Protein AF-A0AAU9J2J5-F1 (afdb_monomer)

Mean predicted aligned error: 24.28 Å

pLDDT: mean 73.13, std 22.97, range [26.75, 95.56]

Solvent-accessible surface area (backbone atoms only — not comparable to full-atom values): 28047 Å² total; per-residue (Å²): 144,73,84,70,71,76,65,60,73,70,65,75,38,74,64,48,56,50,52,52,52,51,52,50,51,52,52,48,51,54,52,50,50,52,50,51,52,52,49,51,53,50,55,53,48,52,52,50,56,46,54,51,50,53,52,52,50,54,54,50,52,53,52,51,51,53,50,52,50,53,50,50,53,51,52,50,53,52,52,50,53,53,49,52,53,50,51,55,51,51,54,48,52,50,50,52,51,53,51,48,52,52,52,49,52,51,52,51,52,53,50,50,54,50,51,54,51,51,54,50,51,52,53,49,54,50,51,52,52,50,53,52,52,53,50,54,52,52,51,51,52,51,51,51,53,51,52,51,51,54,50,52,53,51,51,53,52,51,51,55,51,52,53,52,48,53,55,48,54,51,52,52,51,49,53,50,49,52,50,52,50,50,53,48,51,50,51,51,48,52,48,50,50,50,50,48,51,49,46,50,52,46,46,53,53,36,64,69,40,70,83,58,85,85,88,90,88,85,87,78,72,73,64,56,60,55,54,54,53,52,55,51,52,53,49,54,52,51,53,54,51,51,52,52,53,51,51,56,50,52,53,51,53,48,53,53,49,52,52,50,53,52,51,50,51,53,52,51,52,53,50,52,52,51,51,49,53,52,54,49,52,51,51,51,52,50,50,53,53,52,51,51,52,51,52,53,51,51,51,51,53,52,50,51,49,54,51,49,55,51,49,54,51,50,54,52,50,52,49,52,50,51,49,51,52,49,52,49,50,53,47,53,50,49,53,49,49,52,51,52,50,52,49,51,50,51,50,49,57,66,65,60,61,81,80,79,75,92,82,75,90,86,81,86,81,91,69,83,83,73,92,73,82,83,75,86,85,85,85,82,83,86,80,92,79,81,92,85,80,84,84,74,85,88,82,85,79,91,80,84,90,76,92,77,89,83,85,88,81,89,85,86,88,81,94,69,96,66,85,84,72,78,66,80,82,79,61,44,77,88,81,55,63,82,84,70,100,63,86,81,83,55,96,89,68,80,75,80,92,69,89,78,95,72,79,60,79,66,72,62,57,68,65,66,77,81,110

Foldseek 3Di:
DPPPPVVPVVCPDPVVVVVVVVVVVVVVVVVVVVVVVVVVVVVVVVVVVVVVVVVVVVVVVVVVVVVVVVVVVVVVVVVVVVVVVVVVVVVVVVVVVVVVVVVVVVVVVVVVVVVVVVVVVVVVVVVVVVVVVVVVVVVVVVVVVVVVVVVVVVVVVVVVVVVVVVVVVVVVVVVVVVVVVVVVVVVVVVVVVVVVVVVVVVVVVVVVVVVDDDDDDDDDPPPVVVVVVVVVVVVVVVVVVVVVVVVVVVVVVVVVVVVVVVVVVVVVVVVVVVVVVVVVVVVVVVVVVVVVVVVVVVVVVVVVVVVVVVVVVVVVVVVVVVVVVVVVVVVVVVVVVVVVVVVVVVVVVVVPDDPPDPDDPDDDPPDDDDDDDPDDDDDDDDDDDDDDDDDDDDDDDDDDDDDDDDDDDDDDDDDDDDPPPPDPPVDDCVPDPDDDPDDDDDPPDDDDPDDDDDDDPVVVVVVVVPD

Radius of gyration: 77.25 Å; Cα contacts (8 Å, |Δi|>4): 6; chains: 1; bounding box: 167×59×261 Å

Secondary structure (DSSP, 8-state):
--TTSTTTTTSSSHHHHHHHHHHHHHHHHHHHHHHHHHHHHHHHHHHHHHHHHHHHHHHHHHHHHHHHHHHHHHHHHHHHHHHHHHHHHHHHHHHHHHHHHHHHHHHHHHHHHHHHHHHHHHHHHHHHHHHHHHHHHHHHHHHHHHHHHHHHHHHHHHHHHHHHHHHHHHHHHHHHHHHHHHHHHHHHHHHHHHHHHHHHHHHHHHHHHTTS--------HHHHHHHHHHHHHHHHHHHHHHHHHHHHHHHHHHHHHHHHHHHHHHHHHHHHHHHHHHHHHHHHHHHHHHHHHHHHHHHHHHHHHHHHHHHHHHHHHHHHHHHHHHHHHHHHHHHHHHHHHHHHHHHHHHHS-----S-----------------------------------------------------------------TTS--TTT-PPP---PPPPTT-PPP--------TTTTTGGGS--

Organism: NCBI:txid1481888

Structure (mmCIF, N/CA/C/O backbone):
data_AF-A0AAU9J2J5-F1
#
_entry.id   AF-A0AAU9J2J5-F1
#
loop_
_atom_site.group_PDB
_atom_site.id
_atom_site.type_symbol
_atom_site.label_atom_id
_atom_site.label_alt_id
_atom_site.label_comp_id
_atom_site.label_asym_id
_atom_site.label_entity_id
_atom_site.label_seq_id
_atom_site.pdbx_PDB_ins_code
_atom_site.Cartn_x
_atom_site.Cartn_y
_atom_site.Cartn_z
_atom_site.occupancy
_atom_site.B_iso_or_equiv
_atom_site.auth_seq_id
_atom_site.auth_comp_id
_atom_site.auth_asym_id
_atom_site.auth_atom_id
_atom_site.pdbx_PDB_model_num
ATOM 1 N N . MET A 1 1 ? -85.682 -41.062 151.024 1.00 46.75 1 MET A N 1
ATOM 2 C CA . MET A 1 1 ? -85.323 -41.391 149.626 1.00 46.75 1 MET A CA 1
ATOM 3 C C . MET A 1 1 ? -86.462 -40.971 148.694 1.00 46.75 1 MET A C 1
ATOM 5 O O . MET A 1 1 ? -87.190 -41.831 148.231 1.00 46.75 1 MET A O 1
ATOM 9 N N . GLU A 1 2 ? -86.643 -39.675 148.413 1.00 44.53 2 GLU A N 1
ATOM 10 C CA . GLU A 1 2 ? -87.734 -39.216 147.514 1.00 44.53 2 GLU A CA 1
ATOM 11 C C . GLU A 1 2 ? -87.306 -38.181 146.454 1.00 44.53 2 GLU A C 1
ATOM 13 O O . GLU A 1 2 ? -88.043 -37.928 145.509 1.00 44.53 2 GLU A O 1
ATOM 18 N N . ASN A 1 3 ? -86.067 -37.676 146.486 1.00 47.44 3 ASN A N 1
ATOM 19 C CA . ASN A 1 3 ? -85.609 -36.629 145.556 1.00 47.44 3 ASN A CA 1
ATOM 20 C C . ASN A 1 3 ? -85.060 -37.113 144.196 1.00 47.44 3 ASN A C 1
ATOM 22 O O . ASN A 1 3 ? -84.550 -36.303 143.428 1.00 47.44 3 ASN A O 1
ATOM 26 N N . ARG A 1 4 ? -85.149 -38.410 143.853 1.00 46.44 4 ARG A N 1
ATOM 27 C CA . ARG A 1 4 ? -84.647 -38.929 142.556 1.00 46.44 4 ARG A CA 1
ATOM 28 C C . ARG A 1 4 ? -85.710 -39.155 141.478 1.00 46.44 4 ARG A C 1
ATOM 30 O O . ARG A 1 4 ? -85.341 -39.235 140.313 1.00 46.44 4 ARG A O 1
ATOM 37 N N . ARG A 1 5 ? -87.006 -39.205 141.812 1.00 45.34 5 ARG A N 1
ATOM 38 C CA . ARG A 1 5 ? -88.074 -39.411 140.807 1.00 45.34 5 ARG A CA 1
ATOM 39 C C . ARG A 1 5 ? -88.548 -38.127 140.116 1.00 45.34 5 ARG A C 1
ATOM 41 O O . ARG A 1 5 ? -89.071 -38.200 139.012 1.00 45.34 5 ARG A O 1
ATOM 48 N N . TYR A 1 6 ? -88.273 -36.953 140.684 1.00 42.66 6 TYR A N 1
ATOM 49 C CA . TYR A 1 6 ? -88.635 -35.666 140.071 1.00 42.66 6 TYR A CA 1
ATOM 50 C C . TYR A 1 6 ? -87.638 -35.150 139.017 1.00 42.66 6 TYR A C 1
ATOM 52 O O . TYR A 1 6 ? -87.905 -34.143 138.367 1.00 42.66 6 TYR A O 1
ATOM 60 N N . LEU A 1 7 ? -86.509 -35.838 138.804 1.00 45.56 7 LEU A N 1
ATOM 61 C CA . LEU A 1 7 ? -85.512 -35.466 137.789 1.00 45.56 7 LEU A CA 1
ATOM 62 C C . LEU A 1 7 ? -85.650 -36.236 136.465 1.00 45.56 7 LEU A C 1
ATOM 64 O O . LEU A 1 7 ? -85.038 -35.832 135.484 1.00 45.56 7 LEU A O 1
ATOM 68 N N . GLN A 1 8 ? -86.469 -37.295 136.400 1.00 45.84 8 GLN A N 1
ATOM 69 C CA . GLN A 1 8 ? -86.699 -38.035 135.149 1.00 45.84 8 GLN A CA 1
ATOM 70 C C . GLN A 1 8 ? -87.806 -37.418 134.279 1.00 45.84 8 GLN A C 1
ATOM 72 O O . GLN A 1 8 ? -87.650 -37.364 133.068 1.00 45.84 8 GLN A O 1
ATOM 77 N N . HIS A 1 9 ? -88.844 -36.813 134.865 1.00 43.69 9 HIS A N 1
ATOM 78 C CA . HIS A 1 9 ? -89.938 -36.197 134.094 1.00 43.69 9 HIS A CA 1
ATOM 79 C C . HIS A 1 9 ? -89.656 -34.781 133.551 1.00 43.69 9 HIS A C 1
ATOM 81 O O . HIS A 1 9 ? -90.530 -34.186 132.929 1.00 43.69 9 HIS A O 1
ATOM 87 N N . LYS A 1 10 ? -88.446 -34.230 133.737 1.00 47.00 10 LYS A N 1
ATOM 88 C CA . LYS A 1 10 ? -88.022 -32.984 133.060 1.00 47.00 10 LYS A CA 1
ATOM 89 C C . LYS A 1 10 ? -87.338 -33.215 131.709 1.00 47.00 10 LYS A C 1
ATOM 91 O O . LYS A 1 10 ? -87.186 -32.255 130.960 1.00 47.00 10 LYS A O 1
ATOM 96 N N . ASN A 1 11 ? -86.970 -34.457 131.387 1.00 50.75 11 ASN A N 1
ATOM 97 C CA . ASN A 1 11 ? -86.302 -34.801 130.128 1.00 50.75 11 ASN A CA 1
ATOM 98 C C . ASN A 1 11 ? -87.254 -35.337 129.044 1.00 50.75 11 ASN A C 1
ATOM 100 O O . ASN A 1 11 ? -86.818 -35.498 127.909 1.00 50.75 11 ASN A O 1
ATOM 104 N N . ASP A 1 12 ? -88.541 -35.520 129.364 1.00 51.00 12 ASP A N 1
ATOM 105 C CA . ASP A 1 12 ? -89.581 -35.989 128.428 1.00 51.00 12 ASP A CA 1
ATOM 106 C C . ASP A 1 12 ? -90.562 -34.869 128.019 1.00 51.00 12 ASP A C 1
ATOM 108 O O . ASP A 1 12 ? -91.631 -35.125 127.470 1.00 51.00 12 ASP A O 1
ATOM 112 N N . GLY A 1 13 ? -90.230 -33.608 128.318 1.00 53.19 13 GLY A N 1
ATOM 113 C CA . GLY A 1 13 ? -91.023 -32.458 127.884 1.00 53.19 13 GLY A CA 1
ATOM 114 C C . GLY A 1 13 ? -90.848 -32.193 126.389 1.00 53.19 13 GLY A C 1
ATOM 115 O O . GLY A 1 13 ? -89.768 -32.412 125.845 1.00 53.19 13 GLY A O 1
ATOM 116 N N . GLU A 1 14 ? -91.878 -31.651 125.735 1.00 62.44 14 GLU A N 1
ATOM 117 C CA . GLU A 1 14 ? -91.882 -31.278 124.306 1.00 62.44 14 GLU A CA 1
ATOM 118 C C . GLU A 1 14 ? -90.617 -30.497 123.883 1.00 62.44 14 GLU A C 1
ATOM 120 O O . GLU A 1 14 ? -90.095 -30.683 122.785 1.00 62.44 14 GLU A O 1
ATOM 125 N N . TRP A 1 15 ? -90.034 -29.712 124.795 1.00 65.81 15 TRP A N 1
ATOM 126 C CA . TRP A 1 15 ? -88.766 -29.000 124.609 1.00 65.81 15 TRP A CA 1
ATOM 127 C C . TRP A 1 15 ? -87.536 -29.897 124.397 1.00 65.81 15 TRP A C 1
ATOM 129 O O . TRP A 1 15 ? -86.658 -29.526 123.624 1.00 65.81 15 TRP A O 1
ATOM 139 N N . ALA A 1 16 ? -87.447 -31.073 125.025 1.00 67.69 16 ALA A N 1
ATOM 140 C CA . ALA A 1 16 ? -86.340 -32.010 124.808 1.00 67.69 16 ALA A CA 1
ATOM 141 C C . ALA A 1 16 ? -86.385 -32.619 123.395 1.00 67.69 16 ALA A C 1
ATOM 143 O O . ALA A 1 16 ? -85.347 -32.776 122.750 1.00 67.69 16 ALA A O 1
ATOM 144 N N . ALA A 1 17 ? -87.588 -32.886 122.873 1.00 72.19 17 ALA A N 1
ATOM 145 C CA . ALA A 1 17 ? -87.785 -33.302 121.486 1.00 72.19 17 ALA A CA 1
ATOM 146 C C . ALA A 1 17 ? -87.413 -32.181 120.499 1.00 72.19 17 ALA A C 1
ATOM 148 O O . ALA A 1 17 ? -86.725 -32.445 119.513 1.00 72.19 17 ALA A O 1
ATOM 149 N N . VAL A 1 18 ? -87.780 -30.928 120.799 1.00 74.44 18 VAL A N 1
ATOM 150 C CA . VAL A 1 18 ? -87.384 -29.747 120.007 1.00 74.44 18 VAL A CA 1
ATOM 151 C C . VAL A 1 18 ? -85.864 -29.560 120.004 1.00 74.44 18 VAL A C 1
ATOM 153 O O . VAL A 1 18 ? -85.280 -29.391 118.938 1.00 74.44 18 VAL A O 1
ATOM 156 N N . ILE A 1 19 ? -85.197 -29.670 121.158 1.00 75.44 19 ILE A N 1
ATOM 157 C CA . ILE A 1 19 ? -83.732 -29.567 121.264 1.00 75.44 19 ILE A CA 1
ATOM 158 C C . ILE A 1 19 ? -83.044 -30.680 120.462 1.00 75.44 19 ILE A C 1
ATOM 160 O O . ILE A 1 19 ? -82.088 -30.408 119.738 1.00 75.44 19 ILE A O 1
ATOM 164 N N . ASN A 1 20 ? -83.542 -31.918 120.525 1.00 80.06 20 ASN A N 1
ATOM 165 C CA . ASN A 1 20 ? -82.996 -33.030 119.742 1.00 80.06 20 ASN A CA 1
ATOM 166 C C . ASN A 1 20 ? -83.230 -32.855 118.233 1.00 80.06 20 ASN A C 1
ATOM 168 O O . ASN A 1 20 ? -82.327 -33.131 117.444 1.00 80.06 20 ASN A O 1
ATOM 172 N N . ALA A 1 21 ? -84.395 -32.346 117.821 1.00 77.62 21 ALA A N 1
ATOM 173 C CA . ALA A 1 21 ? -84.676 -32.007 116.426 1.00 77.62 21 ALA A CA 1
ATOM 174 C C . ALA A 1 21 ? -83.779 -30.859 115.925 1.00 77.62 21 ALA A C 1
ATOM 176 O O . ALA A 1 21 ? -83.295 -30.884 114.792 1.00 77.62 21 ALA A O 1
ATOM 177 N N . GLN A 1 22 ? -83.491 -29.878 116.782 1.00 82.19 22 GLN A N 1
ATOM 178 C CA . GLN A 1 22 ? -82.611 -28.751 116.479 1.00 82.19 22 GLN A CA 1
ATOM 179 C C . GLN A 1 22 ? -81.129 -29.166 116.438 1.00 82.19 22 GLN A C 1
ATOM 181 O O . GLN A 1 22 ? -80.367 -28.689 115.597 1.00 82.19 22 GLN A O 1
ATOM 186 N N . ALA A 1 23 ? -80.722 -30.120 117.281 1.00 80.69 23 ALA A N 1
ATOM 187 C CA . ALA A 1 23 ? -79.405 -30.755 117.237 1.00 80.69 23 ALA A CA 1
ATOM 188 C C . ALA A 1 23 ? -79.230 -31.648 115.992 1.00 80.69 23 ALA A C 1
ATOM 190 O O . ALA A 1 23 ? -78.148 -31.704 115.409 1.00 80.69 23 ALA A O 1
ATOM 191 N N . ALA A 1 24 ? -80.290 -32.339 115.561 1.00 81.88 24 ALA A N 1
ATOM 192 C CA . ALA A 1 24 ? -80.282 -33.141 114.340 1.00 81.88 24 ALA A CA 1
ATOM 193 C C . ALA A 1 24 ? -80.189 -32.263 113.081 1.00 81.88 24 ALA A C 1
ATOM 195 O O . ALA A 1 24 ? -79.389 -32.555 112.194 1.00 81.88 24 ALA A O 1
ATOM 196 N N . THR A 1 25 ? -80.932 -31.152 113.025 1.00 84.31 25 THR A N 1
ATOM 197 C CA . THR A 1 25 ? -80.852 -30.198 111.905 1.00 84.31 25 THR A CA 1
ATOM 198 C C . THR A 1 25 ? -79.510 -29.473 111.848 1.00 84.31 25 THR A C 1
ATOM 200 O O . THR A 1 25 ? -78.956 -29.324 110.765 1.00 84.31 25 THR A O 1
ATOM 203 N N . THR A 1 26 ? -78.922 -29.089 112.985 1.00 82.75 26 THR A N 1
ATOM 204 C CA . THR A 1 26 ? -77.564 -28.506 112.992 1.00 82.75 26 THR A CA 1
ATOM 205 C C . THR A 1 26 ? -76.492 -29.498 112.546 1.00 82.75 26 THR A C 1
ATOM 207 O O . THR A 1 26 ? -75.597 -29.108 111.801 1.00 82.75 26 THR A O 1
ATOM 210 N N . LYS A 1 27 ? -76.582 -30.779 112.930 1.00 86.12 27 LYS A N 1
ATOM 211 C CA . LYS A 1 27 ? -75.679 -31.822 112.408 1.00 86.12 27 LYS A CA 1
ATOM 212 C C . LYS A 1 27 ? -75.821 -32.005 110.896 1.00 86.12 27 LYS A C 1
ATOM 214 O O . LYS A 1 27 ? -74.807 -32.058 110.207 1.00 86.12 27 LYS A O 1
ATOM 219 N N . PHE A 1 28 ? -77.054 -32.035 110.393 1.00 87.38 28 PHE A N 1
ATOM 220 C CA . PHE A 1 28 ? -77.331 -32.131 108.960 1.00 87.38 28 PHE A CA 1
ATOM 221 C C . PHE A 1 28 ? -76.755 -30.937 108.183 1.00 87.38 28 PHE A C 1
ATOM 223 O O . PHE A 1 28 ? -76.035 -31.134 107.210 1.00 87.38 28 PHE A O 1
ATOM 230 N N . LEU A 1 29 ? -76.976 -29.707 108.662 1.00 87.12 29 LEU A N 1
ATOM 231 C CA . LEU A 1 29 ? -76.419 -28.495 108.050 1.00 87.12 29 LEU A CA 1
ATOM 232 C C . LEU A 1 29 ? -74.883 -28.494 108.056 1.00 87.12 29 LEU A C 1
ATOM 234 O O . LEU A 1 29 ? -74.267 -28.087 107.077 1.00 87.12 29 LEU A O 1
ATOM 238 N N . GLN A 1 30 ? -74.245 -28.987 109.122 1.00 85.56 30 GLN A N 1
ATOM 239 C CA . GLN A 1 30 ? -72.784 -29.129 109.167 1.00 85.56 30 GLN A CA 1
ATOM 240 C C . GLN A 1 30 ? -72.258 -30.180 108.179 1.00 85.56 30 GLN A C 1
ATOM 242 O O . GLN A 1 30 ? -71.161 -30.023 107.637 1.00 85.56 30 GLN A O 1
ATOM 247 N N . GLU A 1 31 ? -72.993 -31.269 107.953 1.00 89.44 31 GLU A N 1
ATOM 248 C CA . GLU A 1 31 ? -72.649 -32.269 106.937 1.00 89.44 31 GLU A CA 1
ATOM 249 C C . GLU A 1 31 ? -72.841 -31.726 105.520 1.00 89.44 31 GLU A C 1
ATOM 251 O O . GLU A 1 31 ? -71.956 -31.907 104.682 1.00 89.44 31 GLU A O 1
ATOM 256 N N . GLU A 1 32 ? -73.924 -30.994 105.273 1.00 89.75 32 GLU A N 1
ATOM 257 C CA . GLU A 1 32 ? -74.184 -30.307 104.007 1.00 89.75 32 GLU A CA 1
ATOM 258 C C . GLU A 1 32 ? -73.111 -29.247 103.713 1.00 89.75 32 GLU A C 1
ATOM 260 O O . GLU A 1 32 ? -72.549 -29.216 102.618 1.00 89.75 32 GLU A O 1
ATOM 265 N N . GLU A 1 33 ? -72.717 -28.447 104.707 1.00 88.38 33 GLU A N 1
ATOM 266 C CA . GLU A 1 33 ? -71.648 -27.457 104.565 1.00 88.38 33 GLU A CA 1
ATOM 267 C C . GLU A 1 33 ? -70.298 -28.121 104.246 1.00 88.38 33 GLU A C 1
ATOM 269 O O . GLU A 1 33 ? -69.569 -27.667 103.361 1.00 88.38 33 GLU A O 1
ATOM 274 N N . LYS A 1 34 ? -69.973 -29.248 104.894 1.00 90.38 34 LYS A N 1
ATOM 275 C CA . LYS A 1 34 ? -68.766 -30.031 104.570 1.00 90.38 34 LYS A CA 1
ATOM 276 C C . LYS A 1 34 ? -68.809 -30.585 103.147 1.00 90.38 34 LYS A C 1
ATOM 278 O O . LYS A 1 34 ? -67.781 -30.574 102.465 1.00 90.38 34 LYS A O 1
ATOM 283 N N . GLN A 1 35 ? -69.968 -31.057 102.688 1.00 91.50 35 GLN A N 1
ATOM 284 C CA . GLN A 1 35 ? -70.147 -31.541 101.317 1.00 91.50 35 GLN A CA 1
ATOM 285 C C . GLN A 1 35 ? -70.009 -30.404 100.297 1.00 91.50 35 GLN A C 1
ATOM 287 O O . GLN A 1 35 ? -69.284 -30.561 99.312 1.00 91.50 35 GLN A O 1
ATOM 292 N N . LEU A 1 36 ? -70.606 -29.240 100.560 1.00 90.69 36 LEU A N 1
ATOM 293 C CA . LEU A 1 36 ? -70.488 -28.046 99.720 1.00 90.69 36 LEU A CA 1
ATOM 294 C C . LEU A 1 36 ? -69.048 -27.523 99.664 1.00 90.69 36 LEU A C 1
ATOM 296 O O . LEU A 1 36 ? -68.550 -27.216 98.582 1.00 90.69 36 LEU A O 1
ATOM 300 N N . GLN A 1 37 ? -68.335 -27.488 100.792 1.00 90.75 37 GLN A N 1
ATOM 301 C CA . GLN A 1 37 ? -66.915 -27.125 100.822 1.00 90.75 37 GLN A CA 1
ATOM 302 C C . GLN A 1 37 ? -66.043 -28.135 100.064 1.00 90.75 37 GLN A C 1
ATOM 304 O O . GLN A 1 37 ? -65.087 -27.749 99.390 1.00 90.75 37 GLN A O 1
ATOM 309 N N . ALA A 1 38 ? -66.345 -29.433 100.151 1.00 92.31 38 ALA A N 1
ATOM 310 C CA . ALA A 1 38 ? -65.641 -30.451 99.376 1.00 92.31 38 ALA A CA 1
ATOM 311 C C . ALA A 1 38 ? -65.903 -30.298 97.868 1.00 92.31 38 ALA A C 1
ATOM 313 O O . ALA A 1 38 ? -64.976 -30.444 97.068 1.00 92.31 38 ALA A O 1
ATOM 314 N N . LEU A 1 39 ? -67.137 -29.966 97.480 1.00 93.00 39 LEU A N 1
ATOM 315 C CA . LEU A 1 39 ? -67.518 -29.708 96.093 1.00 93.00 39 LEU A CA 1
ATOM 316 C C . LEU A 1 39 ? -66.856 -28.432 95.550 1.00 93.00 39 LEU A C 1
ATOM 318 O O . LEU A 1 39 ? -66.284 -28.469 94.463 1.00 93.00 39 LEU A O 1
ATOM 322 N N . SER A 1 40 ? -66.839 -27.335 96.315 1.00 92.44 40 SER A N 1
ATOM 323 C CA . SER A 1 40 ? -66.191 -26.087 95.889 1.00 92.44 40 SER A CA 1
ATOM 324 C C . SER A 1 40 ? -64.682 -26.263 95.703 1.00 92.44 40 SER A C 1
ATOM 326 O O . SER A 1 40 ? -64.128 -25.799 94.708 1.00 92.44 40 SER A O 1
ATOM 328 N N . LYS A 1 41 ? -64.020 -27.020 96.591 1.00 93.50 41 LYS A N 1
ATOM 329 C CA . LYS A 1 41 ? -62.602 -27.384 96.443 1.00 93.50 41 LYS A CA 1
ATOM 330 C C . LYS A 1 41 ? -62.345 -28.215 95.186 1.00 93.50 41 LYS A C 1
ATOM 332 O O . LYS A 1 41 ? -61.330 -27.998 94.527 1.00 93.50 41 LYS A O 1
ATOM 337 N N . LYS A 1 42 ? -63.239 -29.151 94.845 1.00 94.38 42 LYS A N 1
ATOM 338 C CA . LYS A 1 42 ? -63.137 -29.940 93.605 1.00 94.38 42 LYS A CA 1
ATOM 339 C C . LYS A 1 42 ? -63.281 -29.058 92.365 1.00 94.38 42 LYS A C 1
ATOM 341 O O . LYS A 1 42 ? -62.395 -29.098 91.520 1.00 94.38 42 LYS A O 1
ATOM 346 N N . LEU A 1 43 ? -64.315 -28.218 92.305 1.00 92.06 43 LEU A N 1
ATOM 347 C CA . LEU A 1 43 ? -64.540 -27.297 91.183 1.00 92.06 43 LEU A CA 1
ATOM 348 C C . LEU A 1 43 ? -63.377 -26.311 91.010 1.00 92.06 43 LEU A C 1
ATOM 350 O O . LEU A 1 43 ? -62.909 -26.084 89.898 1.00 92.06 43 LEU A O 1
ATOM 354 N N . TYR A 1 44 ? -62.858 -25.771 92.114 1.00 91.94 44 TYR A N 1
ATOM 355 C CA . TYR A 1 44 ? -61.697 -24.884 92.082 1.00 91.94 44 TYR A CA 1
ATOM 356 C C . TYR A 1 44 ? -60.444 -25.587 91.542 1.00 91.94 44 TYR A C 1
ATOM 358 O O . TYR A 1 44 ? -59.706 -25.016 90.740 1.00 91.94 44 TYR A O 1
ATOM 366 N N . LYS A 1 45 ? -60.216 -26.847 91.936 1.00 95.56 45 LYS A N 1
ATOM 367 C CA . LYS A 1 45 ? -59.119 -27.658 91.399 1.00 95.56 45 LYS A CA 1
ATOM 368 C C . LYS A 1 45 ? -59.295 -27.932 89.902 1.00 95.56 45 LYS A C 1
ATOM 370 O O . LYS A 1 45 ? -58.334 -27.787 89.157 1.00 95.56 45 LYS A O 1
ATOM 375 N N . GLU A 1 46 ? -60.494 -28.301 89.460 1.00 93.88 46 GLU A N 1
ATOM 376 C CA . GLU A 1 46 ? -60.780 -28.562 88.042 1.00 93.88 46 GLU A CA 1
ATOM 377 C C . GLU A 1 46 ? -60.544 -27.325 87.167 1.00 93.88 46 GLU A C 1
ATOM 379 O O . GLU A 1 46 ? -59.957 -27.439 86.088 1.00 93.88 46 GLU A O 1
ATOM 384 N N . GLU A 1 47 ? -60.926 -26.140 87.650 1.00 93.44 47 GLU A N 1
ATOM 385 C CA . GLU A 1 47 ? -60.675 -24.875 86.956 1.00 93.44 47 GLU A CA 1
ATOM 386 C C . GLU A 1 47 ? -59.177 -24.530 86.912 1.00 93.44 47 GLU A C 1
ATOM 388 O O . GLU A 1 47 ? -58.668 -24.133 85.862 1.00 93.44 47 GLU A O 1
ATOM 393 N N . LEU A 1 48 ? -58.431 -24.758 88.001 1.00 93.75 48 LEU A N 1
ATOM 394 C CA . LEU A 1 48 ? -56.969 -24.623 87.989 1.00 93.75 48 LEU A CA 1
ATOM 395 C C . LEU A 1 48 ? -56.315 -25.596 86.996 1.00 93.75 48 LEU A C 1
ATOM 397 O O . LEU A 1 48 ? -55.461 -25.188 86.207 1.00 93.75 48 LEU A O 1
ATOM 401 N N . ASP A 1 49 ? -56.742 -26.859 86.978 1.00 93.44 49 ASP A N 1
ATOM 402 C CA . ASP A 1 49 ? -56.238 -27.872 86.046 1.00 93.44 49 ASP A CA 1
ATOM 403 C C . ASP A 1 49 ? -56.587 -27.521 84.584 1.00 93.44 49 ASP A C 1
ATOM 405 O O . ASP A 1 49 ? -55.819 -27.822 83.664 1.00 93.44 49 ASP A O 1
ATOM 409 N N . ARG A 1 50 ? -57.730 -26.866 84.331 1.00 95.00 50 ARG A N 1
ATOM 410 C CA . ARG A 1 50 ? -58.091 -26.325 83.009 1.00 95.00 50 ARG A CA 1
ATOM 411 C C . ARG A 1 50 ? -57.143 -25.201 82.592 1.00 95.00 50 ARG A C 1
ATOM 413 O O . ARG A 1 50 ? -56.556 -25.279 81.514 1.00 95.00 50 ARG A O 1
ATOM 420 N N . GLN A 1 51 ? -56.922 -24.218 83.462 1.00 92.62 51 GLN A N 1
ATOM 421 C CA . GLN A 1 51 ? -56.022 -23.092 83.190 1.00 92.62 51 GLN A CA 1
ATOM 422 C C . GLN A 1 51 ? -54.571 -23.541 82.973 1.00 92.62 51 GLN A C 1
ATOM 424 O O . GLN A 1 51 ? -53.869 -22.997 82.118 1.00 92.62 51 GLN A O 1
ATOM 429 N N . ILE A 1 52 ? -54.107 -24.553 83.714 1.00 93.44 52 ILE A N 1
ATOM 430 C CA . ILE A 1 52 ? -52.778 -25.144 83.511 1.00 93.44 52 ILE A CA 1
ATOM 431 C C . ILE A 1 52 ? -52.696 -25.803 82.129 1.00 93.44 52 ILE A C 1
ATOM 433 O O . ILE A 1 52 ? -51.732 -25.557 81.403 1.00 93.44 52 ILE A O 1
ATOM 437 N N . ARG A 1 53 ? -53.705 -26.588 81.728 1.00 92.94 53 ARG A N 1
ATOM 438 C CA . ARG A 1 53 ? -53.746 -27.227 80.400 1.00 92.94 53 ARG A CA 1
ATOM 439 C C . ARG A 1 53 ? -53.761 -26.209 79.260 1.00 92.94 53 ARG A C 1
ATOM 441 O O . ARG A 1 53 ? -52.986 -26.364 78.319 1.00 92.94 53 ARG A O 1
ATOM 448 N N . GLU A 1 54 ? -54.558 -25.147 79.367 1.00 91.50 54 GLU A N 1
ATOM 449 C CA . GLU A 1 54 ? -54.579 -24.055 78.382 1.00 91.50 54 GLU A CA 1
ATOM 450 C C . GLU A 1 54 ? -53.209 -23.360 78.279 1.00 91.50 54 GLU A C 1
ATOM 452 O O . GLU A 1 54 ? -52.688 -23.173 77.178 1.00 91.50 54 GLU A O 1
ATOM 457 N N . LYS A 1 55 ? -52.553 -23.060 79.411 1.00 92.00 55 LYS A N 1
ATOM 458 C CA . LYS A 1 55 ? -51.198 -22.476 79.411 1.00 92.00 55 LYS A CA 1
ATOM 459 C C . LYS A 1 55 ? -50.156 -23.395 78.773 1.00 92.00 55 LYS A C 1
ATOM 461 O O . LYS A 1 55 ? -49.294 -22.912 78.039 1.00 92.00 55 LYS A O 1
ATOM 466 N N . VAL A 1 56 ? -50.215 -24.700 79.044 1.00 91.50 56 VAL A N 1
ATOM 467 C CA . VAL A 1 56 ? -49.303 -25.683 78.436 1.00 91.50 56 VAL A CA 1
ATOM 468 C C . VAL A 1 56 ? -49.536 -25.772 76.927 1.00 91.50 56 VAL A C 1
ATOM 470 O O . VAL A 1 56 ? -48.566 -25.741 76.173 1.00 91.50 56 VAL A O 1
ATOM 473 N N . SER A 1 57 ? -50.794 -25.802 76.479 1.00 91.81 57 SER A N 1
ATOM 474 C CA . SER A 1 57 ? -51.149 -25.812 75.054 1.00 91.81 57 SER A CA 1
ATOM 475 C C . SER A 1 57 ? -50.619 -24.575 74.321 1.00 91.81 57 SER A C 1
ATOM 477 O O . SER A 1 57 ? -49.930 -24.705 73.311 1.00 91.81 57 SER A O 1
ATOM 479 N N . ASN A 1 58 ? -50.844 -23.377 74.869 1.00 88.25 58 ASN A N 1
ATOM 480 C CA . ASN A 1 58 ? -50.355 -22.127 74.273 1.00 88.25 58 ASN A CA 1
ATOM 481 C C . ASN A 1 58 ? -48.819 -22.074 74.224 1.00 88.25 58 ASN A C 1
ATOM 483 O O . ASN A 1 58 ? -48.232 -21.571 73.264 1.00 88.25 58 ASN A O 1
ATOM 487 N N . LYS A 1 59 ? -48.145 -22.629 75.241 1.00 90.31 59 LYS A N 1
ATOM 488 C CA . LYS A 1 59 ? -46.682 -22.745 75.253 1.00 90.31 59 LYS A CA 1
ATOM 489 C C . LYS A 1 59 ? -46.170 -23.707 74.173 1.00 90.31 59 LYS A C 1
ATOM 491 O O . LYS A 1 59 ? -45.140 -23.438 73.569 1.00 90.31 59 LYS A O 1
ATOM 496 N N . MET A 1 60 ? -46.872 -24.808 73.909 1.00 89.19 60 MET A N 1
ATOM 497 C CA . MET A 1 60 ? -46.496 -25.734 72.834 1.00 89.19 60 MET A CA 1
ATOM 498 C C . MET A 1 60 ? -46.710 -25.116 71.448 1.00 89.19 60 MET A C 1
ATOM 500 O O . MET A 1 60 ? -45.818 -25.207 70.610 1.00 89.19 60 MET A O 1
ATOM 504 N N . GLN A 1 61 ? -47.824 -24.410 71.231 1.00 88.06 61 GLN A N 1
ATOM 505 C CA . GLN A 1 61 ? -48.087 -23.706 69.968 1.00 88.06 61 GLN A CA 1
ATOM 506 C C . GLN A 1 61 ? -47.026 -22.640 69.666 1.00 88.06 61 GLN A C 1
ATOM 508 O O . GLN A 1 61 ? -46.484 -22.609 68.565 1.00 88.06 61 GLN A O 1
ATOM 513 N N . THR A 1 62 ? -46.649 -21.828 70.657 1.00 87.62 62 THR A N 1
ATOM 514 C CA . THR A 1 62 ? -45.578 -20.827 70.486 1.00 87.62 62 THR A CA 1
ATOM 515 C C . THR A 1 62 ? -44.217 -21.463 70.189 1.00 87.62 62 THR A C 1
ATOM 517 O O . THR A 1 62 ? -43.454 -20.938 69.380 1.00 87.62 62 THR A O 1
ATOM 520 N N . VAL A 1 63 ? -43.901 -22.620 70.783 1.00 89.50 63 VAL A N 1
ATOM 521 C CA . VAL A 1 63 ? -42.678 -23.375 70.452 1.00 89.50 63 VAL A CA 1
ATOM 522 C C . VAL A 1 63 ? -42.723 -23.924 69.021 1.00 89.50 63 VAL A C 1
ATOM 524 O O . VAL A 1 63 ? -41.715 -23.872 68.316 1.00 89.50 63 VAL A O 1
ATOM 527 N N . GLU A 1 64 ? -43.872 -24.423 68.561 1.00 88.81 64 GLU A N 1
ATOM 528 C CA . GLU A 1 64 ? -44.044 -24.875 67.175 1.00 88.81 64 GLU A CA 1
ATOM 529 C C . GLU A 1 64 ? -43.920 -23.731 66.163 1.00 88.81 64 GLU A C 1
ATOM 531 O O . GLU A 1 64 ? -43.272 -23.901 65.128 1.00 88.81 64 GLU A O 1
ATOM 536 N N . GLU A 1 65 ? -44.495 -22.564 66.454 1.00 88.38 65 GLU A N 1
ATOM 537 C CA . GLU A 1 65 ? -44.371 -21.363 65.621 1.00 88.38 65 GLU A CA 1
ATOM 538 C C . GLU A 1 65 ? -42.914 -20.900 65.515 1.00 88.38 65 GLU A C 1
ATOM 540 O O . GLU A 1 65 ? -42.415 -20.708 64.405 1.00 88.38 65 GLU A O 1
ATOM 545 N N . LEU A 1 66 ? -42.188 -20.843 66.638 1.00 89.38 66 LEU A N 1
ATOM 546 C CA . LEU A 1 66 ? -40.756 -20.520 66.656 1.00 89.38 66 LEU A CA 1
ATOM 547 C C . LEU A 1 66 ? -39.916 -21.532 65.861 1.00 89.38 66 LEU A C 1
ATOM 549 O O . LEU A 1 66 ? -38.952 -21.159 65.188 1.00 89.38 66 LEU A O 1
ATOM 553 N N . ASN A 1 67 ? -40.268 -22.819 65.910 1.00 89.50 67 ASN A N 1
ATOM 554 C CA . ASN A 1 67 ? -39.589 -23.843 65.117 1.00 89.50 67 ASN A CA 1
ATOM 555 C C . ASN A 1 67 ? -39.856 -23.682 63.614 1.00 89.50 67 ASN A C 1
ATOM 557 O O . ASN A 1 67 ? -38.922 -23.815 62.819 1.00 89.50 67 ASN A O 1
ATOM 561 N N . LYS A 1 68 ? -41.091 -23.353 63.213 1.00 90.50 68 LYS A N 1
ATOM 562 C CA . LYS A 1 68 ? -41.434 -23.055 61.811 1.00 90.50 68 LYS A CA 1
ATOM 563 C C . LYS A 1 68 ? -40.699 -21.812 61.308 1.00 90.50 68 LYS A C 1
ATOM 565 O O . LYS A 1 68 ? -40.156 -21.836 60.207 1.00 90.50 68 LYS A O 1
ATOM 570 N N . GLU A 1 69 ? -40.617 -20.764 62.125 1.00 89.38 69 GLU A N 1
ATOM 571 C CA . GLU A 1 69 ? -39.866 -19.549 61.799 1.00 89.38 69 GLU A CA 1
ATOM 572 C C . GLU A 1 69 ? -38.371 -19.845 61.613 1.00 89.38 69 GLU A C 1
ATOM 574 O O . GLU A 1 69 ? -37.776 -19.447 60.611 1.00 89.38 69 GLU A O 1
ATOM 579 N N . ARG A 1 70 ? -37.763 -20.638 62.507 1.00 90.94 70 ARG A N 1
ATOM 580 C CA . ARG A 1 70 ? -36.365 -21.080 62.353 1.00 90.94 70 ARG A CA 1
ATOM 581 C C . ARG A 1 70 ? -36.132 -21.883 61.074 1.00 90.94 70 ARG A C 1
ATOM 583 O O . ARG A 1 70 ? -35.122 -21.668 60.404 1.00 90.94 70 ARG A O 1
ATOM 590 N N . GLN A 1 71 ? -37.038 -22.796 60.725 1.00 91.25 71 GLN A N 1
ATOM 591 C CA . GLN A 1 71 ? -36.945 -23.565 59.479 1.00 91.25 71 GLN A CA 1
ATOM 592 C C . GLN A 1 71 ? -37.051 -22.659 58.248 1.00 91.25 71 GLN A C 1
ATOM 594 O O . GLN A 1 71 ? -36.273 -22.813 57.307 1.00 91.25 71 GLN A O 1
ATOM 599 N N . PHE A 1 72 ? -37.961 -21.684 58.275 1.00 92.69 72 PHE A N 1
ATOM 600 C CA . PHE A 1 72 ? -38.110 -20.703 57.205 1.00 92.69 72 PHE A CA 1
ATOM 601 C C . PHE A 1 72 ? -36.847 -19.849 57.029 1.00 92.69 72 PHE A C 1
ATOM 603 O O . PHE A 1 72 ? -36.341 -19.731 55.913 1.00 92.69 72 PHE A O 1
ATOM 610 N N . LEU A 1 73 ? -36.286 -19.321 58.122 1.00 90.19 73 LEU A N 1
ATOM 611 C CA . LEU A 1 73 ? -35.043 -18.542 58.090 1.00 90.19 73 LEU A CA 1
ATOM 612 C C . LEU A 1 73 ? -33.864 -19.371 57.563 1.00 90.19 73 LEU A C 1
ATOM 614 O O . LEU A 1 73 ? -33.082 -18.886 56.746 1.00 90.19 73 LEU A O 1
ATOM 618 N N . SER A 1 74 ? -33.761 -20.641 57.966 1.00 92.44 74 SER A N 1
ATOM 619 C CA . SER A 1 74 ? -32.738 -21.554 57.446 1.00 92.44 74 SER A CA 1
ATOM 620 C C . SER A 1 74 ? -32.892 -21.789 55.939 1.00 92.44 74 SER A C 1
ATOM 622 O O . SER A 1 74 ? -31.914 -21.685 55.197 1.00 92.44 74 SER A O 1
ATOM 624 N N . ALA A 1 75 ? -34.116 -22.032 55.462 1.00 91.31 75 ALA A N 1
ATOM 625 C CA . ALA A 1 75 ? -34.393 -22.200 54.038 1.00 91.31 75 ALA A CA 1
ATOM 626 C C . ALA A 1 75 ? -34.079 -20.925 53.235 1.00 91.31 75 ALA A C 1
ATOM 628 O O . ALA A 1 75 ? -33.486 -21.005 52.157 1.00 91.31 75 ALA A O 1
ATOM 629 N N . GLN A 1 76 ? -34.411 -19.749 53.777 1.00 92.44 76 GLN A N 1
ATOM 630 C CA . GLN A 1 76 ? -34.084 -18.461 53.169 1.00 92.44 76 GLN A CA 1
ATOM 631 C C . GLN A 1 76 ? -32.567 -18.258 53.067 1.00 92.44 76 GLN A C 1
ATOM 633 O O . GLN A 1 76 ? -32.071 -17.858 52.014 1.00 92.44 76 GLN A O 1
ATOM 638 N N . GLN A 1 77 ? -31.817 -18.589 54.121 1.00 93.00 77 GLN A N 1
ATOM 639 C CA . GLN A 1 77 ? -30.360 -18.476 54.128 1.00 93.00 77 GLN A CA 1
ATOM 640 C C . GLN A 1 77 ? -29.710 -19.396 53.081 1.00 93.00 77 GLN A C 1
ATOM 642 O O . GLN A 1 77 ? -28.821 -18.957 52.351 1.00 93.00 77 GLN A O 1
ATOM 647 N N . ILE A 1 78 ? -30.194 -20.636 52.942 1.00 93.56 78 ILE A N 1
ATOM 648 C CA . ILE A 1 78 ? -29.731 -21.579 51.909 1.00 93.56 78 ILE A CA 1
ATOM 649 C C . ILE A 1 78 ? -30.051 -21.053 50.503 1.00 93.56 78 ILE A C 1
ATOM 651 O O . ILE A 1 78 ? -29.198 -21.091 49.615 1.00 93.56 78 ILE A O 1
ATOM 655 N N . ALA A 1 79 ? -31.261 -20.532 50.283 1.00 92.19 79 ALA A N 1
ATOM 656 C CA . ALA A 1 79 ? -31.646 -19.955 48.996 1.00 92.19 79 ALA A CA 1
ATOM 657 C C . ALA A 1 79 ? -30.747 -18.770 48.611 1.00 92.19 79 ALA A C 1
ATOM 659 O O . ALA A 1 79 ? -30.316 -18.666 47.461 1.00 92.19 79 ALA A O 1
ATOM 660 N N . MET A 1 80 ? -30.406 -17.922 49.583 1.00 92.19 80 MET A N 1
ATOM 661 C CA . MET A 1 80 ? -29.528 -16.774 49.378 1.00 92.19 80 MET A CA 1
ATOM 662 C C . MET A 1 80 ? -28.089 -17.207 49.048 1.00 92.19 80 MET A C 1
ATOM 664 O O . MET A 1 80 ? -27.508 -16.713 48.084 1.00 92.19 80 MET A O 1
ATOM 668 N N . GLN A 1 81 ? -27.546 -18.201 49.761 1.00 93.69 81 GLN A N 1
ATOM 669 C CA . GLN A 1 81 ? -26.230 -18.782 49.458 1.00 93.69 81 GLN A CA 1
ATOM 670 C C . GLN A 1 81 ? -26.179 -19.398 48.052 1.00 93.69 81 GLN A C 1
ATOM 672 O O . GLN A 1 81 ? -25.217 -19.186 47.312 1.00 93.69 81 GLN A O 1
ATOM 677 N N . ASN A 1 82 ? -27.230 -20.116 47.651 1.00 93.50 82 ASN A N 1
ATOM 678 C CA . ASN A 1 82 ? -27.331 -20.695 46.311 1.00 93.50 82 ASN A CA 1
ATOM 679 C C . ASN A 1 82 ? -27.414 -19.619 45.222 1.00 93.50 82 ASN A C 1
ATOM 681 O O . ASN A 1 82 ? -26.805 -19.770 44.161 1.00 93.50 82 ASN A O 1
ATOM 685 N N . PHE A 1 83 ? -28.146 -18.533 45.474 1.00 93.94 83 PHE A N 1
ATOM 686 C CA . PHE A 1 83 ? -28.221 -17.397 44.562 1.00 93.94 83 PHE A CA 1
ATOM 687 C C . PHE A 1 83 ? -26.856 -16.717 44.394 1.00 93.94 83 PHE A C 1
ATOM 689 O O . PHE A 1 83 ? -26.413 -16.502 43.267 1.00 93.94 83 PHE A O 1
ATOM 696 N N . GLU A 1 84 ? -26.143 -16.451 45.492 1.00 93.44 84 GLU A N 1
ATOM 697 C CA . GLU A 1 84 ? -24.789 -15.892 45.435 1.00 93.44 84 GLU A CA 1
ATOM 698 C C . GLU A 1 84 ? -23.810 -16.807 44.691 1.00 93.44 84 GLU A C 1
ATOM 700 O O . GLU A 1 84 ? -23.008 -16.330 43.888 1.00 93.44 84 GLU A O 1
ATOM 705 N N . ALA A 1 85 ? -23.882 -18.122 44.921 1.00 93.06 85 ALA A N 1
ATOM 706 C CA . ALA A 1 85 ? -23.044 -19.093 44.226 1.00 93.06 85 ALA A CA 1
ATOM 707 C C . ALA A 1 85 ? -23.318 -19.109 42.713 1.00 93.06 85 ALA A C 1
ATOM 709 O O . ALA A 1 85 ? -22.372 -19.111 41.922 1.00 93.06 85 ALA A O 1
ATOM 710 N N . ARG A 1 86 ? -24.594 -19.063 42.300 1.00 93.56 86 ARG A N 1
ATOM 711 C CA . ARG A 1 86 ? -24.974 -18.955 40.881 1.00 93.56 86 ARG A CA 1
ATOM 712 C C . ARG A 1 86 ? -24.443 -17.673 40.257 1.00 93.56 86 ARG A C 1
ATOM 714 O O . ARG A 1 86 ? -23.768 -17.751 39.237 1.00 93.56 86 ARG A O 1
ATOM 721 N N . ARG A 1 87 ? -24.647 -16.529 40.913 1.00 94.12 87 ARG A N 1
ATOM 722 C CA . ARG A 1 87 ? -24.158 -15.233 40.430 1.00 94.12 87 ARG A CA 1
ATOM 723 C C . ARG A 1 87 ? -22.638 -15.225 40.243 1.00 94.12 87 ARG A C 1
ATOM 725 O O . ARG A 1 87 ? -22.154 -14.805 39.202 1.00 94.12 87 ARG A O 1
ATOM 732 N N . ARG A 1 88 ? -21.874 -15.762 41.204 1.00 94.69 88 ARG A N 1
ATOM 733 C CA . ARG A 1 88 ? -20.406 -15.873 41.078 1.00 94.69 88 ARG A CA 1
ATOM 734 C C . ARG A 1 88 ? -19.982 -16.759 39.904 1.00 94.69 88 ARG A C 1
ATOM 736 O O . ARG A 1 88 ? -18.955 -16.488 39.288 1.00 94.69 88 ARG A O 1
ATOM 743 N N . ASN A 1 89 ? -20.726 -17.825 39.612 1.00 92.25 89 ASN A N 1
ATOM 744 C CA . ASN A 1 89 ? -20.436 -18.694 38.471 1.00 92.25 89 ASN A CA 1
ATOM 745 C C . ASN A 1 89 ? -20.784 -18.025 37.135 1.00 92.25 89 ASN A C 1
ATOM 747 O O . ASN A 1 89 ? -20.025 -18.170 36.181 1.00 92.25 89 ASN A O 1
ATOM 751 N N . GLU A 1 90 ? -21.881 -17.269 37.073 1.00 92.19 90 GLU A N 1
ATOM 752 C CA . GLU A 1 90 ? -22.235 -16.457 35.904 1.00 92.19 90 GLU A CA 1
ATOM 753 C C . GLU A 1 90 ? -21.171 -15.384 35.639 1.00 92.19 90 GLU A C 1
ATOM 755 O O . GLU A 1 90 ? -20.659 -15.307 34.524 1.00 92.19 90 GLU A O 1
ATOM 760 N N . ASP A 1 91 ? -20.747 -14.642 36.666 1.00 92.25 91 ASP A N 1
ATOM 761 C CA . ASP A 1 91 ? -19.690 -13.627 36.551 1.00 92.25 91 ASP A CA 1
ATOM 762 C C . ASP A 1 91 ? -18.369 -14.233 36.042 1.00 92.25 91 ASP A C 1
ATOM 764 O O . ASP A 1 91 ? -17.721 -13.668 35.157 1.00 92.25 91 ASP A O 1
ATOM 768 N N . LYS A 1 92 ? -17.986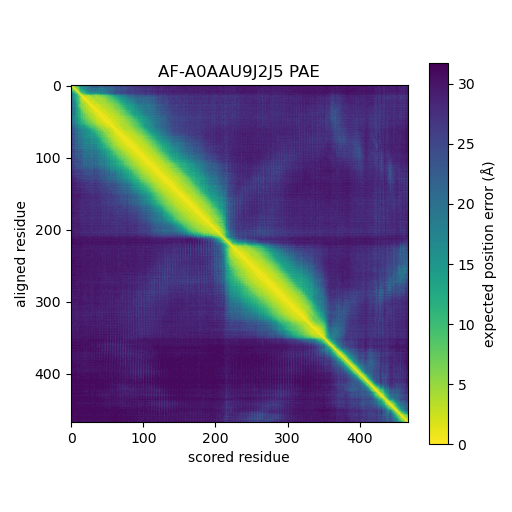 -15.420 36.541 1.00 92.00 92 LYS A N 1
ATOM 769 C CA . LYS A 1 92 ? -16.826 -16.170 36.026 1.00 92.00 92 LYS A CA 1
ATOM 770 C C . LYS A 1 92 ? -17.006 -16.575 34.566 1.00 92.00 92 LYS A C 1
ATOM 772 O O . LYS A 1 92 ? -16.089 -16.395 33.774 1.00 92.00 92 LYS A O 1
ATOM 777 N N . SER A 1 93 ? -18.183 -17.078 34.194 1.00 92.19 93 SER A N 1
ATOM 778 C CA . SER A 1 93 ? -18.474 -17.448 32.806 1.00 92.19 93 SER A CA 1
ATOM 779 C C . SER A 1 93 ? -18.374 -16.244 31.869 1.00 92.19 93 SER A C 1
ATOM 781 O O . SER A 1 93 ? -17.841 -16.377 30.771 1.00 92.19 93 SER A O 1
ATOM 783 N N . PHE A 1 94 ? -18.855 -15.068 32.283 1.00 91.56 94 PHE A N 1
ATOM 784 C CA . PHE A 1 94 ? -18.695 -13.843 31.500 1.00 91.56 94 PHE A CA 1
ATOM 785 C C . PHE A 1 94 ? -17.219 -13.467 31.351 1.00 91.56 94 PHE A C 1
ATOM 787 O O . PHE A 1 94 ? -16.773 -13.204 30.236 1.00 91.56 94 PHE A O 1
ATOM 794 N N . GLN A 1 95 ? -16.438 -13.502 32.435 1.00 91.12 95 GLN A N 1
ATOM 795 C CA . GLN A 1 95 ? -14.993 -13.242 32.374 1.00 91.12 95 GLN A CA 1
ATOM 796 C C . GLN A 1 95 ? -14.254 -14.226 31.453 1.00 91.12 95 GLN A C 1
ATOM 798 O O . GLN A 1 95 ? -13.380 -13.814 30.688 1.00 91.12 95 GLN A O 1
ATOM 803 N N . ASP A 1 96 ? -14.628 -15.505 31.463 1.00 93.38 96 ASP A N 1
ATOM 804 C CA . ASP A 1 96 ? -14.053 -16.516 30.574 1.00 93.38 96 ASP A CA 1
ATOM 805 C C . ASP A 1 96 ? -14.383 -16.245 29.100 1.00 93.38 96 ASP A C 1
ATOM 807 O O . ASP A 1 96 ? -13.525 -16.419 28.234 1.00 93.38 96 ASP A O 1
ATOM 811 N N . VAL A 1 97 ? -15.601 -15.789 28.793 1.00 93.75 97 VAL A N 1
ATOM 812 C CA . VAL A 1 97 ? -15.980 -15.399 27.425 1.00 93.75 97 VAL A CA 1
ATOM 813 C C . VAL A 1 97 ? -15.171 -14.183 26.973 1.00 93.75 97 VAL A C 1
ATOM 815 O O . VAL A 1 97 ? -14.516 -14.251 25.933 1.00 93.75 97 VAL A O 1
ATOM 818 N N . PHE A 1 98 ? -15.120 -13.119 27.779 1.00 91.12 98 PHE A N 1
ATOM 819 C CA . PHE A 1 98 ? -14.365 -11.909 27.438 1.00 91.12 98 PHE A CA 1
ATOM 820 C C . PHE A 1 98 ? -12.862 -12.172 27.296 1.00 91.12 98 PHE A C 1
ATOM 822 O O . PHE A 1 98 ? -12.222 -11.647 26.387 1.00 91.12 98 PHE A O 1
ATOM 829 N N . SER A 1 99 ? -12.281 -13.008 28.161 1.00 92.31 99 SER A N 1
ATOM 830 C CA . SER A 1 99 ? -10.861 -13.361 28.062 1.00 92.31 99 SER A CA 1
ATOM 831 C C . SER A 1 99 ? -10.551 -14.160 26.791 1.00 92.31 99 SER A C 1
ATOM 833 O O . SER A 1 99 ? -9.533 -13.902 26.144 1.00 92.31 99 SER A O 1
ATOM 835 N N . LYS A 1 100 ? -11.441 -15.074 26.377 1.00 92.69 100 LYS A N 1
ATOM 836 C CA . LYS A 1 100 ? -11.319 -15.810 25.109 1.00 92.69 100 LYS A CA 1
ATOM 837 C C . LYS A 1 100 ? -11.465 -14.895 23.899 1.00 92.69 100 LYS A C 1
ATOM 839 O O . LYS A 1 100 ? -10.663 -15.000 22.977 1.00 92.69 100 LYS A O 1
ATOM 844 N N . GLU A 1 101 ? -12.444 -13.993 23.900 1.00 92.69 101 GLU A N 1
ATOM 845 C CA . GLU A 1 101 ? -12.625 -13.006 22.828 1.00 92.69 101 GLU A CA 1
ATOM 846 C C . GLU A 1 101 ? -11.389 -12.117 22.677 1.00 92.69 101 GLU A C 1
ATOM 848 O O . GLU A 1 101 ? -10.862 -11.975 21.575 1.00 92.69 101 GLU A O 1
ATOM 853 N N . TYR A 1 102 ? -10.857 -11.610 23.791 1.00 92.06 102 TYR A N 1
ATOM 854 C CA . TYR A 1 102 ? -9.643 -10.800 23.794 1.00 92.06 102 TYR A CA 1
ATOM 855 C C . TYR A 1 102 ? -8.416 -11.580 23.296 1.00 92.06 102 TYR A C 1
ATOM 857 O O . TYR A 1 102 ? -7.630 -11.076 22.492 1.00 92.06 102 TYR A O 1
ATOM 865 N N . SER A 1 103 ? -8.258 -12.838 23.724 1.00 92.25 103 SER A N 1
ATOM 866 C CA . SER A 1 103 ? -7.182 -13.712 23.244 1.00 92.25 103 SER A CA 1
ATOM 867 C C . SER A 1 103 ? -7.288 -13.982 21.738 1.00 92.25 103 SER A C 1
ATOM 869 O O . SER A 1 103 ? -6.278 -13.920 21.029 1.00 92.25 103 SER A O 1
ATOM 871 N N . ASN A 1 104 ? -8.504 -14.204 21.232 1.00 92.69 104 ASN A N 1
ATOM 872 C CA . ASN A 1 104 ? -8.765 -14.377 19.806 1.00 92.69 104 ASN A CA 1
ATOM 873 C C . ASN A 1 104 ? -8.442 -13.102 19.018 1.00 92.69 104 ASN A C 1
ATOM 875 O O . ASN A 1 104 ? -7.772 -13.184 17.992 1.00 92.69 104 ASN A O 1
ATOM 879 N N . GLU A 1 105 ? -8.834 -11.925 19.514 1.00 93.00 105 GLU A N 1
ATOM 880 C CA . GLU A 1 105 ? -8.543 -10.645 18.860 1.00 93.00 105 GLU A CA 1
ATOM 881 C C . GLU A 1 105 ? -7.030 -10.383 18.774 1.00 93.00 105 GLU A C 1
ATOM 883 O O . GLU A 1 105 ? -6.525 -9.955 17.731 1.00 93.00 105 GLU A O 1
ATOM 888 N N . ILE A 1 106 ? -6.276 -10.684 19.839 1.00 91.75 106 ILE A N 1
ATOM 889 C CA . ILE A 1 106 ? -4.807 -10.603 19.822 1.00 91.75 106 ILE A CA 1
ATOM 890 C C . ILE A 1 106 ? -4.225 -11.573 18.791 1.00 91.75 106 ILE A C 1
ATOM 892 O O . ILE A 1 106 ? -3.372 -11.177 17.997 1.00 91.75 106 ILE A O 1
ATOM 896 N N . SER A 1 107 ? -4.688 -12.824 18.775 1.00 92.50 107 SER A N 1
ATOM 897 C CA . SER A 1 107 ? -4.221 -13.839 17.824 1.00 92.50 107 SER A CA 1
ATOM 898 C C . SER A 1 107 ? -4.490 -13.424 16.371 1.00 92.50 107 SER A C 1
ATOM 900 O O . SER A 1 107 ? -3.607 -13.520 15.514 1.00 92.50 107 SER A O 1
ATOM 902 N N . GLU A 1 108 ? -5.668 -12.863 16.085 1.00 92.50 108 GLU A N 1
ATOM 903 C CA . GLU A 1 108 ? -6.003 -12.319 14.767 1.00 92.50 108 GLU A CA 1
ATOM 904 C C . GLU A 1 108 ? -5.139 -11.114 14.384 1.00 92.50 108 GLU A C 1
ATOM 906 O O . GLU A 1 108 ? -4.669 -11.042 13.244 1.00 92.50 108 GLU A O 1
ATOM 911 N N . LYS A 1 109 ? -4.882 -10.185 15.314 1.00 92.56 109 LYS A N 1
ATOM 912 C CA . LYS A 1 109 ? -3.954 -9.063 15.086 1.00 92.56 109 LYS A CA 1
ATOM 913 C C . LYS A 1 109 ? -2.549 -9.568 14.770 1.00 92.56 109 LYS A C 1
ATOM 915 O O . LYS A 1 109 ? -1.958 -9.129 13.785 1.00 92.56 109 LYS A O 1
ATOM 920 N N . GLN A 1 110 ? -2.043 -10.533 15.537 1.00 89.00 110 GLN A N 1
ATOM 921 C CA . GLN A 1 110 ? -0.734 -11.145 15.306 1.00 89.00 110 GLN A CA 1
ATOM 922 C C . GLN A 1 110 ? -0.668 -11.809 13.922 1.00 89.00 110 GLN A C 1
ATOM 924 O O . GLN A 1 110 ? 0.308 -11.647 13.189 1.00 89.00 110 GLN A O 1
ATOM 929 N N . ARG A 1 111 ? -1.733 -12.520 13.529 1.00 92.50 111 ARG A N 1
ATOM 930 C CA . ARG A 1 111 ? -1.834 -13.168 12.218 1.00 92.50 111 ARG A CA 1
ATOM 931 C C . ARG A 1 111 ? -1.833 -12.152 11.076 1.00 92.50 111 ARG A C 1
ATOM 933 O O . ARG A 1 111 ? -1.138 -12.383 10.090 1.00 92.50 111 ARG A O 1
ATOM 940 N N . LYS A 1 112 ? -2.553 -11.032 11.209 1.00 92.62 112 LYS A N 1
ATOM 941 C CA . LYS A 1 112 ? -2.540 -9.939 10.219 1.00 92.62 112 LYS A CA 1
ATOM 942 C C . LYS A 1 112 ? -1.146 -9.331 10.069 1.00 92.62 112 LYS A C 1
ATOM 944 O O . LYS A 1 112 ? -0.662 -9.225 8.948 1.00 92.62 112 LYS A O 1
ATOM 949 N N . ILE A 1 113 ? -0.465 -9.044 11.181 1.00 92.25 113 ILE A N 1
ATOM 950 C CA . ILE A 1 113 ? 0.913 -8.523 11.168 1.00 92.25 113 ILE A CA 1
ATOM 951 C C . ILE A 1 113 ? 1.858 -9.494 10.446 1.00 92.25 113 ILE A C 1
ATOM 953 O O . ILE A 1 113 ? 2.674 -9.075 9.624 1.00 92.25 113 ILE A O 1
ATOM 957 N N . ASN A 1 114 ? 1.740 -10.799 10.709 1.00 90.38 114 ASN A N 1
ATOM 958 C CA . ASN A 1 114 ? 2.564 -11.806 10.038 1.00 90.38 114 ASN A CA 1
ATOM 959 C C . ASN A 1 114 ? 2.281 -11.873 8.530 1.00 90.38 114 ASN A C 1
ATOM 961 O O . ASN A 1 114 ? 3.224 -11.890 7.744 1.00 90.38 114 ASN A O 1
ATOM 965 N N . GLN A 1 115 ? 1.010 -11.834 8.118 1.00 93.44 115 GLN A N 1
ATOM 966 C CA . GLN A 1 115 ? 0.627 -11.814 6.700 1.00 93.44 115 GLN A CA 1
ATOM 967 C C . GLN A 1 115 ? 1.139 -10.563 5.976 1.00 93.44 115 GLN A C 1
ATOM 969 O O . GLN A 1 115 ? 1.647 -10.657 4.859 1.00 93.44 115 GLN A O 1
ATOM 974 N N . GLU A 1 116 ? 1.051 -9.393 6.609 1.00 91.62 116 GLU A N 1
ATOM 975 C CA . GLU A 1 116 ? 1.589 -8.142 6.065 1.00 91.62 116 GLU A CA 1
ATOM 976 C C . GLU A 1 116 ? 3.112 -8.201 5.923 1.00 91.62 116 GLU A C 1
ATOM 978 O O . GLU A 1 116 ? 3.659 -7.796 4.894 1.00 91.62 116 GLU A O 1
ATOM 983 N N . ARG A 1 117 ? 3.802 -8.766 6.921 1.00 92.12 117 ARG A N 1
ATOM 984 C CA . ARG A 1 117 ? 5.255 -8.955 6.887 1.00 92.12 117 ARG A CA 1
ATOM 985 C C . ARG A 1 117 ? 5.678 -9.925 5.784 1.00 92.12 117 ARG A C 1
ATOM 987 O O . ARG A 1 117 ? 6.618 -9.624 5.052 1.00 92.12 117 ARG A O 1
ATOM 994 N N . GLU A 1 118 ? 4.990 -11.053 5.632 1.00 91.31 118 GLU A N 1
ATOM 995 C CA . GLU A 1 118 ? 5.244 -12.020 4.557 1.00 91.31 118 GLU A CA 1
ATOM 996 C C . GLU A 1 118 ? 5.005 -11.402 3.174 1.00 91.31 118 GLU A C 1
ATOM 998 O O . GLU A 1 118 ? 5.849 -11.531 2.286 1.00 91.31 118 GLU A O 1
ATOM 1003 N N . ALA A 1 119 ? 3.911 -10.655 3.001 1.00 92.69 119 ALA A N 1
ATOM 1004 C CA . ALA A 1 119 ? 3.620 -9.950 1.756 1.00 92.69 119 ALA A CA 1
ATOM 1005 C C . ALA A 1 119 ? 4.674 -8.875 1.429 1.00 92.69 119 ALA A C 1
ATOM 1007 O O . ALA A 1 119 ? 5.043 -8.704 0.265 1.00 92.69 119 ALA A O 1
ATOM 1008 N N . ALA A 1 120 ? 5.183 -8.162 2.439 1.00 90.38 120 ALA A N 1
ATOM 1009 C CA . ALA A 1 120 ? 6.260 -7.190 2.269 1.00 90.38 120 ALA A CA 1
ATOM 1010 C C . ALA A 1 120 ? 7.576 -7.864 1.846 1.00 90.38 120 ALA A C 1
ATOM 1012 O O . ALA A 1 120 ? 8.218 -7.403 0.903 1.00 90.38 120 ALA A O 1
ATOM 1013 N N . ILE A 1 121 ? 7.940 -8.986 2.479 1.00 90.56 121 ILE A N 1
ATOM 1014 C CA . ILE A 1 121 ? 9.123 -9.778 2.110 1.00 90.56 121 ILE A CA 1
ATOM 1015 C C . ILE A 1 121 ? 8.998 -10.298 0.672 1.00 90.56 121 ILE A C 1
ATOM 1017 O O . ILE A 1 121 ? 9.949 -10.184 -0.099 1.00 90.56 121 ILE A O 1
ATOM 1021 N N . ALA A 1 122 ? 7.832 -10.821 0.282 1.00 92.94 122 ALA A N 1
ATOM 1022 C CA . ALA A 1 122 ? 7.598 -11.316 -1.073 1.00 92.94 122 ALA A CA 1
ATOM 1023 C C . ALA A 1 122 ? 7.746 -10.206 -2.132 1.00 92.94 122 ALA A C 1
ATOM 1025 O O . ALA A 1 122 ? 8.421 -10.407 -3.143 1.00 92.94 122 ALA A O 1
ATOM 1026 N N . LYS A 1 123 ? 7.187 -9.013 -1.876 1.00 93.00 123 LYS A N 1
ATOM 1027 C CA . LYS A 1 123 ? 7.346 -7.845 -2.762 1.00 93.00 123 LYS A CA 1
ATOM 1028 C C . LYS A 1 123 ? 8.799 -7.394 -2.885 1.00 93.00 123 LYS A C 1
ATOM 1030 O O . LYS A 1 123 ? 9.230 -7.016 -3.973 1.00 93.00 123 LYS A O 1
ATOM 1035 N N . GLU A 1 124 ? 9.554 -7.424 -1.790 1.00 90.06 124 GLU A N 1
ATOM 1036 C CA . GLU A 1 124 ? 10.966 -7.043 -1.817 1.00 90.06 124 GLU A CA 1
ATOM 1037 C C . GLU A 1 124 ? 11.805 -8.064 -2.598 1.00 90.06 124 GLU A C 1
ATOM 1039 O O . GLU A 1 124 ? 12.627 -7.684 -3.429 1.00 90.06 124 GLU A O 1
ATOM 1044 N N . GLN A 1 125 ? 11.536 -9.363 -2.434 1.00 92.06 125 GLN A N 1
ATOM 1045 C CA . GLN A 1 125 ? 12.177 -10.403 -3.245 1.00 92.06 125 GLN A CA 1
ATOM 1046 C C . GLN A 1 125 ? 11.872 -10.247 -4.740 1.00 92.06 125 GLN A C 1
ATOM 1048 O O . GLN A 1 125 ? 12.762 -10.437 -5.569 1.00 92.06 125 GLN A O 1
ATOM 1053 N N . GLU A 1 126 ? 10.642 -9.880 -5.103 1.00 91.50 126 GLU A N 1
ATOM 1054 C CA . GLU A 1 126 ? 10.271 -9.607 -6.494 1.00 91.50 126 GLU A CA 1
ATOM 1055 C C . GLU A 1 126 ? 11.027 -8.393 -7.057 1.00 91.50 126 GLU A C 1
ATOM 1057 O O . GLU A 1 126 ? 11.561 -8.460 -8.167 1.00 91.50 126 GLU A O 1
ATOM 1062 N N . ARG A 1 127 ? 11.158 -7.311 -6.275 1.00 91.88 127 ARG A N 1
ATOM 1063 C CA . ARG A 1 127 ? 11.983 -6.148 -6.644 1.00 91.88 127 ARG A CA 1
ATOM 1064 C C . ARG A 1 127 ? 13.442 -6.521 -6.866 1.00 91.88 127 ARG A C 1
ATOM 1066 O O . ARG A 1 127 ? 14.009 -6.111 -7.877 1.00 91.88 127 ARG A O 1
ATOM 1073 N N . ILE A 1 128 ? 14.032 -7.302 -5.961 1.00 90.19 128 ILE A N 1
ATOM 1074 C CA . ILE A 1 128 ? 15.424 -7.753 -6.080 1.00 90.19 128 ILE A CA 1
ATOM 1075 C C . ILE A 1 128 ? 15.602 -8.595 -7.345 1.00 90.19 128 ILE A C 1
ATOM 1077 O O . ILE A 1 128 ? 16.524 -8.337 -8.115 1.00 90.19 128 ILE A O 1
ATOM 1081 N N . ARG A 1 129 ? 14.700 -9.550 -7.613 1.00 93.38 129 ARG A N 1
ATOM 1082 C CA . ARG A 1 129 ? 14.747 -10.368 -8.838 1.00 93.38 129 ARG A CA 1
ATOM 1083 C C . ARG A 1 129 ? 14.653 -9.520 -10.100 1.00 93.38 129 ARG A C 1
ATOM 1085 O O . ARG A 1 129 ? 15.398 -9.755 -11.045 1.00 93.38 129 ARG A O 1
ATOM 1092 N N . LYS A 1 130 ? 13.764 -8.525 -10.116 1.00 93.81 130 LYS A N 1
ATOM 1093 C CA . LYS A 1 130 ? 13.638 -7.610 -11.252 1.00 93.81 130 LYS A CA 1
ATOM 1094 C C . LYS A 1 130 ? 14.917 -6.796 -11.460 1.00 93.81 130 LYS A C 1
ATOM 1096 O O . LYS A 1 130 ? 15.399 -6.719 -12.580 1.00 93.81 130 LYS A O 1
ATOM 1101 N N . ALA A 1 131 ? 15.494 -6.255 -10.389 1.00 89.19 131 ALA A N 1
ATOM 1102 C CA . ALA A 1 131 ? 16.748 -5.512 -10.464 1.00 89.19 131 ALA A CA 1
ATOM 1103 C C . ALA A 1 131 ? 17.920 -6.387 -10.947 1.00 89.19 131 ALA A C 1
ATOM 1105 O O . ALA A 1 131 ? 18.742 -5.924 -11.731 1.00 89.19 131 ALA A O 1
ATOM 1106 N N . GLN A 1 132 ? 17.983 -7.654 -10.520 1.00 92.12 132 GLN A N 1
ATOM 1107 C CA . GLN A 1 132 ? 18.973 -8.619 -11.014 1.00 92.12 132 GLN A CA 1
ATOM 1108 C C . GLN A 1 132 ? 18.797 -8.891 -12.511 1.00 92.12 132 GLN A C 1
ATOM 1110 O O . GLN A 1 132 ? 19.773 -8.844 -13.252 1.00 92.12 132 GLN A O 1
ATOM 1115 N N . PHE A 1 133 ? 17.559 -9.102 -12.963 1.00 94.31 133 PHE A N 1
ATOM 1116 C CA . PHE A 1 133 ? 17.259 -9.299 -14.379 1.00 94.31 133 PHE A CA 1
ATOM 1117 C C . PHE A 1 133 ? 17.627 -8.073 -15.229 1.00 94.31 133 PHE A C 1
ATOM 1119 O O . PHE A 1 133 ? 18.259 -8.215 -16.273 1.00 94.31 133 PHE A O 1
ATOM 1126 N N . ASP A 1 134 ? 17.279 -6.868 -14.769 1.00 91.12 134 ASP A N 1
ATOM 1127 C CA . ASP A 1 134 ? 17.614 -5.619 -15.461 1.00 91.12 134 ASP A CA 1
ATOM 1128 C C . ASP A 1 134 ? 19.144 -5.436 -15.554 1.00 91.12 134 ASP A C 1
ATOM 1130 O O . ASP A 1 134 ? 19.660 -5.062 -16.609 1.00 91.12 134 ASP A O 1
ATOM 1134 N N . LEU A 1 135 ? 19.885 -5.778 -14.492 1.00 92.06 135 LEU A N 1
ATOM 1135 C CA . LEU A 1 135 ? 21.350 -5.736 -14.476 1.00 92.06 135 LEU A CA 1
ATOM 1136 C C . LEU A 1 135 ? 21.974 -6.749 -15.450 1.00 92.06 135 LEU A C 1
ATOM 1138 O O . LEU A 1 135 ? 22.890 -6.397 -16.193 1.00 92.06 135 LEU A O 1
ATOM 1142 N N . GLU A 1 136 ? 21.492 -7.994 -15.469 1.00 92.94 136 GLU A N 1
ATOM 1143 C CA . GLU A 1 136 ? 21.956 -9.020 -16.414 1.00 92.94 136 GLU A CA 1
ATOM 1144 C C . GLU A 1 136 ? 21.679 -8.607 -17.865 1.00 92.94 136 GLU A C 1
ATOM 1146 O O . GLU A 1 136 ? 22.547 -8.742 -18.733 1.00 92.94 136 GLU A O 1
ATOM 1151 N N . PHE A 1 137 ? 20.502 -8.033 -18.126 1.00 93.25 137 PHE A N 1
ATOM 1152 C CA . PHE A 1 137 ? 20.136 -7.518 -19.441 1.00 93.25 137 PHE A CA 1
ATOM 1153 C C . PHE A 1 137 ? 21.040 -6.355 -19.879 1.00 93.25 137 PHE A C 1
ATOM 1155 O O . PHE A 1 137 ? 21.508 -6.323 -21.021 1.00 93.25 137 PHE A O 1
ATOM 1162 N N . GLU A 1 138 ? 21.351 -5.414 -18.982 1.00 91.69 138 GLU A N 1
ATOM 1163 C CA . GLU A 1 138 ? 22.296 -4.332 -19.274 1.00 91.69 138 GLU A CA 1
ATOM 1164 C C . GLU A 1 138 ? 23.714 -4.847 -19.541 1.00 91.69 138 GLU A C 1
ATOM 1166 O O . GLU A 1 138 ? 24.369 -4.370 -20.474 1.00 91.69 138 GLU A O 1
ATOM 1171 N N . GLN A 1 139 ? 24.181 -5.843 -18.783 1.00 92.88 139 GLN A N 1
ATOM 1172 C CA . GLN A 1 139 ? 25.484 -6.472 -19.008 1.00 92.88 139 GLN A CA 1
ATOM 1173 C C . GLN A 1 139 ? 25.558 -7.156 -20.376 1.00 92.88 139 GLN A C 1
ATOM 1175 O O . GLN A 1 139 ? 26.540 -6.965 -21.099 1.00 92.88 139 GLN A O 1
ATOM 1180 N N . GLN A 1 140 ? 24.516 -7.893 -20.772 1.00 92.06 140 GLN A N 1
ATOM 1181 C CA . GLN A 1 140 ? 24.434 -8.492 -22.106 1.00 92.06 140 GLN A CA 1
ATOM 1182 C C . GLN A 1 140 ? 24.447 -7.418 -23.197 1.00 92.06 140 GLN A C 1
ATOM 1184 O O . GLN A 1 140 ? 25.247 -7.502 -24.129 1.00 92.06 140 GLN A O 1
ATOM 1189 N N . ARG A 1 141 ? 23.657 -6.348 -23.044 1.00 92.69 141 ARG A N 1
ATOM 1190 C CA . ARG A 1 141 ? 23.622 -5.235 -24.005 1.00 92.69 141 ARG A CA 1
ATOM 1191 C C . ARG A 1 141 ? 24.976 -4.533 -24.134 1.00 92.69 141 ARG A C 1
ATOM 1193 O O . ARG A 1 141 ? 25.386 -4.150 -25.229 1.00 92.69 141 ARG A O 1
ATOM 1200 N N . MET A 1 142 ? 25.681 -4.343 -23.020 1.00 90.69 142 MET A N 1
ATOM 1201 C CA . MET A 1 142 ? 27.037 -3.786 -22.994 1.00 90.69 142 MET A CA 1
ATOM 1202 C C . MET A 1 142 ? 28.025 -4.689 -23.740 1.00 90.69 142 MET A C 1
ATOM 1204 O O . MET A 1 142 ? 28.823 -4.195 -24.540 1.00 90.69 142 MET A O 1
ATOM 1208 N N . LEU A 1 143 ? 27.949 -6.005 -23.518 1.00 92.75 143 LEU A N 1
ATOM 1209 C CA . LEU A 1 143 ? 28.792 -6.985 -24.197 1.00 92.75 143 LEU A CA 1
ATOM 1210 C C . LEU A 1 143 ? 28.521 -7.006 -25.708 1.00 92.75 143 LEU A C 1
ATOM 1212 O O . LEU A 1 143 ? 29.464 -6.948 -26.493 1.00 92.75 143 LEU A O 1
ATOM 1216 N N . GLU A 1 144 ? 27.252 -7.013 -26.122 1.00 92.31 144 GLU A N 1
ATOM 1217 C CA . GLU A 1 144 ? 26.848 -6.951 -27.531 1.00 92.31 144 GLU A CA 1
ATOM 1218 C C . GLU A 1 144 ? 27.350 -5.677 -28.215 1.00 92.31 144 GLU A C 1
ATOM 1220 O O . GLU A 1 144 ? 27.932 -5.742 -29.299 1.00 92.31 144 GLU A O 1
ATOM 1225 N N . ASN A 1 145 ? 27.196 -4.518 -27.569 1.00 92.44 145 ASN A N 1
ATOM 1226 C CA . ASN A 1 145 ? 27.696 -3.249 -28.098 1.00 92.44 145 ASN A CA 1
ATOM 1227 C C . ASN A 1 145 ? 29.222 -3.256 -28.257 1.00 92.44 145 ASN A C 1
ATOM 1229 O O . ASN A 1 145 ? 29.730 -2.786 -29.276 1.00 92.44 145 ASN A O 1
ATOM 1233 N N . LYS A 1 146 ? 29.950 -3.831 -27.291 1.00 93.38 146 LYS A N 1
ATOM 1234 C CA . LYS A 1 146 ? 31.410 -3.983 -27.361 1.00 93.38 146 LYS A CA 1
ATOM 1235 C C . LYS A 1 146 ? 31.832 -4.947 -28.471 1.00 93.38 146 LYS A C 1
ATOM 1237 O O . LYS A 1 146 ? 32.762 -4.664 -29.218 1.00 93.38 146 LYS A O 1
ATOM 1242 N N . MET A 1 147 ? 31.143 -6.076 -28.623 1.00 91.38 147 MET A N 1
ATOM 1243 C CA . MET A 1 147 ? 31.408 -7.022 -29.713 1.00 91.38 147 MET A CA 1
ATOM 1244 C C . MET A 1 147 ? 31.143 -6.381 -31.078 1.00 91.38 147 MET A C 1
ATOM 1246 O O . MET A 1 147 ? 31.942 -6.532 -32.005 1.00 91.38 147 MET A O 1
ATOM 1250 N N . ARG A 1 148 ? 30.064 -5.599 -31.190 1.00 92.19 148 ARG A N 1
ATOM 1251 C CA . ARG A 1 148 ? 29.735 -4.854 -32.404 1.00 92.19 148 ARG A CA 1
ATOM 1252 C C . ARG A 1 148 ? 30.794 -3.802 -32.724 1.00 92.19 148 ARG A C 1
ATOM 1254 O O . ARG A 1 148 ? 31.213 -3.737 -33.878 1.00 92.19 148 ARG A O 1
ATOM 1261 N N . SER A 1 149 ? 31.265 -3.033 -31.739 1.00 91.50 149 SER A N 1
ATOM 1262 C CA . SER A 1 149 ? 32.315 -2.029 -31.962 1.00 91.50 149 SER A CA 1
ATOM 1263 C C . SER A 1 149 ? 33.617 -2.671 -32.441 1.00 91.50 149 SER A C 1
ATOM 1265 O O . SER A 1 149 ? 34.166 -2.233 -33.446 1.00 91.50 149 SER A O 1
ATOM 1267 N N . VAL A 1 150 ? 34.047 -3.773 -31.815 1.00 93.25 150 VAL A N 1
ATOM 1268 C CA . VAL A 1 150 ? 35.239 -4.520 -32.251 1.00 93.25 150 VAL A CA 1
ATOM 1269 C C . VAL A 1 150 ? 35.067 -5.068 -33.670 1.00 93.25 150 VAL A C 1
ATOM 1271 O O . VAL A 1 150 ? 36.015 -5.047 -34.454 1.00 93.25 150 VAL A O 1
ATOM 1274 N N . SER A 1 151 ? 33.871 -5.546 -34.038 1.00 91.19 151 SER A N 1
ATOM 1275 C CA . SER A 1 151 ? 33.618 -6.015 -35.409 1.00 91.19 151 SER A CA 1
ATOM 1276 C C . SER A 1 151 ? 33.741 -4.888 -36.441 1.00 91.19 151 SER A C 1
ATOM 1278 O O . SER A 1 151 ? 34.378 -5.082 -37.474 1.00 91.19 151 SER A O 1
ATOM 1280 N N . LEU A 1 152 ? 33.215 -3.697 -36.128 1.00 91.75 152 LEU A N 1
ATOM 1281 C CA . LEU A 1 152 ? 33.273 -2.525 -37.001 1.00 91.75 152 LEU A CA 1
ATOM 1282 C C . LEU A 1 152 ? 34.704 -1.995 -37.139 1.00 91.75 152 LEU A C 1
ATOM 1284 O O . LEU A 1 152 ? 35.123 -1.653 -38.242 1.00 91.75 152 LEU A O 1
ATOM 1288 N N . GLU A 1 153 ? 35.473 -1.972 -36.048 1.00 91.44 153 GLU A N 1
ATOM 1289 C CA . GLU A 1 153 ? 36.894 -1.609 -36.077 1.00 91.44 153 GLU A CA 1
ATOM 1290 C C . GLU A 1 153 ? 37.705 -2.576 -36.946 1.00 91.44 153 GLU A C 1
ATOM 1292 O O . GLU A 1 153 ? 38.514 -2.143 -37.768 1.00 91.44 153 GLU A O 1
ATOM 1297 N N . ARG A 1 154 ? 37.456 -3.887 -36.821 1.00 92.56 154 ARG A N 1
ATOM 1298 C CA . ARG A 1 154 ? 38.100 -4.899 -37.671 1.00 92.56 154 ARG A CA 1
ATOM 1299 C C . ARG A 1 154 ? 37.733 -4.727 -39.141 1.00 92.56 154 ARG A C 1
ATOM 1301 O O . ARG A 1 154 ? 38.621 -4.793 -39.987 1.00 92.56 154 ARG A O 1
ATOM 1308 N N . GLU A 1 155 ? 36.460 -4.491 -39.453 1.00 93.44 155 GLU A N 1
ATOM 1309 C CA . GLU A 1 155 ? 36.007 -4.269 -40.830 1.00 93.44 155 GLU A CA 1
ATOM 1310 C C . GLU A 1 155 ? 36.640 -3.006 -41.435 1.00 93.44 155 GLU A C 1
ATOM 1312 O O . GLU A 1 155 ? 37.131 -3.038 -42.564 1.00 93.44 155 GLU A O 1
ATOM 1317 N N . ALA A 1 156 ? 36.691 -1.908 -40.676 1.00 92.12 156 ALA A N 1
ATOM 1318 C CA . ALA A 1 156 ? 37.330 -0.668 -41.107 1.00 92.12 156 ALA A CA 1
ATOM 1319 C C . ALA A 1 156 ? 38.831 -0.863 -41.379 1.00 92.12 156 ALA A C 1
ATOM 1321 O O . ALA A 1 156 ? 39.344 -0.394 -42.396 1.00 92.12 156 ALA A O 1
ATOM 1322 N N . LEU A 1 157 ? 39.526 -1.602 -40.510 1.00 93.50 157 LEU A N 1
ATOM 1323 C CA . LEU A 1 157 ? 40.949 -1.891 -40.670 1.00 93.50 157 LEU A CA 1
ATOM 1324 C C . LEU A 1 157 ? 41.222 -2.783 -41.891 1.00 93.50 157 LEU A C 1
ATOM 1326 O O . LEU A 1 157 ? 42.179 -2.534 -42.625 1.00 93.50 157 LEU A O 1
ATOM 1330 N N . MET A 1 158 ? 40.359 -3.769 -42.160 1.00 93.06 158 MET A N 1
ATOM 1331 C CA . MET A 1 158 ? 40.428 -4.590 -43.375 1.00 93.06 158 MET A CA 1
ATOM 1332 C C . MET A 1 158 ? 40.232 -3.751 -44.643 1.00 93.06 158 MET A C 1
ATOM 1334 O O . MET A 1 158 ? 41.052 -3.840 -45.556 1.00 93.06 158 MET A O 1
ATOM 1338 N N . LYS A 1 159 ? 39.222 -2.869 -44.681 1.00 92.88 159 LYS A N 1
ATOM 1339 C CA . LYS A 1 159 ? 39.000 -1.950 -45.816 1.00 92.88 159 LYS A CA 1
ATOM 1340 C C . LYS A 1 159 ? 40.208 -1.052 -46.066 1.00 92.88 159 LYS A C 1
ATOM 1342 O O . LYS A 1 159 ? 40.645 -0.907 -47.203 1.00 92.88 159 LYS A O 1
ATOM 1347 N N . GLN A 1 160 ? 40.804 -0.512 -45.003 1.00 92.44 160 GLN A N 1
ATOM 1348 C CA . GLN A 1 160 ? 42.002 0.316 -45.118 1.00 92.44 160 GLN A CA 1
ATOM 1349 C C . GLN A 1 160 ? 43.203 -0.470 -45.674 1.00 92.44 160 GLN A C 1
ATOM 1351 O O . GLN A 1 160 ? 44.011 0.075 -46.430 1.00 92.44 160 GLN A O 1
ATOM 1356 N N . GLN A 1 161 ? 43.351 -1.748 -45.309 1.00 92.12 161 GLN A N 1
ATOM 1357 C CA . GLN A 1 161 ? 44.396 -2.609 -45.870 1.00 92.12 161 GLN A CA 1
ATOM 1358 C C . GLN A 1 161 ? 44.152 -2.926 -47.350 1.00 92.12 161 GLN A C 1
ATOM 1360 O O . GLN A 1 161 ? 45.101 -2.888 -48.134 1.00 92.12 161 GLN A O 1
ATOM 1365 N N . GLU A 1 162 ? 42.907 -3.195 -47.748 1.00 92.88 162 GLU A N 1
ATOM 1366 C CA . GLU A 1 162 ? 42.541 -3.408 -49.153 1.00 92.88 162 GLU A CA 1
ATOM 1367 C C . GLU A 1 162 ? 42.783 -2.159 -50.007 1.00 92.88 162 GLU A C 1
ATOM 1369 O O . GLU A 1 162 ? 43.376 -2.262 -51.080 1.00 92.88 162 GLU A O 1
ATOM 1374 N N . GLU A 1 163 ? 42.409 -0.973 -49.520 1.00 91.94 163 GLU A N 1
ATOM 1375 C CA . GLU A 1 163 ? 42.702 0.296 -50.197 1.00 91.94 163 GLU A CA 1
ATOM 1376 C C . GLU A 1 163 ? 44.207 0.506 -50.377 1.00 91.94 163 GLU A C 1
ATOM 1378 O O . GLU A 1 163 ? 44.657 0.865 -51.467 1.00 91.94 163 GLU A O 1
ATOM 1383 N N . LYS A 1 164 ? 45.010 0.221 -49.342 1.00 93.19 164 LYS A N 1
ATOM 1384 C CA . LYS A 1 164 ? 46.474 0.295 -49.439 1.00 93.19 164 LYS A CA 1
ATOM 1385 C C . LYS A 1 164 ? 47.035 -0.668 -50.486 1.00 93.19 164 LYS A C 1
ATOM 1387 O O . LYS A 1 164 ? 47.914 -0.257 -51.241 1.00 93.19 164 LYS A O 1
ATOM 1392 N N . ARG A 1 165 ? 46.534 -1.909 -50.558 1.00 92.81 165 ARG A N 1
ATOM 1393 C CA . ARG A 1 165 ? 46.954 -2.885 -51.582 1.00 92.81 165 ARG A CA 1
ATOM 1394 C C . ARG A 1 165 ? 46.585 -2.419 -52.987 1.00 92.81 165 ARG A C 1
ATOM 1396 O O . ARG A 1 165 ? 47.461 -2.367 -53.840 1.00 92.81 165 ARG A O 1
ATOM 1403 N N . ARG A 1 166 ? 45.343 -1.972 -53.207 1.00 92.75 166 ARG A N 1
ATOM 1404 C CA . ARG A 1 166 ? 44.914 -1.426 -54.509 1.00 92.75 166 ARG A CA 1
ATOM 1405 C C . ARG A 1 166 ? 45.768 -0.239 -54.944 1.00 92.75 166 ARG A C 1
ATOM 1407 O O . ARG A 1 166 ? 46.119 -0.119 -56.111 1.00 92.75 166 ARG A O 1
ATOM 1414 N N . LEU A 1 167 ? 46.131 0.636 -54.008 1.00 93.00 167 LEU A N 1
ATOM 1415 C CA . LEU A 1 167 ? 46.967 1.798 -54.300 1.00 93.00 167 LEU A CA 1
ATOM 1416 C C . LEU A 1 167 ? 48.419 1.404 -54.626 1.00 93.00 167 LEU A C 1
A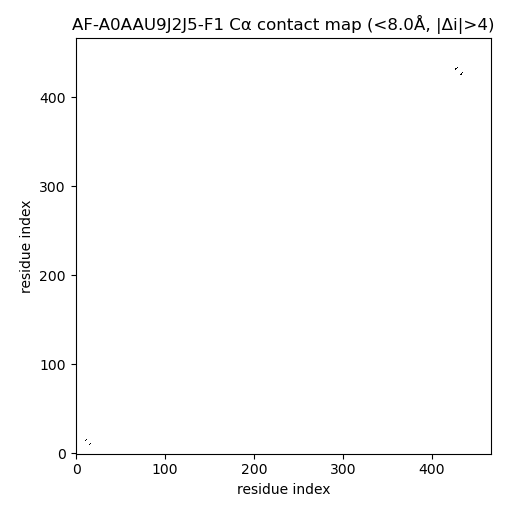TOM 1418 O O . LEU A 1 167 ? 49.071 2.085 -55.414 1.00 93.00 167 LEU A O 1
ATOM 1422 N N . GLN A 1 168 ? 48.926 0.309 -54.052 1.00 93.00 168 GLN A N 1
ATOM 1423 C CA . GLN A 1 168 ? 50.210 -0.278 -54.448 1.00 93.00 168 GLN A CA 1
ATOM 1424 C C . GLN A 1 168 ? 50.139 -0.902 -55.846 1.00 93.00 168 GLN A C 1
ATOM 1426 O O . GLN A 1 168 ? 50.984 -0.576 -56.674 1.00 93.00 168 GLN A O 1
ATOM 1431 N N . GLU A 1 169 ? 49.108 -1.698 -56.139 1.00 91.81 169 GLU A N 1
ATOM 1432 C CA . GLU A 1 169 ? 48.888 -2.301 -57.463 1.00 91.81 169 GLU A CA 1
ATOM 1433 C C . GLU A 1 169 ? 48.783 -1.235 -58.565 1.00 91.81 169 GLU A C 1
ATOM 1435 O O . GLU A 1 169 ? 49.399 -1.368 -59.620 1.00 91.81 169 GLU A O 1
ATOM 1440 N N . LEU A 1 170 ? 48.066 -0.133 -58.307 1.00 92.19 170 LEU A N 1
ATOM 1441 C CA . LEU A 1 170 ? 47.980 0.998 -59.237 1.00 92.19 170 LEU A CA 1
ATOM 1442 C C . LEU A 1 170 ? 49.348 1.642 -59.487 1.00 92.19 170 LEU A C 1
ATOM 1444 O O . LEU A 1 170 ? 49.708 1.872 -60.638 1.00 92.19 170 LEU A O 1
ATOM 1448 N N . LYS A 1 171 ? 50.139 1.875 -58.433 1.00 92.12 171 LYS A N 1
ATOM 1449 C CA . LYS A 1 171 ? 51.498 2.425 -58.565 1.00 92.12 171 LYS A CA 1
ATOM 1450 C C . LYS A 1 171 ? 52.433 1.490 -59.324 1.00 92.12 171 LYS A C 1
ATOM 1452 O O . LYS A 1 171 ? 53.289 1.954 -60.072 1.00 92.12 171 LYS A O 1
ATOM 1457 N N . GLU A 1 172 ? 52.319 0.183 -59.116 1.00 92.75 172 GLU A N 1
ATOM 1458 C CA . GLU A 1 172 ? 53.099 -0.810 -59.859 1.00 92.75 172 GLU A CA 1
ATOM 1459 C C . GLU A 1 172 ? 52.688 -0.852 -61.333 1.00 92.75 172 GLU A C 1
ATOM 1461 O O . GLU A 1 172 ? 53.555 -0.877 -62.207 1.00 92.75 172 GLU A O 1
ATOM 1466 N N . ALA A 1 173 ? 51.386 -0.765 -61.620 1.00 91.31 173 ALA A N 1
ATOM 1467 C CA . ALA A 1 173 ? 50.869 -0.673 -62.979 1.00 91.31 173 ALA A CA 1
ATOM 1468 C C . ALA A 1 173 ? 51.310 0.619 -63.690 1.00 91.31 173 ALA A C 1
ATOM 1470 O O . ALA A 1 173 ? 51.673 0.567 -64.864 1.00 91.31 173 ALA A O 1
ATOM 1471 N N . GLU A 1 174 ? 51.322 1.763 -62.999 1.00 90.56 174 GLU A N 1
ATOM 1472 C CA . GLU A 1 174 ? 51.857 3.031 -63.519 1.00 90.56 174 GLU A CA 1
ATOM 1473 C C . GLU A 1 174 ? 53.351 2.918 -63.827 1.00 90.56 174 GLU A C 1
ATOM 1475 O O . GLU A 1 174 ? 53.753 3.156 -64.960 1.00 90.56 174 GLU A O 1
ATOM 1480 N N . LYS A 1 175 ? 54.163 2.418 -62.887 1.00 92.12 175 LYS A N 1
ATOM 1481 C CA . LYS A 1 175 ? 55.597 2.178 -63.129 1.00 92.12 175 LYS A CA 1
ATOM 1482 C C . LYS A 1 175 ? 55.848 1.247 -64.315 1.00 92.12 175 LYS A C 1
ATOM 1484 O O . LYS A 1 175 ? 56.822 1.417 -65.045 1.00 92.12 175 LYS A O 1
ATOM 1489 N N . TYR A 1 176 ? 54.999 0.238 -64.498 1.00 91.81 176 TYR A N 1
ATOM 1490 C CA . TYR A 1 176 ? 55.097 -0.670 -65.635 1.00 91.81 176 TYR A CA 1
ATOM 1491 C C . TYR A 1 176 ? 54.740 0.023 -66.958 1.00 91.81 176 TYR A C 1
ATOM 1493 O O . TYR A 1 176 ? 55.439 -0.178 -67.951 1.00 91.81 176 TYR A O 1
ATOM 1501 N N . LYS A 1 177 ? 53.708 0.879 -66.972 1.00 91.81 177 LYS A N 1
ATOM 1502 C CA . LYS A 1 177 ? 53.381 1.726 -68.131 1.00 91.81 177 LYS A CA 1
ATOM 1503 C C . LYS A 1 177 ? 54.526 2.673 -68.473 1.00 91.81 177 LYS A C 1
ATOM 1505 O O . LYS A 1 177 ? 54.931 2.700 -69.631 1.00 91.81 177 LYS A O 1
ATOM 1510 N N . ASP A 1 178 ? 55.095 3.348 -67.477 1.00 88.50 178 ASP A N 1
ATOM 1511 C CA . ASP A 1 178 ? 56.247 4.235 -67.659 1.00 88.50 178 ASP A CA 1
ATOM 1512 C C . ASP A 1 178 ? 57.427 3.470 -68.265 1.00 88.50 178 ASP A C 1
ATOM 1514 O O . ASP A 1 178 ? 58.074 3.940 -69.197 1.00 88.50 178 ASP A O 1
ATOM 1518 N N . LYS A 1 179 ? 57.684 2.241 -67.796 1.00 91.38 179 LYS A N 1
ATOM 1519 C CA . LYS A 1 179 ? 58.728 1.383 -68.365 1.00 91.38 179 LYS A CA 1
ATOM 1520 C C . LYS A 1 179 ? 58.461 1.044 -69.835 1.00 91.38 179 LYS A C 1
ATOM 1522 O O . LYS A 1 179 ? 59.385 1.128 -70.641 1.00 91.38 179 LYS A O 1
ATOM 1527 N N . ILE A 1 180 ? 57.225 0.685 -70.195 1.00 90.00 180 ILE A N 1
ATOM 1528 C CA . ILE A 1 180 ? 56.842 0.424 -71.594 1.00 90.00 180 ILE A CA 1
ATOM 1529 C C . ILE A 1 180 ? 57.033 1.679 -72.448 1.00 90.00 180 ILE A C 1
ATOM 1531 O O . ILE A 1 180 ? 57.537 1.582 -73.566 1.00 90.00 180 ILE A O 1
ATOM 1535 N N . GLU A 1 181 ? 56.641 2.848 -71.945 1.00 90.44 181 GLU A N 1
ATOM 1536 C CA . GLU A 1 181 ? 56.784 4.114 -72.660 1.00 90.44 181 GLU A CA 1
ATOM 1537 C C . GLU A 1 181 ? 58.256 4.491 -72.849 1.00 90.44 181 GLU A C 1
ATOM 1539 O O . GLU A 1 181 ? 58.653 4.869 -73.949 1.00 90.44 181 GLU A O 1
ATOM 1544 N N . ILE A 1 182 ? 59.095 4.291 -71.830 1.00 88.25 182 ILE A N 1
ATOM 1545 C CA . ILE A 1 182 ? 60.548 4.461 -71.931 1.00 88.25 182 ILE A CA 1
ATOM 1546 C C . ILE A 1 182 ? 61.131 3.498 -72.970 1.00 88.25 182 ILE A C 1
ATOM 1548 O O . ILE A 1 182 ? 61.871 3.933 -73.849 1.00 88.25 182 ILE A O 1
ATOM 1552 N N . GLU A 1 183 ? 60.792 2.206 -72.925 1.00 90.31 183 GLU A N 1
ATOM 1553 C CA . GLU A 1 183 ? 61.265 1.223 -73.910 1.00 90.31 183 GLU A CA 1
ATOM 1554 C C . GLU A 1 183 ? 60.801 1.561 -75.331 1.00 90.31 183 GLU A C 1
ATOM 1556 O O . GLU A 1 183 ? 61.567 1.422 -76.287 1.00 90.31 183 GLU A O 1
ATOM 1561 N N . ARG A 1 184 ? 59.559 2.033 -75.485 1.00 90.69 184 ARG A N 1
ATOM 1562 C CA . ARG A 1 184 ? 59.025 2.506 -76.763 1.00 90.69 184 ARG A CA 1
ATOM 1563 C C . ARG A 1 184 ? 59.791 3.730 -77.252 1.00 90.69 184 ARG A C 1
ATOM 1565 O O . ARG A 1 184 ? 60.222 3.729 -78.399 1.00 90.69 184 ARG A O 1
ATOM 1572 N N . ASN A 1 185 ? 60.023 4.717 -76.392 1.00 90.75 185 ASN A N 1
ATOM 1573 C CA . ASN A 1 185 ? 60.796 5.912 -76.720 1.00 90.75 185 ASN A CA 1
ATOM 1574 C C . ASN A 1 185 ? 62.241 5.567 -77.093 1.00 90.75 185 ASN A C 1
ATOM 1576 O O . ASN A 1 185 ? 62.762 6.132 -78.050 1.00 90.75 185 ASN A O 1
ATOM 1580 N N . MET A 1 186 ? 62.875 4.607 -76.410 1.00 88.81 186 MET A N 1
ATOM 1581 C CA . MET A 1 186 ? 64.201 4.112 -76.794 1.00 88.81 186 MET A CA 1
ATOM 1582 C C . MET A 1 186 ? 64.174 3.442 -78.168 1.00 88.81 186 MET A C 1
ATOM 1584 O O . MET A 1 186 ? 65.003 3.766 -79.011 1.00 88.81 186 MET A O 1
ATOM 1588 N N . LYS A 1 187 ? 63.191 2.578 -78.447 1.00 89.38 187 LYS A N 1
ATOM 1589 C CA . LYS A 1 187 ? 63.034 1.957 -79.774 1.00 89.38 187 LYS A CA 1
ATOM 1590 C C . LYS A 1 187 ? 62.759 2.988 -80.868 1.00 89.38 187 LYS A C 1
ATOM 1592 O O . LYS A 1 187 ? 63.289 2.859 -81.965 1.00 89.38 187 LYS A O 1
ATOM 1597 N N . GLU A 1 188 ? 61.949 4.006 -80.589 1.00 88.38 188 GLU A N 1
ATOM 1598 C CA . GLU A 1 188 ? 61.684 5.108 -81.516 1.00 88.38 188 GLU A CA 1
ATOM 1599 C C . GLU A 1 188 ? 62.932 5.971 -81.737 1.00 88.38 188 GLU A C 1
ATOM 1601 O O 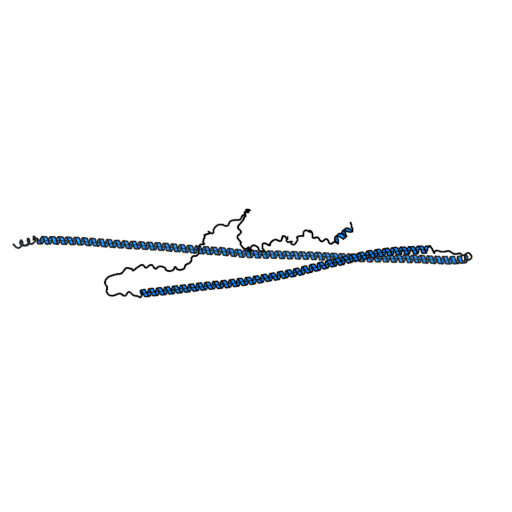. GLU A 1 188 ? 63.185 6.380 -82.866 1.00 88.38 188 GLU A O 1
ATOM 1606 N N . MET A 1 189 ? 63.732 6.221 -80.699 1.00 86.12 189 MET A N 1
ATOM 1607 C CA . MET A 1 189 ? 65.028 6.899 -80.799 1.00 86.12 189 MET A CA 1
ATOM 1608 C C . MET A 1 189 ? 66.020 6.086 -81.629 1.00 86.12 189 MET A C 1
ATOM 1610 O O . MET A 1 189 ? 66.588 6.631 -82.566 1.00 86.12 189 MET A O 1
ATOM 1614 N N . GLU A 1 190 ? 66.169 4.785 -81.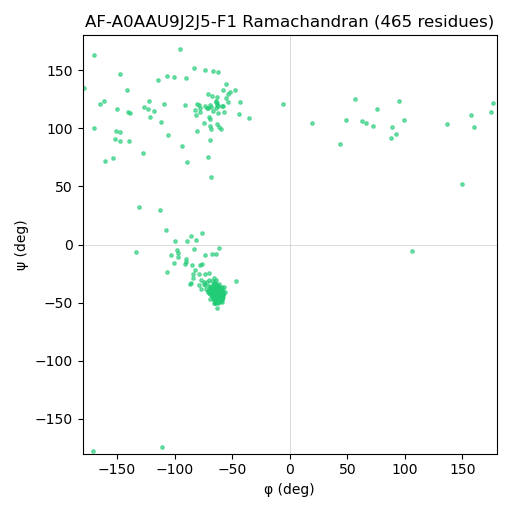369 1.00 88.31 190 GLU A N 1
ATOM 1615 C CA . GLU A 1 190 ? 67.005 3.893 -82.179 1.00 88.31 190 GLU A CA 1
ATOM 1616 C C . GLU A 1 190 ? 66.518 3.822 -83.629 1.00 88.31 190 GLU A C 1
ATOM 1618 O O . GLU A 1 190 ? 67.321 3.813 -84.558 1.00 88.31 190 GLU A O 1
ATOM 1623 N N . ALA A 1 191 ? 65.201 3.773 -83.850 1.00 86.62 191 ALA A N 1
ATOM 1624 C CA . ALA A 1 191 ? 64.622 3.780 -85.186 1.00 86.62 191 ALA A CA 1
ATOM 1625 C C . ALA A 1 191 ? 64.860 5.119 -85.890 1.00 86.62 191 ALA A C 1
ATOM 1627 O O . ALA A 1 191 ? 65.175 5.114 -87.074 1.00 86.62 191 ALA A O 1
ATOM 1628 N N . LYS A 1 192 ? 64.764 6.252 -85.183 1.00 86.56 192 LYS A N 1
ATOM 1629 C CA . LYS A 1 192 ? 65.118 7.583 -85.700 1.00 86.56 192 LYS A CA 1
ATOM 1630 C C . LYS A 1 192 ? 66.610 7.700 -85.973 1.00 86.56 192 LYS A C 1
ATOM 1632 O O . LYS A 1 192 ? 66.970 8.292 -86.978 1.00 86.56 192 LYS A O 1
ATOM 1637 N N . GLU A 1 193 ? 67.469 7.129 -85.137 1.00 85.38 193 GLU A N 1
ATOM 1638 C CA . GLU A 1 193 ? 68.917 7.109 -85.336 1.00 85.38 193 GLU A CA 1
ATOM 1639 C C . GLU A 1 193 ? 69.285 6.256 -86.551 1.00 85.38 193 GLU A C 1
ATOM 1641 O O . GLU A 1 193 ? 70.014 6.719 -87.425 1.00 85.38 193 GLU A O 1
ATOM 1646 N N . ARG A 1 194 ? 68.714 5.050 -86.674 1.00 85.62 194 ARG A N 1
ATOM 1647 C CA . ARG A 1 194 ? 68.848 4.211 -87.873 1.00 85.62 194 ARG A CA 1
ATOM 1648 C C . ARG A 1 194 ? 68.280 4.910 -89.098 1.00 85.62 194 ARG A C 1
ATOM 1650 O O . ARG A 1 194 ? 68.971 4.979 -90.097 1.00 85.62 194 ARG A O 1
ATOM 1657 N N . ALA A 1 195 ? 67.089 5.499 -89.016 1.00 85.06 195 ALA A N 1
ATOM 1658 C CA . ALA A 1 195 ? 66.484 6.243 -90.116 1.00 85.06 195 ALA A CA 1
ATOM 1659 C C . ALA A 1 195 ? 67.288 7.493 -90.482 1.00 85.06 195 ALA A C 1
ATOM 1661 O O . ALA A 1 195 ? 67.347 7.842 -91.652 1.00 85.06 195 ALA A O 1
ATOM 1662 N N . PHE A 1 196 ? 67.923 8.165 -89.521 1.00 84.44 196 PHE A N 1
ATOM 1663 C CA . PHE A 1 196 ? 68.815 9.293 -89.767 1.00 84.44 196 PHE A CA 1
ATOM 1664 C C . PHE A 1 196 ? 70.121 8.828 -90.405 1.00 84.44 196 PHE A C 1
ATOM 1666 O O . PHE A 1 196 ? 70.598 9.468 -91.334 1.00 84.44 196 PHE A O 1
ATOM 1673 N N . ARG A 1 197 ? 70.676 7.698 -89.963 1.00 84.56 197 ARG A N 1
ATOM 1674 C CA . ARG A 1 197 ? 71.853 7.066 -90.564 1.00 84.56 197 ARG A CA 1
ATOM 1675 C C . ARG A 1 197 ? 71.556 6.590 -91.983 1.00 84.56 197 ARG A C 1
ATOM 1677 O O . ARG A 1 197 ? 72.330 6.874 -92.885 1.00 84.56 197 ARG A O 1
ATOM 1684 N N . ASP A 1 198 ? 70.407 5.961 -92.194 1.00 83.75 198 ASP A N 1
ATOM 1685 C CA . ASP A 1 198 ? 69.898 5.551 -93.498 1.00 83.75 198 ASP A CA 1
ATOM 1686 C C . ASP A 1 198 ? 69.563 6.758 -94.363 1.00 83.75 198 ASP A C 1
ATOM 1688 O O . ASP A 1 198 ? 69.835 6.722 -95.549 1.00 83.75 198 ASP A O 1
ATOM 1692 N N . PHE A 1 199 ? 69.013 7.838 -93.804 1.00 83.69 199 PHE A N 1
ATOM 1693 C CA . PHE A 1 199 ? 68.806 9.103 -94.506 1.00 83.69 199 PHE A CA 1
ATOM 1694 C C . PHE A 1 199 ? 70.135 9.745 -94.869 1.00 83.69 199 PHE A C 1
ATOM 1696 O O . PHE A 1 199 ? 70.254 10.275 -95.957 1.00 83.69 199 PHE A O 1
ATOM 1703 N N . TYR A 1 200 ? 71.138 9.708 -93.999 1.00 80.44 200 TYR A N 1
ATOM 1704 C CA . TYR A 1 200 ? 72.464 10.244 -94.273 1.00 80.44 200 TYR A CA 1
ATOM 1705 C C . TYR A 1 200 ? 73.163 9.426 -95.366 1.00 80.44 200 TYR A C 1
ATOM 1707 O O . TYR A 1 200 ? 73.652 10.004 -96.333 1.00 80.44 200 TYR A O 1
ATOM 1715 N N . ASN A 1 201 ? 73.101 8.095 -95.283 1.00 78.38 201 ASN A N 1
ATOM 1716 C CA . ASN A 1 201 ? 73.580 7.168 -96.310 1.00 78.38 201 ASN A CA 1
ATOM 1717 C C . ASN A 1 201 ? 72.810 7.346 -97.624 1.00 78.38 201 ASN A C 1
ATOM 1719 O O . ASN A 1 201 ? 73.417 7.500 -98.675 1.00 78.38 201 ASN A O 1
ATOM 1723 N N . LYS A 1 202 ? 71.477 7.438 -97.570 1.00 78.38 202 LYS A N 1
ATOM 1724 C CA . LYS A 1 202 ? 70.630 7.768 -98.719 1.00 78.38 202 LYS A CA 1
ATOM 1725 C C . LYS A 1 202 ? 70.864 9.171 -99.221 1.00 78.38 202 LYS A C 1
ATOM 1727 O O . LYS A 1 202 ? 70.617 9.391 -100.382 1.00 78.38 202 LYS A O 1
ATOM 1732 N N . ARG A 1 203 ? 71.275 10.139 -98.404 1.00 73.25 203 ARG A N 1
ATOM 1733 C CA . ARG A 1 203 ? 71.584 11.510 -98.828 1.00 73.25 203 ARG A CA 1
ATOM 1734 C C . ARG A 1 203 ? 72.948 11.564 -99.502 1.00 73.25 203 ARG A C 1
ATOM 1736 O O . ARG A 1 203 ? 73.110 12.377 -100.401 1.00 73.25 203 ARG A O 1
ATOM 1743 N N . LEU A 1 204 ? 73.881 10.702 -99.103 1.00 68.62 204 LEU A N 1
ATOM 1744 C CA . LEU A 1 204 ? 75.103 10.393 -99.845 1.00 68.62 204 LEU A CA 1
ATOM 1745 C C . LEU A 1 204 ? 74.751 9.746 -101.196 1.00 68.62 204 LEU A C 1
ATOM 1747 O O . LEU A 1 204 ? 75.073 10.311 -102.236 1.00 68.62 204 LEU A O 1
ATOM 1751 N N . GLU A 1 205 ? 73.965 8.666 -101.198 1.00 66.19 205 GLU A N 1
ATOM 1752 C CA . GLU A 1 205 ? 73.482 8.012 -102.428 1.00 66.19 205 GLU A CA 1
ATOM 1753 C C . GLU A 1 205 ? 72.558 8.917 -103.268 1.00 66.19 205 GLU A C 1
ATOM 1755 O O . GLU A 1 205 ? 72.523 8.810 -104.484 1.00 66.19 205 GLU A O 1
ATOM 1760 N N . GLU A 1 206 ? 71.793 9.829 -102.665 1.00 61.97 206 GLU A N 1
ATOM 1761 C CA . GLU A 1 206 ? 70.956 10.841 -103.322 1.00 61.97 206 GLU A CA 1
ATOM 1762 C C . GLU A 1 206 ? 71.773 12.056 -103.729 1.00 61.97 206 GLU A C 1
ATOM 1764 O O . GLU A 1 206 ? 71.337 12.751 -104.627 1.00 61.97 206 GLU A O 1
ATOM 1769 N N . GLN A 1 207 ? 72.934 12.357 -103.152 1.00 56.31 207 GLN A N 1
ATOM 1770 C CA . GLN A 1 207 ? 73.861 13.293 -103.793 1.00 56.31 207 GLN A CA 1
ATOM 1771 C C . GLN A 1 207 ? 74.352 12.699 -105.118 1.00 56.31 207 GLN A C 1
ATOM 1773 O O . GLN A 1 207 ? 74.457 13.427 -106.102 1.00 56.31 207 GLN A O 1
ATOM 1778 N N . GLU A 1 208 ? 74.522 11.377 -105.184 1.00 52.75 208 GLU A N 1
ATOM 1779 C CA . GLU A 1 208 ? 74.791 10.652 -106.431 1.00 52.75 208 GLU A CA 1
ATOM 1780 C C . GLU A 1 208 ? 73.533 10.516 -107.322 1.00 52.75 208 GLU A C 1
ATOM 1782 O O . GLU A 1 208 ? 73.616 10.604 -108.549 1.00 52.75 208 GLU A O 1
ATOM 1787 N N . ARG A 1 209 ? 72.334 10.372 -106.737 1.00 51.47 209 ARG A N 1
ATOM 1788 C CA . ARG A 1 209 ? 71.054 10.200 -107.459 1.00 51.47 209 ARG A CA 1
ATOM 1789 C C . ARG A 1 209 ? 70.290 11.488 -107.780 1.00 51.47 209 ARG A C 1
ATOM 1791 O O . ARG A 1 209 ? 69.456 11.448 -108.675 1.00 51.47 209 ARG A O 1
ATOM 1798 N N . LYS A 1 210 ? 70.568 12.639 -107.159 1.00 47.81 210 LYS A N 1
ATOM 1799 C CA . LYS A 1 210 ? 69.954 13.963 -107.442 1.00 47.81 210 LYS A CA 1
ATOM 1800 C C . LYS A 1 210 ? 70.493 14.619 -108.719 1.00 47.81 210 LYS A C 1
ATOM 1802 O O . LYS A 1 210 ? 70.109 15.740 -109.033 1.00 47.81 210 LYS A O 1
ATOM 1807 N N . PHE A 1 211 ? 71.258 13.875 -109.520 1.00 46.72 211 PHE A N 1
ATOM 1808 C CA . PHE A 1 211 ? 71.318 14.043 -110.976 1.00 46.72 211 PHE A CA 1
ATOM 1809 C C . PHE A 1 211 ? 70.063 13.529 -111.712 1.00 46.72 211 PHE A C 1
ATOM 1811 O O . PHE A 1 211 ? 69.940 13.724 -112.918 1.00 46.72 211 PHE A O 1
ATOM 1818 N N . ARG A 1 212 ? 69.133 12.835 -111.043 1.00 43.81 212 ARG A N 1
ATOM 1819 C CA . ARG A 1 212 ? 68.005 12.140 -111.678 1.00 43.81 212 ARG A CA 1
ATOM 1820 C C . ARG A 1 212 ? 66.710 12.308 -110.874 1.00 43.81 212 ARG A C 1
ATOM 1822 O O . ARG A 1 212 ? 66.326 11.453 -110.090 1.00 43.81 212 ARG A O 1
ATOM 1829 N N . ASN A 1 213 ? 66.011 13.390 -111.212 1.00 34.97 213 ASN A N 1
ATOM 1830 C CA . ASN A 1 213 ? 64.549 13.533 -111.229 1.00 34.97 213 ASN A CA 1
ATOM 1831 C C . ASN A 1 213 ? 63.795 13.692 -109.893 1.00 34.97 213 ASN A C 1
ATOM 1833 O O . ASN A 1 213 ? 63.677 12.785 -109.079 1.00 34.97 213 ASN A O 1
ATOM 1837 N N . TYR A 1 214 ? 63.163 14.862 -109.765 1.00 30.36 214 TYR A N 1
ATOM 1838 C CA . TYR A 1 214 ? 62.142 15.214 -108.776 1.00 30.36 214 TYR A CA 1
ATOM 1839 C C . TYR A 1 214 ? 60.738 15.140 -109.396 1.00 30.36 214 TYR A C 1
ATOM 1841 O O . TYR A 1 214 ? 60.569 15.597 -110.529 1.00 30.36 214 TYR A O 1
ATOM 1849 N N . ARG A 1 215 ? 59.725 14.714 -108.618 1.00 33.31 215 ARG A N 1
ATOM 1850 C CA . ARG A 1 215 ? 58.396 15.371 -108.536 1.00 33.31 215 ARG A CA 1
ATOM 1851 C C . ARG A 1 215 ? 57.509 14.839 -107.392 1.00 33.31 215 ARG A C 1
ATOM 1853 O O . ARG A 1 215 ? 57.798 13.808 -106.802 1.00 33.31 215 ARG A O 1
ATOM 1860 N N . ALA A 1 216 ? 56.487 15.642 -107.076 1.00 38.53 216 ALA A N 1
ATOM 1861 C CA . ALA A 1 216 ? 55.783 15.809 -105.798 1.00 38.53 216 ALA A CA 1
ATOM 1862 C C . ALA A 1 216 ? 54.483 14.987 -105.599 1.00 38.53 216 ALA A C 1
ATOM 1864 O O . ALA A 1 216 ? 53.923 14.454 -106.554 1.00 38.53 216 ALA A O 1
ATOM 1865 N N . ILE A 1 217 ? 53.996 14.958 -104.346 1.00 43.19 217 ILE A N 1
ATOM 1866 C CA . ILE A 1 217 ? 52.817 14.224 -103.825 1.00 43.19 217 ILE A CA 1
ATOM 1867 C C . ILE A 1 217 ? 51.640 15.197 -103.547 1.00 43.19 217 ILE A C 1
ATOM 1869 O O . ILE A 1 217 ? 51.914 16.307 -103.082 1.00 43.19 217 ILE A O 1
ATOM 1873 N N . PRO A 1 218 ? 50.352 14.819 -103.751 1.00 45.84 218 PRO A N 1
ATOM 1874 C CA . PRO A 1 218 ? 49.199 15.662 -103.409 1.00 45.84 218 PRO A CA 1
ATOM 1875 C C . PRO A 1 218 ? 48.264 15.142 -102.279 1.00 45.84 218 PRO A C 1
ATOM 1877 O O . PRO A 1 218 ? 47.920 13.968 -102.231 1.00 45.84 218 PRO A O 1
ATOM 1880 N N . ASN A 1 219 ? 47.796 16.105 -101.462 1.00 46.16 219 ASN A N 1
ATOM 1881 C CA . ASN A 1 219 ? 46.487 16.321 -100.791 1.00 46.16 219 ASN A CA 1
ATOM 1882 C C . ASN A 1 219 ? 45.741 15.219 -99.979 1.00 46.16 219 ASN A C 1
ATOM 1884 O O . ASN A 1 219 ? 44.979 14.437 -100.538 1.00 46.16 219 ASN A O 1
ATOM 1888 N N . GLU A 1 220 ? 45.744 15.356 -98.636 1.00 54.00 220 GLU A N 1
ATOM 1889 C CA . GLU A 1 220 ? 44.970 14.568 -97.635 1.00 54.00 220 GLU A CA 1
ATOM 1890 C C . GLU A 1 220 ? 43.870 15.371 -96.877 1.00 54.00 220 GLU A C 1
ATOM 1892 O O . GLU A 1 220 ? 43.561 15.099 -95.719 1.00 54.00 220 GLU A O 1
ATOM 1897 N N . LYS A 1 221 ? 43.251 16.401 -97.473 1.00 53.97 221 LYS A N 1
ATOM 1898 C CA . LYS A 1 221 ? 42.311 17.275 -96.722 1.00 53.97 221 LYS A CA 1
ATOM 1899 C C . LYS A 1 221 ? 40.930 16.669 -96.397 1.00 53.97 221 LYS A C 1
ATOM 1901 O O . LYS A 1 221 ? 40.316 17.084 -95.422 1.00 53.97 221 LYS A O 1
ATOM 1906 N N . GLY A 1 222 ? 40.430 15.693 -97.161 1.00 54.97 222 GLY A N 1
ATOM 1907 C CA . GLY A 1 222 ? 39.033 15.225 -97.037 1.00 54.97 222 GLY A CA 1
ATOM 1908 C C . GLY A 1 222 ? 38.738 14.263 -95.873 1.00 54.97 222 GLY A C 1
ATOM 1909 O O . GLY A 1 222 ? 37.608 14.202 -95.389 1.00 54.97 222 GLY A O 1
ATOM 1910 N N . VAL A 1 223 ? 39.739 13.516 -95.398 1.00 59.84 223 VAL A N 1
ATOM 1911 C CA . VAL A 1 223 ? 39.558 12.510 -94.329 1.00 59.84 223 VAL A CA 1
ATOM 1912 C C . VAL A 1 223 ? 39.487 13.175 -92.948 1.00 59.84 223 VAL A C 1
ATOM 1914 O O . VAL A 1 223 ? 38.696 12.777 -92.098 1.00 59.84 223 VAL A O 1
ATOM 1917 N N . TYR A 1 224 ? 40.235 14.259 -92.746 1.00 62.41 224 TYR A N 1
ATOM 1918 C CA . TYR A 1 224 ? 40.291 14.969 -91.467 1.00 62.41 224 TYR A CA 1
ATOM 1919 C C . TYR A 1 224 ? 38.971 15.676 -91.113 1.00 62.41 224 TYR A C 1
ATOM 1921 O O . TYR A 1 224 ? 38.519 15.645 -89.970 1.00 62.41 224 TYR A O 1
ATOM 1929 N N . GLU A 1 225 ? 38.303 16.281 -92.099 1.00 65.38 225 GLU A N 1
ATOM 1930 C CA . GLU A 1 225 ? 37.051 17.018 -91.868 1.00 65.38 225 GLU A CA 1
ATOM 1931 C C . GLU A 1 225 ? 35.888 16.100 -91.461 1.00 65.38 225 GLU A C 1
ATOM 1933 O O . GLU A 1 225 ? 35.019 16.495 -90.679 1.00 65.38 225 GLU A O 1
ATOM 1938 N N . THR A 1 226 ? 35.879 14.858 -91.952 1.00 63.91 226 THR A N 1
ATOM 1939 C CA . THR A 1 226 ? 34.861 13.861 -91.591 1.00 63.91 226 THR A CA 1
ATOM 1940 C C . THR A 1 226 ? 35.111 13.263 -90.206 1.00 63.91 226 THR A C 1
ATOM 1942 O O . THR A 1 226 ? 34.166 13.109 -89.431 1.00 63.91 226 THR A O 1
ATOM 1945 N N . GLU A 1 227 ? 36.370 13.021 -89.836 1.00 74.81 227 GLU A N 1
ATOM 1946 C CA . GLU A 1 227 ? 36.738 12.540 -88.500 1.00 74.81 227 GLU A CA 1
ATOM 1947 C C . GLU A 1 227 ? 36.422 13.569 -87.399 1.00 74.81 227 GLU A C 1
ATOM 1949 O O . GLU A 1 227 ? 35.863 13.217 -86.357 1.00 74.81 227 GLU A O 1
ATOM 1954 N N . MET A 1 228 ? 36.708 14.854 -87.640 1.00 77.12 228 MET A N 1
ATOM 1955 C CA . MET A 1 228 ? 36.420 15.925 -86.676 1.00 77.12 228 MET A CA 1
ATOM 1956 C C . MET A 1 228 ? 34.918 16.084 -86.418 1.00 77.12 228 MET A C 1
ATOM 1958 O O . MET A 1 228 ? 34.503 16.254 -85.271 1.00 77.12 228 MET A O 1
ATOM 1962 N N . ARG A 1 229 ? 34.090 15.951 -87.462 1.00 73.06 229 ARG A N 1
ATOM 1963 C CA . ARG A 1 229 ? 32.628 16.019 -87.335 1.00 73.06 229 ARG A CA 1
ATOM 1964 C C . ARG A 1 229 ? 32.070 14.857 -86.508 1.00 73.06 229 ARG A C 1
ATOM 1966 O O . ARG A 1 229 ? 31.175 15.073 -85.696 1.00 73.06 229 ARG A O 1
ATOM 1973 N N . ASN A 1 230 ? 32.597 13.644 -86.677 1.00 78.25 230 ASN A N 1
ATOM 1974 C CA . ASN A 1 230 ? 32.146 12.477 -85.910 1.00 78.25 230 ASN A CA 1
ATOM 1975 C C . ASN A 1 230 ? 32.497 12.595 -84.418 1.00 78.25 230 ASN A C 1
ATOM 1977 O O . ASN A 1 230 ? 31.639 12.346 -83.574 1.00 78.25 230 ASN A O 1
ATOM 1981 N N . LYS A 1 231 ? 33.705 13.072 -84.088 1.00 83.00 231 LYS A N 1
ATOM 1982 C CA . LYS A 1 231 ? 34.118 13.325 -82.694 1.00 83.00 231 LYS A CA 1
ATOM 1983 C C . LYS A 1 231 ? 33.235 14.364 -82.003 1.00 83.00 231 LYS A C 1
ATOM 1985 O O . LYS A 1 231 ? 32.928 14.240 -80.818 1.00 83.00 231 LYS A O 1
ATOM 1990 N N . GLU A 1 232 ? 32.800 15.386 -82.736 1.00 81.69 232 GLU A N 1
ATOM 1991 C CA . GLU A 1 232 ? 31.903 16.405 -82.195 1.00 81.69 232 GLU A CA 1
ATOM 1992 C C . GLU A 1 232 ? 30.501 15.853 -81.895 1.00 81.69 232 GLU A C 1
ATOM 1994 O O . GLU A 1 232 ? 29.941 16.146 -80.837 1.00 81.69 232 GLU A O 1
ATOM 1999 N N . TRP A 1 233 ? 29.965 14.987 -82.759 1.00 81.62 233 TRP A N 1
ATOM 2000 C CA . TRP A 1 233 ? 28.694 14.305 -82.501 1.00 81.62 233 TRP A CA 1
ATOM 2001 C C . TRP A 1 233 ? 28.758 13.352 -81.305 1.00 81.62 233 TRP A C 1
ATOM 2003 O O . TRP A 1 233 ? 27.850 13.367 -80.473 1.00 81.62 233 TRP A O 1
ATOM 2013 N N . GLU A 1 234 ? 29.828 12.566 -81.173 1.00 85.12 234 GLU A N 1
ATOM 2014 C CA . GLU A 1 234 ? 30.031 11.686 -80.014 1.00 85.12 234 GLU A CA 1
ATOM 2015 C C . GLU A 1 234 ? 30.087 12.480 -78.704 1.00 85.12 234 GLU A C 1
ATOM 2017 O O . GLU A 1 234 ? 29.436 12.111 -77.723 1.00 85.12 234 GLU A O 1
ATOM 2022 N N . ARG A 1 235 ? 30.783 13.624 -78.704 1.00 87.56 235 ARG A N 1
ATOM 2023 C CA . ARG A 1 235 ? 30.844 14.535 -77.555 1.00 87.56 235 ARG A CA 1
ATOM 2024 C C . ARG A 1 235 ? 29.458 15.043 -77.151 1.00 87.56 235 ARG A C 1
ATOM 2026 O O . ARG A 1 235 ? 29.102 14.951 -75.979 1.00 87.56 235 ARG A O 1
ATOM 2033 N N . ILE A 1 236 ? 28.653 15.509 -78.108 1.00 85.94 236 ILE A N 1
ATOM 2034 C CA . ILE A 1 236 ? 27.293 16.014 -77.842 1.00 85.94 236 ILE A CA 1
ATOM 2035 C C . ILE A 1 236 ? 26.394 14.913 -77.255 1.00 85.94 236 ILE A C 1
ATOM 2037 O O . ILE A 1 236 ? 25.601 15.167 -76.345 1.00 85.94 236 ILE A O 1
ATOM 2041 N N . VAL A 1 237 ? 26.509 13.678 -77.750 1.00 86.69 237 VAL A N 1
ATOM 2042 C CA . VAL A 1 237 ? 25.724 12.541 -77.243 1.00 86.69 237 VAL A CA 1
ATOM 2043 C C . VAL A 1 237 ? 26.126 12.183 -75.809 1.00 86.69 237 VAL A C 1
ATOM 2045 O O . VAL A 1 237 ? 25.246 11.983 -74.966 1.00 86.69 237 VAL A O 1
ATOM 2048 N N . LEU A 1 238 ? 27.427 12.152 -75.509 1.00 89.81 238 LEU A N 1
ATOM 2049 C CA . LEU A 1 238 ? 27.937 11.882 -74.162 1.00 89.81 238 LEU A CA 1
ATOM 2050 C C . LEU A 1 238 ? 27.547 12.982 -73.164 1.00 89.81 238 LEU A C 1
ATOM 2052 O O . LEU A 1 238 ? 27.084 12.669 -72.067 1.00 89.81 238 LEU A O 1
ATOM 2056 N N . GLU A 1 239 ? 27.647 14.257 -73.551 1.00 89.31 239 GLU A N 1
ATOM 2057 C CA . GLU A 1 239 ? 27.211 15.391 -72.723 1.00 89.31 239 GLU A CA 1
ATOM 2058 C C . GLU A 1 239 ? 25.708 15.307 -72.406 1.00 89.31 239 GLU A C 1
ATOM 2060 O O . GLU A 1 239 ? 25.290 15.494 -71.259 1.00 89.31 239 GLU A O 1
ATOM 2065 N N . ARG A 1 240 ? 24.878 14.941 -73.392 1.00 88.19 240 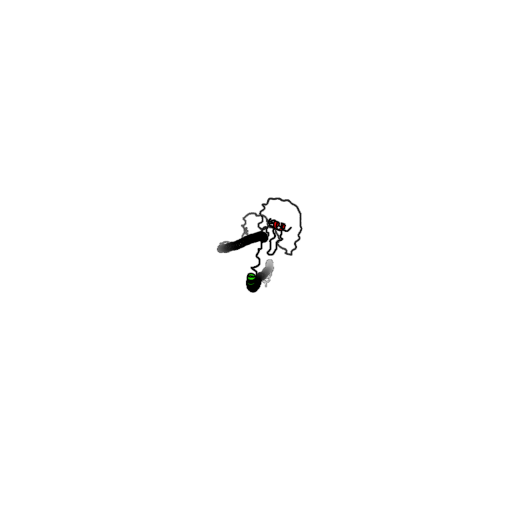ARG A N 1
ATOM 2066 C CA . ARG A 1 240 ? 23.431 14.777 -73.193 1.00 88.19 240 ARG A CA 1
ATOM 2067 C C . ARG A 1 240 ? 23.095 13.608 -72.263 1.00 88.19 240 ARG A C 1
ATOM 2069 O O . ARG A 1 240 ? 22.169 13.725 -71.457 1.00 88.19 240 ARG A O 1
ATOM 2076 N N . ALA A 1 241 ? 23.828 12.499 -72.357 1.00 84.69 241 ALA A N 1
ATOM 2077 C CA . ALA A 1 241 ? 23.666 11.359 -71.457 1.00 84.69 241 ALA A CA 1
ATOM 2078 C C . ALA A 1 241 ? 24.071 11.714 -70.014 1.00 84.69 241 ALA A C 1
ATOM 2080 O O . ALA A 1 241 ? 23.314 11.430 -69.084 1.00 84.69 241 ALA A O 1
ATOM 2081 N N . ALA A 1 242 ? 25.196 12.414 -69.837 1.00 89.44 242 ALA A N 1
ATOM 2082 C CA . ALA A 1 242 ? 25.676 12.860 -68.530 1.00 89.44 242 ALA A CA 1
ATOM 2083 C C . ALA A 1 242 ? 24.702 13.839 -67.849 1.00 89.44 242 ALA A C 1
ATOM 2085 O O . ALA A 1 242 ? 24.408 13.692 -66.663 1.00 89.44 242 ALA A O 1
ATOM 2086 N N . LEU A 1 243 ? 24.133 14.793 -68.598 1.00 89.50 243 LEU A N 1
ATOM 2087 C CA . LEU A 1 243 ? 23.125 15.724 -68.074 1.00 89.50 243 LEU A CA 1
ATOM 2088 C C . LEU A 1 243 ? 21.847 15.008 -67.625 1.00 89.50 243 LEU A C 1
ATOM 2090 O O . LEU A 1 243 ? 21.280 15.346 -66.584 1.00 89.50 243 LEU A O 1
ATOM 2094 N N . LYS A 1 244 ? 21.398 14.001 -68.385 1.00 91.25 244 LYS A N 1
ATOM 2095 C CA . LYS A 1 244 ? 20.231 13.195 -68.010 1.00 91.25 244 LYS A CA 1
ATOM 2096 C C . LYS A 1 244 ? 20.492 12.418 -66.719 1.00 91.25 244 LYS A C 1
ATOM 2098 O O . LYS A 1 244 ? 19.663 12.449 -65.812 1.00 91.25 244 LYS A O 1
ATOM 2103 N N . GLU A 1 245 ? 21.652 11.776 -66.611 1.00 89.56 245 GLU A N 1
ATOM 2104 C CA . GLU A 1 245 ? 22.030 11.031 -65.410 1.00 89.56 245 GLU A CA 1
ATOM 2105 C C . GLU A 1 245 ? 22.166 11.950 -64.185 1.00 89.56 245 GLU A C 1
ATOM 2107 O O . GLU A 1 245 ? 21.674 11.628 -63.102 1.00 89.56 245 GLU A O 1
ATOM 2112 N N . GLN A 1 246 ? 22.766 13.132 -64.351 1.00 92.50 246 GLN A N 1
ATOM 2113 C CA . GLN A 1 246 ? 22.885 14.121 -63.282 1.00 92.50 246 GLN A CA 1
ATOM 2114 C C . GLN A 1 246 ? 21.513 14.623 -62.812 1.00 92.50 246 GLN A C 1
ATOM 2116 O O . GLN A 1 246 ? 21.287 14.761 -61.609 1.00 92.50 246 GLN A O 1
ATOM 2121 N N . PHE A 1 247 ? 20.576 14.853 -63.734 1.00 91.31 247 PHE A N 1
ATOM 2122 C CA . PHE A 1 247 ? 19.213 15.250 -63.388 1.00 91.31 247 PHE A CA 1
ATOM 2123 C C . PHE A 1 247 ? 18.478 14.158 -62.597 1.00 91.31 247 PHE A C 1
ATOM 2125 O O . PHE A 1 247 ? 17.855 14.449 -61.575 1.00 91.31 247 PHE A O 1
ATOM 2132 N N . GLU A 1 248 ? 18.591 12.895 -63.014 1.00 90.69 248 GLU A N 1
ATOM 2133 C CA . GLU A 1 248 ? 17.995 11.763 -62.295 1.00 90.69 248 GLU A CA 1
ATOM 2134 C C . GLU A 1 248 ? 18.594 11.583 -60.891 1.00 90.69 248 GLU A C 1
ATOM 2136 O O . GLU A 1 248 ? 17.852 11.320 -59.940 1.00 90.69 248 GLU A O 1
ATOM 2141 N N . ARG A 1 249 ? 19.912 11.773 -60.731 1.00 90.62 249 ARG A N 1
ATOM 2142 C CA . ARG A 1 249 ? 20.576 11.766 -59.415 1.00 90.62 249 ARG A CA 1
ATOM 2143 C C . ARG A 1 249 ? 20.067 12.903 -58.526 1.00 90.62 249 ARG A C 1
ATOM 2145 O O . ARG A 1 249 ? 19.600 12.634 -57.425 1.00 90.62 249 ARG A O 1
ATOM 2152 N N . ASN A 1 250 ? 20.026 14.135 -59.038 1.00 90.00 250 ASN A N 1
ATOM 2153 C CA . ASN A 1 250 ? 19.523 15.294 -58.292 1.00 90.00 250 ASN A CA 1
ATOM 2154 C C . ASN A 1 250 ? 18.060 15.114 -57.844 1.00 90.00 250 ASN A C 1
ATOM 2156 O O . ASN A 1 250 ? 17.697 15.503 -56.734 1.00 90.00 250 ASN A O 1
ATOM 2160 N N . MET A 1 251 ? 17.213 14.505 -58.682 1.00 90.00 251 MET A N 1
ATOM 2161 C CA . MET A 1 251 ? 15.819 14.213 -58.329 1.00 90.00 251 MET A CA 1
ATOM 2162 C C . MET A 1 251 ? 15.712 13.161 -57.219 1.00 90.00 251 MET A C 1
ATOM 2164 O O . MET A 1 251 ? 14.903 13.321 -56.302 1.00 90.00 251 MET A O 1
ATOM 2168 N N . LYS A 1 252 ? 16.545 12.112 -57.259 1.00 91.94 252 LYS A N 1
ATOM 2169 C CA . LYS A 1 252 ? 16.616 11.099 -56.193 1.00 91.94 252 LYS A CA 1
ATOM 2170 C C . LYS A 1 252 ? 17.110 11.701 -54.878 1.00 91.94 252 LYS A C 1
ATOM 2172 O O . LYS A 1 252 ? 16.489 11.471 -53.842 1.00 91.94 252 LYS A O 1
ATOM 2177 N N . ASP A 1 253 ? 18.161 12.513 -54.924 1.00 91.00 253 ASP A N 1
ATOM 2178 C CA . ASP A 1 253 ? 18.726 13.159 -53.737 1.00 91.00 253 ASP A CA 1
ATOM 2179 C C . ASP A 1 253 ? 17.726 14.126 -53.094 1.00 91.00 253 ASP A C 1
ATOM 2181 O O . ASP A 1 253 ? 17.551 14.125 -51.872 1.00 91.00 253 ASP A O 1
ATOM 2185 N N . LYS A 1 254 ? 16.986 14.886 -53.912 1.00 92.31 254 LYS A N 1
ATOM 2186 C CA . LYS A 1 254 ? 15.903 15.749 -53.433 1.00 92.31 254 LYS A CA 1
ATOM 2187 C C . LYS A 1 254 ? 14.797 14.944 -52.748 1.00 92.31 254 LYS A C 1
ATOM 2189 O O . LYS A 1 254 ? 14.425 15.271 -51.626 1.00 92.31 254 LYS A O 1
ATOM 2194 N N . ALA A 1 255 ? 14.324 13.859 -53.366 1.00 88.12 255 ALA A N 1
ATOM 2195 C CA . ALA A 1 255 ? 13.292 13.006 -52.774 1.00 88.12 255 ALA A CA 1
ATOM 2196 C C . ALA A 1 255 ? 13.741 12.378 -51.439 1.00 88.12 255 ALA A C 1
ATOM 2198 O O . ALA A 1 255 ? 12.964 12.316 -50.486 1.00 88.12 255 ALA A O 1
ATOM 2199 N N . MET A 1 256 ? 15.006 11.956 -51.340 1.00 90.38 256 MET A N 1
ATOM 2200 C CA . MET A 1 256 ? 15.586 11.435 -50.097 1.00 90.38 256 MET A CA 1
ATOM 2201 C C . MET A 1 256 ? 15.695 12.512 -49.011 1.00 90.38 256 MET A C 1
ATOM 2203 O O . MET A 1 256 ? 15.410 12.242 -47.842 1.00 90.38 256 MET A O 1
ATOM 2207 N N . SER A 1 257 ? 16.075 13.735 -49.384 1.00 92.62 257 SER A N 1
ATOM 2208 C CA . SER A 1 257 ? 16.121 14.881 -48.472 1.00 92.62 257 SER A CA 1
ATOM 2209 C C . SER A 1 257 ? 14.728 15.235 -47.939 1.00 92.62 257 SER A C 1
ATOM 2211 O O . SER A 1 257 ? 14.541 15.355 -46.726 1.00 92.62 257 SER A O 1
ATOM 2213 N N . ASP A 1 258 ? 13.729 15.318 -48.818 1.00 90.56 258 ASP A N 1
ATOM 2214 C CA . ASP A 1 258 ? 12.342 15.617 -48.445 1.00 90.56 258 ASP A CA 1
ATOM 2215 C C . ASP A 1 258 ? 11.779 14.526 -47.515 1.00 90.56 258 ASP A C 1
ATOM 2217 O O . ASP A 1 258 ? 11.192 14.821 -46.475 1.00 90.56 258 ASP A O 1
ATOM 2221 N N . MET A 1 259 ? 12.065 13.251 -47.796 1.00 89.19 259 MET A N 1
ATOM 2222 C CA . MET A 1 259 ? 11.671 12.142 -46.921 1.00 89.19 259 MET A CA 1
ATOM 2223 C C . MET A 1 259 ? 12.334 12.219 -45.538 1.00 89.19 259 MET A C 1
ATOM 2225 O O . MET A 1 259 ? 11.684 11.984 -44.519 1.00 89.19 259 MET A O 1
ATOM 2229 N N . LYS A 1 260 ? 13.623 12.573 -45.480 1.00 92.94 260 LYS A N 1
ATOM 2230 C CA . LYS A 1 260 ? 14.360 12.720 -44.218 1.00 92.94 260 LYS A CA 1
ATOM 2231 C C . LYS A 1 260 ? 13.825 13.880 -43.379 1.00 92.94 260 LYS A C 1
ATOM 2233 O O . LYS A 1 260 ? 13.701 13.743 -42.162 1.00 92.94 260 LYS A O 1
ATOM 2238 N N . THR A 1 261 ? 13.511 15.012 -44.007 1.00 91.88 261 THR A N 1
ATOM 2239 C CA . THR A 1 261 ? 12.941 16.175 -43.307 1.00 91.88 261 THR A CA 1
ATOM 2240 C C . THR A 1 261 ? 11.555 15.870 -42.745 1.00 91.88 261 THR A C 1
ATOM 2242 O O . THR A 1 261 ? 11.301 16.164 -41.576 1.00 91.88 261 THR A O 1
ATOM 2245 N N . GLU A 1 262 ? 10.700 15.192 -43.511 1.00 93.12 262 GLU A N 1
ATOM 2246 C CA . GLU A 1 262 ? 9.380 14.764 -43.045 1.00 93.12 262 GLU A CA 1
ATOM 2247 C C . GLU A 1 262 ? 9.477 13.729 -41.911 1.00 93.12 262 GLU A C 1
ATOM 2249 O O . GLU A 1 262 ? 8.783 13.842 -40.899 1.00 93.12 262 GLU A O 1
ATOM 2254 N N . LEU A 1 263 ? 10.403 12.768 -42.004 1.00 90.44 263 LEU A N 1
ATOM 2255 C CA . LEU A 1 263 ? 10.649 11.808 -40.925 1.00 90.44 263 LEU A CA 1
ATOM 2256 C C . LEU A 1 263 ? 11.098 12.508 -39.633 1.00 90.44 263 LEU A C 1
ATOM 2258 O O . LEU A 1 263 ? 10.585 12.208 -38.555 1.00 90.44 263 LEU A O 1
ATOM 2262 N N . ASN A 1 264 ? 12.019 13.470 -39.732 1.00 90.81 264 ASN A N 1
ATOM 2263 C CA . ASN A 1 264 ? 12.463 14.256 -38.580 1.00 90.81 264 ASN A CA 1
ATOM 2264 C C . ASN A 1 264 ? 11.308 15.053 -37.963 1.00 90.81 264 ASN A C 1
ATOM 2266 O O . ASN A 1 264 ? 11.153 15.054 -36.741 1.00 90.81 264 ASN A O 1
ATOM 2270 N N . ARG A 1 265 ? 10.447 15.653 -38.793 1.00 94.62 265 ARG A N 1
ATOM 2271 C CA . ARG A 1 265 ? 9.248 16.363 -38.335 1.00 94.62 265 ARG A CA 1
ATOM 2272 C C . ARG A 1 265 ? 8.303 15.442 -37.558 1.00 94.6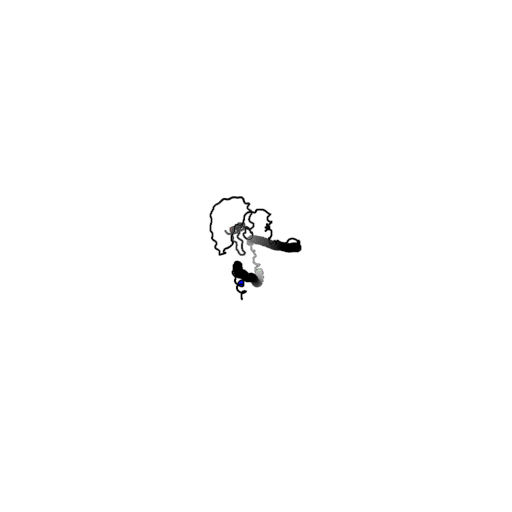2 265 ARG A C 1
ATOM 2274 O O . ARG A 1 265 ? 7.795 15.832 -36.507 1.00 94.62 265 ARG A O 1
ATOM 2281 N N . GLN A 1 266 ? 8.091 14.213 -38.030 1.00 89.69 266 GLN A N 1
ATOM 2282 C CA . GLN A 1 266 ? 7.259 13.225 -37.333 1.00 89.69 266 GLN A CA 1
ATOM 2283 C C . GLN A 1 266 ? 7.880 12.767 -36.009 1.00 89.69 266 GLN A C 1
ATOM 2285 O O . GLN A 1 266 ? 7.167 12.599 -35.017 1.00 89.69 266 GLN A O 1
ATOM 2290 N N . ILE A 1 267 ? 9.205 12.597 -35.967 1.00 91.25 267 ILE A N 1
ATOM 2291 C CA . ILE A 1 267 ? 9.931 12.273 -34.733 1.00 91.25 267 ILE A CA 1
ATOM 2292 C C . ILE A 1 267 ? 9.781 13.405 -33.712 1.00 91.25 267 ILE A C 1
ATOM 2294 O O . ILE A 1 267 ? 9.479 13.136 -32.551 1.00 91.25 267 ILE A O 1
ATOM 2298 N N . GLU A 1 268 ? 9.954 14.661 -34.125 1.00 92.44 268 GLU A N 1
ATOM 2299 C CA . GLU A 1 268 ? 9.773 15.820 -33.245 1.00 92.44 268 GLU A CA 1
ATOM 2300 C C . GLU A 1 268 ? 8.342 15.938 -32.722 1.00 92.44 268 GLU A C 1
ATOM 2302 O O . GLU A 1 268 ? 8.149 16.162 -31.529 1.00 92.44 268 GLU A O 1
ATOM 2307 N N . ALA A 1 269 ? 7.340 15.743 -33.583 1.00 91.12 269 ALA A N 1
ATOM 2308 C CA . ALA A 1 269 ? 5.939 15.769 -33.174 1.00 91.12 269 ALA A CA 1
ATOM 2309 C C . ALA A 1 269 ? 5.649 14.712 -32.095 1.00 91.12 269 ALA A C 1
ATOM 2311 O O . ALA A 1 269 ? 5.078 15.040 -31.057 1.00 91.12 269 ALA A O 1
ATOM 2312 N N . ARG A 1 270 ? 6.130 13.473 -32.283 1.00 90.62 270 ARG A N 1
ATOM 2313 C CA . ARG A 1 270 ? 5.985 12.402 -31.282 1.00 90.62 270 ARG A CA 1
ATOM 2314 C C . ARG A 1 270 ? 6.742 12.676 -29.986 1.00 90.62 270 ARG A C 1
ATOM 2316 O O . ARG A 1 270 ? 6.272 12.286 -28.922 1.00 90.62 270 ARG A O 1
ATOM 2323 N N . LYS A 1 271 ? 7.919 13.306 -30.054 1.00 91.38 271 LYS A N 1
ATOM 2324 C CA . LYS A 1 271 ? 8.661 13.704 -28.847 1.00 91.38 271 LYS A CA 1
ATOM 2325 C C . LYS A 1 271 ? 7.868 14.724 -28.033 1.00 91.38 271 LYS A C 1
ATOM 2327 O O . LYS A 1 271 ? 7.684 14.504 -26.843 1.00 91.38 271 LYS A O 1
ATOM 2332 N N . ARG A 1 272 ? 7.329 15.763 -28.682 1.00 92.25 272 ARG A N 1
ATOM 2333 C CA . ARG A 1 272 ? 6.489 16.775 -28.018 1.00 92.25 272 ARG A CA 1
ATOM 2334 C C . ARG A 1 272 ? 5.228 16.165 -27.407 1.00 92.25 272 ARG A C 1
ATOM 2336 O O . ARG A 1 272 ? 4.879 16.503 -26.286 1.00 92.25 272 ARG A O 1
ATOM 2343 N N . GLU A 1 273 ? 4.566 15.251 -28.115 1.00 91.62 273 GLU A N 1
ATOM 2344 C CA . GLU A 1 273 ? 3.382 14.548 -27.601 1.00 91.62 273 GLU A CA 1
ATOM 2345 C C . GLU A 1 273 ? 3.702 13.754 -26.324 1.00 91.62 273 GLU A C 1
ATOM 2347 O O . GLU A 1 273 ? 3.009 13.900 -25.320 1.00 91.62 273 GLU A O 1
ATOM 2352 N N . LYS A 1 274 ? 4.810 13.001 -26.316 1.00 88.94 274 LYS A N 1
ATOM 2353 C CA . LYS A 1 274 ? 5.259 12.267 -25.122 1.00 88.94 274 LYS A CA 1
ATOM 2354 C C . LYS A 1 274 ? 5.675 13.174 -23.966 1.00 88.94 274 LYS A C 1
ATOM 2356 O O . LYS A 1 274 ? 5.446 12.830 -22.812 1.00 88.94 274 LYS A O 1
ATOM 2361 N N . GLU A 1 275 ? 6.310 14.307 -24.254 1.00 92.06 275 GLU A N 1
ATOM 2362 C CA . GLU A 1 275 ? 6.658 15.295 -23.228 1.00 92.06 275 GLU A CA 1
ATOM 2363 C C . GLU A 1 275 ? 5.402 15.897 -22.587 1.00 92.06 275 GLU A C 1
ATOM 2365 O O . GLU A 1 275 ? 5.353 16.049 -21.367 1.00 92.06 275 GLU A O 1
ATOM 2370 N N . LEU A 1 276 ? 4.364 16.180 -23.380 1.00 90.12 276 LEU A N 1
ATOM 2371 C CA . LEU A 1 276 ? 3.078 16.655 -22.867 1.00 90.12 276 LEU A CA 1
ATOM 2372 C C . LEU A 1 276 ? 2.378 15.597 -22.005 1.00 90.12 276 LEU A C 1
ATOM 2374 O O . LEU A 1 276 ? 1.950 15.926 -20.902 1.00 90.12 276 LEU A O 1
ATOM 2378 N N . GLU A 1 277 ? 2.330 14.341 -22.458 1.00 88.12 277 GLU A N 1
ATOM 2379 C CA . GLU A 1 277 ? 1.769 13.217 -21.692 1.00 88.12 277 GLU A CA 1
ATOM 2380 C C . GLU A 1 277 ? 2.491 13.042 -20.344 1.00 88.12 277 GLU A C 1
ATOM 2382 O O . GLU A 1 277 ? 1.863 12.885 -19.296 1.00 88.12 277 GLU A O 1
ATOM 2387 N N . TYR A 1 278 ? 3.822 13.147 -20.346 1.00 89.94 278 TYR A N 1
ATOM 2388 C CA . TYR A 1 278 ? 4.625 13.085 -19.127 1.00 89.94 278 TYR A CA 1
ATOM 2389 C C . TYR A 1 278 ? 4.308 14.234 -18.156 1.00 89.94 278 TYR A C 1
ATOM 2391 O O . TYR A 1 278 ? 4.118 14.005 -16.960 1.00 89.94 278 TYR A O 1
ATOM 2399 N N . LEU A 1 279 ? 4.211 15.471 -18.655 1.00 89.19 279 LEU A N 1
ATOM 2400 C CA . LEU A 1 279 ? 3.865 16.634 -17.832 1.00 89.19 279 LEU A CA 1
ATOM 2401 C C . LEU A 1 279 ? 2.438 16.552 -17.276 1.00 89.19 279 LEU A C 1
ATOM 2403 O O . LEU A 1 279 ? 2.197 16.960 -16.138 1.00 89.19 279 LEU A O 1
ATOM 2407 N N . GLU A 1 280 ? 1.492 16.030 -18.054 1.00 89.88 280 GLU A N 1
ATOM 2408 C CA . GLU A 1 280 ? 0.121 15.801 -17.604 1.00 89.88 280 GLU A CA 1
ATOM 2409 C C . GLU A 1 280 ? 0.067 14.731 -16.508 1.00 89.88 280 GLU A C 1
ATOM 2411 O O . GLU A 1 280 ? -0.524 14.973 -15.455 1.00 89.88 280 GLU A O 1
ATOM 2416 N N . SER A 1 281 ? 0.802 13.628 -16.674 1.00 86.50 281 SER A N 1
ATOM 2417 C CA . SER A 1 281 ? 0.924 12.578 -15.657 1.00 86.50 281 SER A CA 1
ATOM 2418 C C . SER A 1 281 ? 1.473 13.105 -14.324 1.00 86.50 281 SER A C 1
ATOM 2420 O O . SER A 1 281 ? 0.932 12.789 -13.261 1.00 86.50 281 SER A O 1
ATOM 2422 N N . ILE A 1 282 ? 2.497 13.968 -14.359 1.00 88.69 282 ILE A N 1
ATOM 2423 C CA . ILE A 1 282 ? 3.023 14.619 -13.147 1.00 88.69 282 ILE A CA 1
ATOM 2424 C C . ILE A 1 282 ? 1.935 15.458 -12.468 1.00 88.69 282 ILE A C 1
ATOM 2426 O O . ILE A 1 282 ? 1.728 15.337 -11.259 1.00 88.69 282 ILE A O 1
ATOM 2430 N N . ARG A 1 283 ? 1.208 16.283 -13.233 1.00 88.19 283 ARG A N 1
ATOM 2431 C CA . ARG A 1 283 ? 0.136 17.133 -12.688 1.00 88.19 283 ARG A CA 1
ATOM 2432 C C . ARG A 1 283 ? -0.986 16.309 -12.066 1.00 88.19 283 ARG A C 1
ATOM 2434 O O . ARG A 1 283 ? -1.508 16.681 -11.015 1.00 88.19 283 ARG A O 1
ATOM 2441 N N . GLU A 1 284 ? -1.373 15.203 -12.692 1.00 84.94 284 GLU A N 1
ATOM 2442 C CA . GLU A 1 284 ? -2.372 14.289 -12.139 1.00 84.94 284 GLU A CA 1
ATOM 2443 C C . GLU A 1 284 ? -1.890 13.649 -10.837 1.00 84.94 284 GLU A C 1
ATOM 2445 O O . GLU A 1 284 ? -2.638 13.604 -9.856 1.00 84.94 284 GLU A O 1
ATOM 2450 N N . GLN A 1 285 ? -0.626 13.224 -10.784 1.00 85.62 285 GLN A N 1
ATOM 2451 C CA . GLN A 1 285 ? -0.037 12.657 -9.576 1.00 85.62 285 GLN A CA 1
ATOM 2452 C C . GLN A 1 285 ? 0.016 13.679 -8.429 1.00 85.62 285 GLN A C 1
ATOM 2454 O O . GLN A 1 285 ? -0.288 13.337 -7.283 1.00 85.62 285 GLN A O 1
ATOM 2459 N N . GLU A 1 286 ? 0.362 14.935 -8.713 1.00 90.56 286 GLU A N 1
ATOM 2460 C CA . GLU A 1 286 ? 0.337 16.020 -7.726 1.00 90.56 286 GLU A CA 1
ATOM 2461 C C . GLU A 1 286 ? -1.080 16.312 -7.224 1.00 90.56 286 GLU A C 1
ATOM 2463 O O . GLU A 1 286 ? -1.291 16.418 -6.013 1.00 90.56 286 GLU A O 1
ATOM 2468 N N . ARG A 1 287 ? -2.075 16.367 -8.121 1.00 85.56 287 ARG A N 1
ATOM 2469 C CA . ARG A 1 287 ? -3.488 16.514 -7.733 1.00 85.56 287 ARG A CA 1
ATOM 2470 C C . ARG A 1 287 ? -3.950 15.365 -6.845 1.00 85.56 287 ARG A C 1
ATOM 2472 O O . ARG A 1 287 ? -4.577 15.613 -5.819 1.00 85.56 287 ARG A O 1
ATOM 2479 N N . ALA A 1 288 ? -3.606 14.125 -7.188 1.00 83.50 288 ALA A N 1
ATOM 2480 C CA . ALA A 1 288 ? -3.949 12.958 -6.381 1.00 83.50 288 ALA A CA 1
ATOM 2481 C C . ALA A 1 288 ? -3.330 13.032 -4.974 1.00 83.50 288 ALA A C 1
ATOM 2483 O O . ALA A 1 288 ? -4.016 12.773 -3.985 1.00 83.50 288 ALA A O 1
ATOM 2484 N N . ARG A 1 289 ? -2.061 13.452 -4.866 1.00 88.06 289 ARG A N 1
ATOM 2485 C CA . ARG A 1 289 ? -1.388 13.666 -3.571 1.00 88.06 289 ARG A CA 1
ATOM 2486 C C . ARG A 1 289 ? -2.052 14.768 -2.747 1.00 88.06 289 ARG A C 1
ATOM 2488 O O . ARG A 1 289 ? -2.236 14.591 -1.545 1.00 88.06 289 ARG A O 1
ATOM 2495 N N . ASN A 1 290 ? -2.426 15.882 -3.371 1.00 87.94 290 ASN A N 1
ATOM 2496 C CA . ASN A 1 290 ? -3.107 16.978 -2.682 1.00 87.94 290 ASN A CA 1
ATOM 2497 C C . ASN A 1 290 ? -4.502 16.566 -2.200 1.00 87.94 290 ASN A C 1
ATOM 2499 O O . ASN A 1 290 ? -4.848 16.840 -1.052 1.00 87.94 290 ASN A O 1
ATOM 2503 N N . ASN A 1 291 ? -5.260 15.837 -3.021 1.00 87.81 291 ASN A N 1
ATOM 2504 C CA . ASN A 1 291 ? -6.564 15.306 -2.630 1.00 87.81 291 ASN A CA 1
ATOM 2505 C C . ASN A 1 291 ? -6.443 14.330 -1.453 1.00 87.81 291 ASN A C 1
ATOM 2507 O O . ASN A 1 291 ? -7.219 14.425 -0.507 1.00 87.81 291 ASN A O 1
ATOM 2511 N N . ALA A 1 292 ? -5.447 13.438 -1.463 1.00 85.69 292 ALA A N 1
ATOM 2512 C CA . ALA A 1 292 ? -5.200 12.526 -0.346 1.00 85.69 292 ALA A CA 1
ATOM 2513 C C . ALA A 1 292 ? -4.921 13.288 0.962 1.00 85.69 292 ALA A C 1
ATOM 2515 O O . ALA A 1 292 ? -5.559 13.016 1.976 1.00 85.69 292 ALA A O 1
ATOM 2516 N N . ARG A 1 293 ? -4.057 14.313 0.918 1.00 88.50 293 ARG A N 1
ATOM 2517 C CA . ARG A 1 293 ? -3.782 15.181 2.078 1.00 88.50 293 ARG A CA 1
ATOM 2518 C C . ARG A 1 293 ? -5.027 15.917 2.571 1.00 88.50 293 ARG A C 1
ATOM 2520 O O . ARG A 1 293 ? -5.217 16.060 3.774 1.00 88.50 293 ARG A O 1
ATOM 2527 N N . GLN A 1 294 ? -5.877 16.388 1.659 1.00 89.25 294 GLN A N 1
ATOM 2528 C CA . GLN A 1 294 ? -7.119 17.067 2.023 1.00 89.25 294 GLN A CA 1
ATOM 2529 C C . GLN A 1 294 ? -8.100 16.117 2.723 1.00 89.25 294 GLN A C 1
ATOM 2531 O O . GLN A 1 294 ? -8.713 16.506 3.715 1.00 89.25 294 GLN A O 1
ATOM 2536 N N . VAL A 1 295 ? -8.215 14.874 2.248 1.00 90.19 295 VAL A N 1
ATOM 2537 C CA . VAL A 1 295 ? -9.052 13.840 2.877 1.00 90.19 295 VAL A CA 1
ATOM 2538 C C . VAL A 1 295 ? -8.517 13.463 4.259 1.00 90.19 295 VAL A C 1
ATOM 2540 O O . VAL A 1 295 ? -9.293 13.382 5.209 1.00 90.19 295 VAL A O 1
ATOM 2543 N N . GLU A 1 296 ? -7.202 13.288 4.406 1.00 87.56 296 GLU A N 1
ATOM 2544 C CA . GLU A 1 296 ? -6.568 13.041 5.709 1.00 87.56 296 GLU A CA 1
ATOM 2545 C C . GLU A 1 296 ? -6.842 14.183 6.694 1.00 87.56 296 GLU A C 1
ATOM 2547 O O . GLU A 1 296 ? -7.228 13.935 7.836 1.00 87.56 296 GLU A O 1
ATOM 2552 N N . PHE A 1 297 ? -6.713 15.433 6.242 1.00 90.81 297 PHE A N 1
ATOM 2553 C CA . PHE A 1 297 ? -7.005 16.607 7.059 1.00 90.81 297 PHE A CA 1
ATOM 2554 C C . PHE A 1 297 ? -8.479 16.667 7.482 1.00 90.81 297 PHE A C 1
ATOM 2556 O O . PHE A 1 297 ? -8.769 16.866 8.660 1.00 90.81 297 PHE A O 1
ATOM 2563 N N . GLN A 1 298 ? -9.419 16.450 6.557 1.00 89.94 298 GLN A N 1
ATOM 2564 C CA . GLN A 1 298 ? -10.852 16.423 6.876 1.00 89.94 298 GLN A CA 1
ATOM 2565 C C . GLN A 1 298 ? -11.191 15.311 7.876 1.00 89.94 298 GLN A C 1
ATOM 2567 O O . GLN A 1 298 ? -11.893 15.561 8.853 1.00 89.94 298 GLN A O 1
ATOM 2572 N N . SER A 1 299 ? -10.627 14.116 7.688 1.00 89.50 299 SER A N 1
ATOM 2573 C CA . SER A 1 299 ? -10.783 12.992 8.617 1.00 89.50 299 SER A CA 1
ATOM 2574 C C . SER A 1 299 ? -10.228 13.313 10.009 1.00 89.50 299 SER A C 1
ATOM 2576 O O . SER A 1 299 ? -10.865 13.013 11.019 1.00 89.50 299 SER A O 1
ATOM 2578 N N . ALA A 1 300 ? -9.071 13.977 10.091 1.00 89.75 300 ALA A N 1
ATOM 2579 C CA . ALA A 1 300 ? -8.499 14.415 11.361 1.00 89.75 300 ALA A CA 1
ATOM 2580 C C . ALA A 1 300 ? -9.409 15.422 12.085 1.00 89.75 300 ALA A C 1
ATOM 2582 O O . ALA A 1 300 ? -9.667 15.257 13.278 1.00 89.75 300 ALA A O 1
ATOM 2583 N N . VAL A 1 301 ? -9.951 16.409 11.362 1.00 91.19 301 VAL A N 1
ATOM 2584 C CA . VAL A 1 301 ? -10.890 17.404 11.910 1.00 91.19 301 VAL A CA 1
ATOM 2585 C C . VAL A 1 301 ? -12.184 16.743 12.399 1.00 91.19 301 VAL A C 1
ATOM 2587 O O . VAL A 1 301 ? -12.652 17.043 13.498 1.00 91.19 301 VAL A O 1
ATOM 2590 N N . GLU A 1 302 ? -12.758 15.814 11.629 1.00 91.62 302 GLU A N 1
ATOM 2591 C CA . GLU A 1 302 ? -13.954 15.072 12.045 1.00 91.62 302 GLU A CA 1
ATOM 2592 C C . GLU A 1 302 ? -13.699 14.201 13.277 1.00 91.62 302 GLU A C 1
ATOM 2594 O O . GLU A 1 302 ? -14.523 14.169 14.194 1.00 91.62 302 GLU A O 1
ATOM 2599 N N . ASN A 1 303 ? -12.555 13.519 13.331 1.00 91.31 303 ASN A N 1
ATOM 2600 C CA . ASN A 1 303 ? -12.176 12.713 14.486 1.00 91.31 303 ASN A CA 1
ATOM 2601 C C . ASN A 1 303 ? -11.993 13.576 15.735 1.00 91.31 303 ASN A C 1
ATOM 2603 O O . ASN A 1 303 ? -12.482 13.204 16.801 1.00 91.31 303 ASN A O 1
ATOM 2607 N N . GLU A 1 304 ? -11.344 14.736 15.616 1.00 90.81 304 GLU A N 1
ATOM 2608 C CA . GLU A 1 304 ? -11.193 15.663 16.736 1.00 90.81 304 GLU A CA 1
ATOM 2609 C C . GLU A 1 304 ? -12.555 16.174 17.222 1.00 90.81 304 GLU A C 1
ATOM 2611 O O . GLU A 1 304 ? -12.820 16.179 18.427 1.00 90.81 304 GLU A O 1
ATOM 2616 N N . ARG A 1 305 ? -13.456 16.525 16.296 1.00 93.06 305 ARG A N 1
ATOM 2617 C CA . ARG A 1 305 ? -14.828 16.930 16.621 1.00 93.06 305 ARG A CA 1
ATOM 2618 C C . ARG A 1 305 ? -15.577 15.831 17.377 1.00 93.06 305 ARG A C 1
ATOM 2620 O O . ARG A 1 305 ? -16.116 16.106 18.445 1.00 93.06 305 ARG A O 1
ATOM 2627 N N . ARG A 1 306 ? -15.558 14.587 16.884 1.00 91.19 306 ARG A N 1
ATOM 2628 C CA . ARG A 1 306 ? -16.181 13.437 17.570 1.00 91.19 306 ARG A CA 1
ATOM 2629 C C . ARG A 1 306 ? -15.598 13.221 18.964 1.00 91.19 306 ARG A C 1
ATOM 2631 O O . ARG A 1 306 ? -16.316 12.853 19.890 1.00 91.19 306 ARG A O 1
ATOM 2638 N N . LEU A 1 307 ? -14.295 13.446 19.129 1.00 92.25 307 LEU A N 1
ATOM 2639 C CA . LEU A 1 307 ? -13.627 13.302 20.417 1.00 92.25 307 LEU A CA 1
ATOM 2640 C C . LEU A 1 307 ? -14.068 14.385 21.412 1.00 92.25 307 LEU A C 1
ATOM 2642 O O . LEU A 1 307 ? -14.264 14.076 22.586 1.00 92.25 307 LEU A O 1
ATOM 2646 N N . ARG A 1 308 ? -14.258 15.629 20.948 1.00 91.88 308 ARG A N 1
ATOM 2647 C CA . ARG A 1 308 ? -14.826 16.723 21.755 1.00 91.88 308 ARG A CA 1
ATOM 2648 C C . ARG A 1 308 ? -16.274 16.435 22.143 1.00 91.88 308 ARG A C 1
ATOM 2650 O O . ARG A 1 308 ? -16.571 16.454 23.330 1.00 91.88 308 ARG A O 1
ATOM 2657 N N . GLU A 1 309 ? -17.121 16.051 21.186 1.00 91.88 309 GLU A N 1
ATOM 2658 C CA . GLU A 1 309 ? -18.523 15.674 21.443 1.00 91.88 309 GLU A CA 1
ATOM 2659 C C . GLU A 1 309 ? -18.616 14.534 22.475 1.00 91.88 309 GLU A C 1
ATOM 2661 O O . GLU A 1 309 ? -19.435 14.577 23.391 1.00 91.88 309 GLU A O 1
ATOM 2666 N N . LYS A 1 310 ? -17.723 13.537 22.398 1.00 92.00 310 LYS A N 1
ATOM 2667 C CA . LYS A 1 310 ? -17.656 12.450 23.386 1.00 92.00 310 LYS A CA 1
ATOM 2668 C C . LYS A 1 310 ? -17.266 12.943 24.784 1.00 92.00 310 LYS A C 1
ATOM 2670 O O . LYS A 1 310 ? -17.830 12.456 25.762 1.00 92.00 310 LYS A O 1
ATOM 2675 N N . ARG A 1 311 ? -16.312 13.876 24.891 1.00 92.19 311 ARG A N 1
ATOM 2676 C CA . ARG A 1 311 ? -15.914 14.474 26.179 1.00 92.19 311 ARG A CA 1
ATOM 2677 C C . ARG A 1 311 ? -17.046 15.299 26.782 1.00 92.19 311 ARG A C 1
ATOM 2679 O O . ARG A 1 311 ? -17.364 15.098 27.945 1.00 92.19 311 ARG A O 1
ATOM 2686 N N . GLU A 1 312 ? -17.693 16.148 25.987 1.00 91.69 312 GLU A N 1
ATOM 2687 C CA . GLU A 1 312 ? -18.845 16.947 26.426 1.00 91.69 312 GLU A CA 1
ATOM 2688 C C . GLU A 1 312 ? -19.989 16.055 26.924 1.00 91.69 312 GLU A C 1
ATOM 2690 O O . GLU A 1 312 ? -20.583 16.317 27.972 1.00 91.69 312 GLU A O 1
ATOM 2695 N N . LEU A 1 313 ? -20.264 14.956 26.215 1.00 91.88 313 LEU A N 1
ATOM 2696 C CA . LEU A 1 313 ? -21.289 13.995 26.610 1.00 91.88 313 LEU A CA 1
ATOM 2697 C C . LEU A 1 313 ? -20.916 13.269 27.908 1.00 91.88 313 LEU A C 1
ATOM 2699 O O . LEU A 1 313 ? -21.778 13.071 28.762 1.00 91.88 313 LEU A O 1
ATOM 2703 N N . GLN A 1 314 ? -19.642 12.917 28.090 1.00 92.44 314 GLN A N 1
ATOM 2704 C CA . GLN A 1 314 ? -19.151 12.322 29.331 1.00 92.44 314 GLN A CA 1
ATOM 2705 C C . GLN A 1 314 ? -19.269 13.296 30.515 1.00 92.44 314 GLN A C 1
ATOM 2707 O O . GLN A 1 314 ? -19.807 12.917 31.554 1.00 92.44 314 GLN A O 1
ATOM 2712 N N . GLU A 1 315 ? -18.861 14.556 30.348 1.00 92.69 315 GLU A N 1
ATOM 2713 C CA . GLU A 1 315 ? -19.003 15.596 31.377 1.00 92.69 315 GLU A CA 1
ATOM 2714 C C . GLU A 1 315 ? -20.473 15.843 31.749 1.00 92.69 315 GLU A C 1
ATOM 2716 O O . GLU A 1 315 ? -20.805 16.004 32.925 1.00 92.69 315 GLU A O 1
ATOM 2721 N N . ALA A 1 316 ? -21.378 15.856 30.765 1.00 92.00 316 ALA A N 1
ATOM 2722 C CA . ALA A 1 316 ? -22.812 15.995 31.011 1.00 92.00 316 ALA A CA 1
ATOM 2723 C C . ALA A 1 316 ? -23.376 14.809 31.815 1.00 92.00 316 ALA A C 1
ATOM 2725 O O . ALA A 1 316 ? -24.198 15.000 32.714 1.00 92.00 316 ALA A O 1
ATOM 2726 N N . LEU A 1 317 ? -22.915 13.591 31.526 1.00 89.56 317 LEU A N 1
ATOM 2727 C CA . LEU A 1 317 ? -23.343 12.372 32.213 1.00 89.56 317 LEU A CA 1
ATOM 2728 C C . LEU A 1 317 ? -22.811 12.325 33.657 1.00 89.56 317 LEU A C 1
ATOM 2730 O O . LEU A 1 317 ? -23.550 11.974 34.578 1.00 89.56 317 LEU A O 1
ATOM 2734 N N . GLU A 1 318 ? -21.570 12.764 33.880 1.00 90.75 318 GLU A N 1
ATOM 2735 C CA . GLU A 1 318 ? -20.984 12.935 35.217 1.00 90.75 318 GLU A CA 1
ATOM 2736 C C . GLU A 1 318 ? -21.725 14.008 36.036 1.00 90.75 318 GLU A C 1
ATOM 2738 O O . GLU A 1 318 ? -22.041 13.789 37.210 1.00 90.75 318 GLU A O 1
ATOM 2743 N N . LYS A 1 319 ? -22.103 15.136 35.417 1.00 91.00 319 LYS A N 1
ATOM 2744 C CA . LYS A 1 319 ? -22.962 16.154 36.052 1.00 91.00 319 LYS A CA 1
ATOM 2745 C C . LYS A 1 319 ? -24.329 15.585 36.440 1.00 91.00 319 LYS A C 1
ATOM 2747 O O . LYS A 1 319 ? -24.751 15.757 37.578 1.00 91.00 319 LYS A O 1
ATOM 2752 N N . GLN A 1 320 ? -24.986 14.828 35.560 1.00 88.94 320 GLN A N 1
ATOM 2753 C CA . GLN A 1 320 ? -26.257 14.177 35.904 1.00 88.94 320 GLN A CA 1
ATOM 2754 C C . GLN A 1 320 ? -26.117 13.161 37.044 1.00 88.94 320 GLN A C 1
ATOM 2756 O O . GLN A 1 320 ? -27.004 13.057 37.892 1.00 88.94 320 GLN A O 1
ATOM 2761 N N . LEU A 1 321 ? -25.022 12.397 37.084 1.00 89.75 321 LEU A N 1
ATOM 2762 C CA . LEU A 1 321 ? -24.755 11.446 38.166 1.00 89.75 321 LEU A CA 1
ATOM 2763 C C . LEU A 1 321 ? -24.551 12.156 39.506 1.00 89.75 321 LEU A C 1
ATOM 2765 O O . LEU A 1 321 ? -25.141 11.750 40.507 1.00 89.75 321 LEU A O 1
ATOM 2769 N N . THR A 1 322 ? -23.756 13.225 39.521 1.00 86.69 322 THR A N 1
ATOM 2770 C CA . THR A 1 322 ? -23.506 14.021 40.732 1.00 86.69 322 THR A CA 1
ATOM 2771 C C . THR A 1 322 ? -24.764 14.747 41.214 1.00 86.69 322 THR A C 1
ATOM 2773 O O . THR A 1 322 ? -25.036 14.739 42.413 1.00 86.69 322 THR A O 1
ATOM 2776 N N . GLU A 1 323 ? -25.593 15.283 40.313 1.00 85.88 323 GLU A N 1
ATOM 2777 C CA . GLU A 1 323 ? -26.911 15.840 40.653 1.00 85.88 323 GLU A CA 1
ATOM 2778 C C . GLU A 1 323 ? -27.856 14.780 41.225 1.00 85.88 323 GLU A C 1
ATOM 2780 O O . GLU A 1 323 ? -28.484 15.017 42.255 1.00 85.88 323 GLU A O 1
ATOM 2785 N N . LYS A 1 324 ? -27.923 13.583 40.625 1.00 86.12 324 LYS A N 1
ATOM 2786 C CA . LYS A 1 324 ? -28.724 12.473 41.165 1.00 86.12 324 LYS A CA 1
ATOM 2787 C C . LYS A 1 324 ? -28.254 12.048 42.554 1.00 86.12 324 LYS A C 1
ATOM 2789 O O . LYS A 1 324 ? -29.089 11.844 43.428 1.00 86.12 324 LYS A O 1
ATOM 2794 N N . GLN A 1 325 ? -26.944 11.945 42.775 1.00 81.81 325 GLN A N 1
ATOM 2795 C CA . GLN A 1 325 ? -26.381 11.627 44.091 1.00 81.81 325 GLN A CA 1
ATOM 2796 C C . GLN A 1 325 ? -26.662 12.726 45.117 1.00 81.81 325 GLN A C 1
ATOM 2798 O O . GLN A 1 325 ? -26.987 12.421 46.262 1.00 81.81 325 GLN A O 1
ATOM 2803 N N . ARG A 1 326 ? -26.568 14.000 44.719 1.00 81.12 326 ARG A N 1
ATOM 2804 C CA . ARG A 1 326 ? -26.910 15.131 45.584 1.00 81.12 326 ARG A CA 1
ATOM 2805 C C . ARG A 1 326 ? -28.387 15.097 45.960 1.00 81.12 326 ARG A C 1
ATOM 2807 O O . ARG A 1 326 ? -28.680 15.169 47.145 1.00 81.12 326 ARG A O 1
ATOM 2814 N N . ASN A 1 327 ? -29.275 14.917 44.981 1.00 80.50 327 ASN A N 1
ATOM 2815 C CA . ASN A 1 327 ? -30.719 14.811 45.195 1.00 80.50 327 ASN A CA 1
ATOM 2816 C C . ASN A 1 327 ? -31.066 13.647 46.131 1.00 80.50 327 ASN A C 1
ATOM 2818 O O . ASN A 1 327 ? -31.863 13.826 47.049 1.00 80.50 327 ASN A O 1
ATOM 2822 N N . PHE A 1 328 ? -30.420 12.491 45.946 1.00 76.25 328 PHE A N 1
ATOM 2823 C CA . PHE A 1 328 ? -30.568 11.331 46.822 1.00 76.25 328 PHE A CA 1
ATOM 2824 C C . PHE A 1 328 ? -30.146 11.638 48.266 1.00 76.25 328 PHE A C 1
ATOM 2826 O O . PHE A 1 328 ? -30.915 11.377 49.182 1.00 76.25 328 PHE A O 1
ATOM 2833 N N . ARG A 1 329 ? -28.989 12.283 48.476 1.00 74.25 329 ARG A N 1
ATOM 2834 C CA . ARG A 1 329 ? -28.540 12.703 49.817 1.00 74.25 329 ARG A CA 1
ATOM 2835 C C . ARG A 1 329 ? -29.492 13.700 50.469 1.00 74.25 329 ARG A C 1
ATOM 2837 O O . ARG A 1 329 ? -29.835 13.530 51.628 1.00 74.25 329 ARG A O 1
ATOM 2844 N N . THR A 1 330 ? -29.961 14.711 49.735 1.00 73.56 330 THR A N 1
ATOM 2845 C CA . THR A 1 330 ? -30.976 15.639 50.264 1.00 73.56 330 THR A CA 1
ATOM 2846 C C . THR A 1 330 ? -32.277 14.929 50.621 1.00 73.56 330 THR A C 1
ATOM 2848 O O . THR A 1 330 ? -32.935 15.321 51.577 1.00 73.56 330 THR A O 1
ATOM 2851 N N . GLN A 1 331 ? -32.661 13.887 49.880 1.00 71.88 331 GLN A N 1
ATOM 2852 C CA . GLN A 1 331 ? -33.851 13.102 50.190 1.00 71.88 331 GLN A CA 1
ATOM 2853 C C . GLN A 1 331 ? -33.644 12.245 51.448 1.00 71.88 331 GLN A C 1
ATOM 2855 O O . GLN A 1 331 ? -34.517 12.229 52.306 1.00 71.88 331 GLN A O 1
ATOM 2860 N N . GLU A 1 332 ? -32.470 11.632 51.623 1.00 73.88 332 GLU A N 1
ATOM 2861 C CA . GLU A 1 332 ? -32.092 10.947 52.870 1.00 73.88 332 GLU A CA 1
ATOM 2862 C C . GLU A 1 332 ? -32.057 11.904 54.076 1.00 73.88 332 GLU A C 1
ATOM 2864 O O . GLU A 1 332 ? -32.544 11.557 55.151 1.00 73.88 332 GLU A O 1
ATOM 2869 N N . GLU A 1 333 ? -31.533 13.123 53.905 1.00 76.75 333 GLU A N 1
ATOM 2870 C CA . GLU A 1 333 ? -31.523 14.160 54.946 1.00 76.75 333 GLU A CA 1
ATOM 2871 C C . GLU A 1 333 ? -32.943 14.608 55.318 1.00 76.75 333 GLU A C 1
ATOM 2873 O O . GLU A 1 333 ? -33.253 14.744 56.502 1.00 76.75 333 GLU A O 1
ATOM 2878 N N . MET A 1 334 ? -33.825 14.800 54.332 1.00 71.44 334 MET A N 1
ATOM 2879 C CA . MET A 1 334 ? -35.235 15.126 54.571 1.00 71.44 334 MET A CA 1
ATOM 2880 C C . MET A 1 334 ? -35.966 13.980 55.278 1.00 71.44 334 MET A C 1
ATOM 2882 O O . MET A 1 334 ? -36.660 14.230 56.263 1.00 71.44 334 MET A O 1
ATOM 2886 N N . ASP A 1 335 ? -35.741 12.731 54.864 1.00 75.31 335 ASP A N 1
ATOM 2887 C CA . ASP A 1 335 ? -36.288 11.543 55.526 1.00 75.31 335 ASP A CA 1
ATOM 2888 C C . ASP A 1 335 ? -35.776 11.416 56.975 1.00 75.31 335 ASP A C 1
ATOM 2890 O O . ASP A 1 335 ? -36.515 11.013 57.877 1.00 75.31 335 ASP A O 1
ATOM 2894 N N . GLU A 1 336 ? -34.512 11.763 57.244 1.00 77.31 336 GLU A N 1
ATOM 2895 C CA . GLU A 1 336 ? -33.966 11.827 58.603 1.00 77.31 336 GLU A CA 1
ATOM 2896 C C . GLU A 1 336 ? -34.595 12.945 59.440 1.00 77.31 336 GLU A C 1
ATOM 2898 O O . GL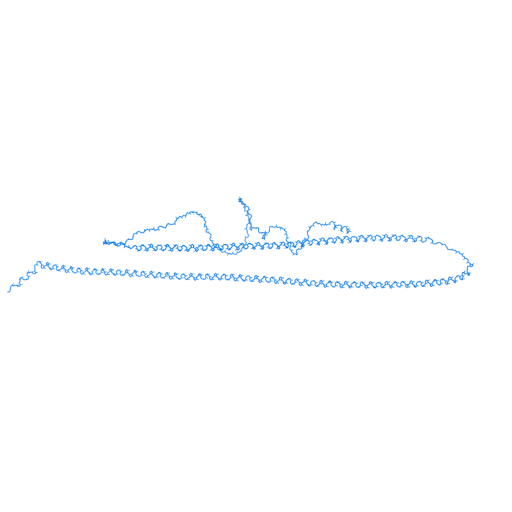U A 1 336 ? -34.899 12.729 60.619 1.00 77.31 336 GLU A O 1
ATOM 2903 N N . ILE A 1 337 ? -34.796 14.130 58.860 1.00 76.69 337 ILE A N 1
ATOM 2904 C CA . ILE A 1 337 ? -35.455 15.259 59.524 1.00 76.69 337 ILE A CA 1
ATOM 2905 C C . ILE A 1 337 ? -36.901 14.890 59.864 1.00 76.69 337 ILE A C 1
ATOM 2907 O O . ILE A 1 337 ? -37.317 15.090 61.007 1.00 76.69 337 ILE A O 1
ATOM 2911 N N . GLU A 1 338 ? -37.642 14.281 58.936 1.00 75.19 338 GLU A N 1
ATOM 2912 C CA . GLU A 1 338 ? -39.002 13.785 59.170 1.00 75.19 338 GLU A CA 1
ATOM 2913 C C . GLU A 1 338 ? -39.034 12.702 60.251 1.00 75.19 338 GLU A C 1
ATOM 2915 O O . GLU A 1 338 ? -39.861 12.761 61.164 1.00 75.19 338 GLU A O 1
ATOM 2920 N N . LYS A 1 339 ? -38.094 11.747 60.227 1.00 78.56 339 LYS A N 1
ATOM 2921 C CA . LYS A 1 339 ? -37.959 10.737 61.288 1.00 78.56 339 LYS A CA 1
ATOM 2922 C C . LYS A 1 339 ? -37.708 11.381 62.646 1.00 78.56 339 LYS A C 1
ATOM 2924 O O . LYS A 1 339 ? -38.376 11.007 63.606 1.00 78.56 339 LYS A O 1
ATOM 2929 N N . ARG A 1 340 ? -36.787 12.348 62.750 1.00 77.56 340 ARG A N 1
ATOM 2930 C CA . ARG A 1 340 ? -36.489 13.066 64.007 1.00 77.56 340 ARG A CA 1
ATOM 2931 C C . ARG A 1 340 ? -37.679 13.892 64.482 1.00 77.56 340 ARG A C 1
ATOM 2933 O O . ARG A 1 340 ? -37.978 13.879 65.674 1.00 77.56 340 ARG A O 1
ATOM 2940 N N . TYR A 1 341 ? -38.367 14.574 63.572 1.00 77.06 341 TYR A N 1
ATOM 2941 C CA . TYR A 1 341 ? -39.576 15.336 63.867 1.00 77.06 341 TYR A CA 1
ATOM 2942 C C . TYR A 1 341 ? -40.688 14.424 64.404 1.00 77.06 341 TYR A C 1
ATOM 2944 O O . TYR A 1 341 ? -41.199 14.667 65.496 1.00 77.06 341 TYR A O 1
ATOM 2952 N N . ASN A 1 342 ? -40.967 13.309 63.724 1.00 76.25 342 ASN A N 1
ATOM 2953 C CA . ASN A 1 342 ? -41.950 12.314 64.157 1.00 76.25 342 ASN A CA 1
ATOM 2954 C C . ASN A 1 342 ? -41.567 11.664 65.497 1.00 76.25 342 ASN A C 1
ATOM 2956 O O . ASN A 1 342 ? -42.417 11.512 66.369 1.00 76.25 342 ASN A O 1
ATOM 2960 N N . MET A 1 343 ? -40.287 11.344 65.716 1.00 79.38 343 MET A N 1
ATOM 2961 C CA . MET A 1 343 ? -39.788 10.843 67.007 1.00 79.38 343 MET A CA 1
ATOM 2962 C C . MET A 1 343 ? -39.963 11.871 68.129 1.00 79.38 343 MET A C 1
ATOM 2964 O O . MET A 1 343 ? -40.314 11.505 69.247 1.00 79.38 343 MET A O 1
ATOM 2968 N N . ASN A 1 344 ? -39.725 13.155 67.851 1.00 74.06 344 ASN A N 1
ATOM 2969 C CA . ASN A 1 344 ? -39.900 14.229 68.826 1.00 74.06 344 ASN A CA 1
ATOM 2970 C C . ASN A 1 344 ? -41.377 14.483 69.145 1.00 74.06 344 ASN A C 1
ATOM 2972 O O . ASN A 1 344 ? -41.686 14.739 70.306 1.00 74.06 344 ASN A O 1
ATOM 2976 N N . ILE A 1 345 ? -42.275 14.355 68.162 1.00 70.25 345 ILE A N 1
ATOM 2977 C CA . ILE A 1 345 ? -43.728 14.363 68.381 1.00 70.25 345 ILE A CA 1
ATOM 2978 C C . ILE A 1 345 ? -44.156 13.161 69.228 1.00 70.25 345 ILE A C 1
ATOM 2980 O O . ILE A 1 345 ? -44.881 13.319 70.202 1.00 70.25 345 ILE A O 1
ATOM 2984 N N . LEU A 1 346 ? -43.684 11.954 68.917 1.00 69.69 346 LEU A N 1
ATOM 2985 C CA . LEU A 1 346 ? -44.009 10.764 69.710 1.00 69.69 346 LEU A CA 1
ATOM 2986 C C . LEU A 1 346 ? -43.495 10.891 71.150 1.00 69.69 346 LEU A C 1
ATOM 2988 O O . LEU A 1 346 ? -44.231 10.614 72.092 1.00 69.69 346 LEU A O 1
ATOM 2992 N N . LYS A 1 347 ? -42.277 11.412 71.338 1.00 69.62 347 LYS A N 1
ATOM 2993 C CA . LYS A 1 347 ? -41.717 11.707 72.664 1.00 69.62 347 LYS A CA 1
ATOM 2994 C C . LYS A 1 347 ? -42.464 12.818 73.398 1.00 69.62 347 LYS A C 1
ATOM 2996 O O . LYS A 1 347 ? -42.510 12.786 74.624 1.00 69.62 347 LYS A O 1
ATOM 3001 N N . SER A 1 348 ? -43.006 13.822 72.708 1.00 61.81 348 SER A N 1
ATOM 3002 C CA . SER A 1 348 ? -43.813 14.867 73.351 1.00 61.81 348 SER A CA 1
ATOM 3003 C C . SER A 1 348 ? -45.206 14.359 73.726 1.00 61.81 348 SER A C 1
ATOM 3005 O O . SER A 1 348 ? -45.702 14.737 74.785 1.00 61.81 348 SER A O 1
ATOM 3007 N N . ILE A 1 349 ? -45.779 13.437 72.947 1.00 61.38 349 ILE A N 1
ATOM 3008 C CA . ILE A 1 349 ? -47.002 12.696 73.292 1.00 61.38 349 ILE A CA 1
ATOM 3009 C C . ILE A 1 349 ? -46.756 11.771 74.498 1.00 61.38 349 ILE A C 1
ATOM 3011 O O . ILE A 1 349 ? -47.563 11.755 75.420 1.00 61.38 349 ILE A O 1
ATOM 3015 N N . GLU A 1 350 ? -45.621 11.065 74.561 1.00 58.91 350 GLU A N 1
ATOM 3016 C CA . GLU A 1 350 ? -45.236 10.250 75.729 1.00 58.91 350 GLU A CA 1
ATOM 3017 C C . GLU A 1 350 ? -44.934 11.096 76.979 1.00 58.91 350 GLU A C 1
ATOM 3019 O O . GLU A 1 350 ? -45.225 10.675 78.097 1.00 58.91 350 GLU A O 1
ATOM 3024 N N . LYS A 1 351 ? -44.359 12.297 76.809 1.00 59.31 351 LYS A N 1
ATOM 3025 C CA . LYS A 1 351 ? -44.078 13.242 77.906 1.00 59.31 351 LYS A CA 1
ATOM 3026 C C . LYS A 1 351 ? -45.303 14.012 78.388 1.00 59.31 351 LYS A C 1
ATOM 3028 O O . LYS A 1 351 ? -45.256 14.548 79.498 1.00 59.31 351 LYS A O 1
ATOM 3033 N N . GLN A 1 352 ? -46.388 14.068 77.614 1.00 56.03 352 GLN A N 1
ATOM 3034 C CA . GLN A 1 352 ? -47.698 14.446 78.139 1.00 56.03 352 GLN A CA 1
ATOM 3035 C C . GLN A 1 352 ? -48.212 13.304 79.017 1.00 56.03 352 GLN A C 1
ATOM 3037 O O . GLN A 1 352 ? -49.065 12.499 78.655 1.00 56.03 352 GLN A O 1
ATOM 3042 N N . ASN A 1 353 ? -47.619 13.243 80.208 1.00 47.12 353 ASN A N 1
ATOM 3043 C CA . ASN A 1 353 ? -48.042 12.408 81.304 1.00 47.12 353 ASN A CA 1
ATOM 3044 C C . ASN A 1 353 ? -49.549 12.540 81.509 1.00 47.12 353 ASN A C 1
ATOM 3046 O O . ASN A 1 353 ? -50.099 13.638 81.617 1.00 47.12 353 ASN A O 1
ATOM 3050 N N . LYS A 1 354 ? -50.165 11.368 81.640 1.00 48.19 354 LYS A N 1
ATOM 3051 C CA . LYS A 1 354 ? -51.445 11.126 82.295 1.00 48.19 354 LYS A CA 1
ATOM 3052 C C . LYS A 1 354 ? -51.591 12.058 83.500 1.00 48.19 354 LYS A C 1
ATOM 3054 O O . LYS A 1 354 ? -50.931 11.871 84.521 1.00 48.19 354 LYS A O 1
ATOM 3059 N N . ILE A 1 355 ? -52.478 13.039 83.385 1.00 41.31 355 ILE A N 1
ATOM 3060 C CA . ILE A 1 355 ? -53.005 13.748 84.546 1.00 41.31 355 ILE A CA 1
ATOM 3061 C C . ILE A 1 355 ? -53.893 12.736 85.271 1.00 41.31 355 ILE A C 1
ATOM 3063 O O . ILE A 1 355 ? -54.994 12.423 84.824 1.00 41.31 355 ILE A O 1
ATOM 3067 N N . ALA A 1 356 ? -53.382 12.166 86.360 1.00 41.50 356 ALA A N 1
ATOM 3068 C CA . ALA A 1 356 ? -54.201 11.430 87.307 1.00 41.50 356 ALA A CA 1
ATOM 3069 C C . ALA A 1 356 ? -55.095 12.444 88.032 1.00 41.50 356 ALA A C 1
ATOM 3071 O O . ALA A 1 356 ? -54.611 13.236 88.837 1.00 41.50 356 ALA A O 1
ATOM 3072 N N . PHE A 1 357 ? -56.391 12.444 87.720 1.00 37.94 357 PHE A N 1
ATOM 3073 C CA . PHE A 1 357 ? -57.389 13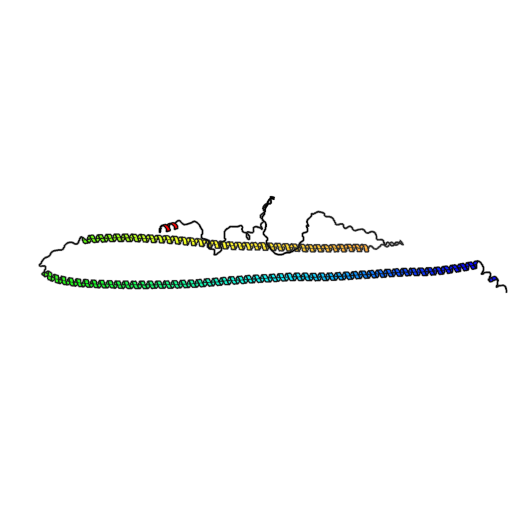.159 88.511 1.00 37.94 357 PHE A CA 1
ATOM 3074 C C . PHE A 1 357 ? -57.609 12.391 89.826 1.00 37.94 357 PHE A C 1
ATOM 3076 O O . PHE A 1 357 ? -58.017 11.227 89.780 1.00 37.94 357 PHE A O 1
ATOM 3083 N N . PRO A 1 358 ? -57.351 12.987 91.003 1.00 44.75 358 PRO A N 1
ATOM 3084 C CA . PRO A 1 358 ? -57.649 12.345 92.270 1.00 44.75 358 PRO A CA 1
ATOM 3085 C C . PRO A 1 358 ? -59.138 12.539 92.553 1.00 44.75 358 PRO A C 1
ATOM 3087 O O . PRO A 1 358 ? -59.551 13.591 93.030 1.00 44.75 358 PRO A O 1
ATOM 3090 N N . GLY A 1 359 ? -59.956 11.536 92.234 1.00 35.75 359 GLY A N 1
ATOM 3091 C CA . GLY A 1 359 ? -61.335 11.520 92.717 1.00 35.75 359 GLY A CA 1
ATOM 3092 C C . GLY A 1 359 ? -62.362 10.841 91.828 1.00 35.75 359 GLY A C 1
ATOM 3093 O O . GLY A 1 359 ? -63.383 11.456 91.571 1.00 35.75 359 GLY A O 1
ATOM 3094 N N . VAL A 1 360 ? -62.150 9.594 91.395 1.00 35.03 360 VAL A N 1
ATOM 3095 C CA . VAL A 1 360 ? -63.266 8.698 91.025 1.00 35.03 360 VAL A CA 1
ATOM 3096 C C . VAL A 1 360 ? -62.852 7.242 91.293 1.00 35.03 360 VAL A C 1
ATOM 3098 O O . VAL A 1 360 ? -61.904 6.763 90.669 1.00 35.03 360 VAL A O 1
ATOM 3101 N N . PRO A 1 361 ? -63.512 6.511 92.207 1.00 42.25 361 PRO A N 1
ATOM 3102 C CA . PRO A 1 361 ? -63.345 5.070 92.317 1.00 42.25 361 PRO A CA 1
ATOM 3103 C C . PRO A 1 361 ? -64.203 4.369 91.255 1.00 42.25 361 PRO A C 1
ATOM 3105 O O . PRO A 1 361 ? -65.424 4.496 91.248 1.00 42.25 361 PRO A O 1
ATOM 3108 N N . GLY A 1 362 ? -63.545 3.596 90.389 1.00 46.06 362 GLY A N 1
ATOM 3109 C CA . GLY A 1 362 ? -64.189 2.693 89.436 1.00 46.06 362 GLY A CA 1
ATOM 3110 C C . GLY A 1 362 ? -64.301 3.261 88.023 1.00 46.06 362 GLY A C 1
ATOM 3111 O O . GLY A 1 362 ? -65.105 4.145 87.770 1.00 46.06 362 GLY A O 1
ATOM 3112 N N . ILE A 1 363 ? -63.477 2.717 87.122 1.00 36.72 363 ILE A N 1
ATOM 3113 C CA . ILE A 1 363 ? -63.726 2.382 85.705 1.00 36.72 363 ILE A CA 1
ATOM 3114 C C . ILE A 1 363 ? -62.350 2.282 85.035 1.00 36.72 363 ILE A C 1
ATOM 3116 O O . ILE A 1 363 ? -61.688 3.270 84.724 1.00 36.72 363 ILE A O 1
ATOM 3120 N N . HIS A 1 364 ? -61.894 1.044 84.850 1.00 39.78 364 HIS A N 1
ATOM 3121 C CA . HIS A 1 364 ? -60.835 0.738 83.903 1.00 39.78 364 HIS A CA 1
ATOM 3122 C C . HIS A 1 364 ? -61.416 0.877 82.494 1.00 39.78 364 HIS A C 1
ATOM 3124 O O . HIS A 1 364 ? -62.317 0.129 82.127 1.00 39.78 364 HIS A O 1
ATOM 3130 N N . SER A 1 365 ? -60.897 1.805 81.698 1.00 37.34 365 SER A N 1
ATOM 3131 C CA . SER A 1 365 ? -61.153 1.860 80.260 1.00 37.34 365 SER A CA 1
ATOM 3132 C C . SER A 1 365 ? -60.039 1.116 79.517 1.00 37.34 365 SER A C 1
ATOM 3134 O O . SER A 1 365 ? -59.063 1.715 79.065 1.00 37.34 365 SER A O 1
ATOM 3136 N N . THR A 1 366 ? -60.176 -0.204 79.392 1.00 48.03 366 THR A N 1
ATOM 3137 C CA . THR A 1 366 ? -59.628 -0.943 78.246 1.00 48.03 366 THR A CA 1
ATOM 3138 C C . THR A 1 366 ? -60.685 -0.969 77.152 1.00 48.03 366 THR A C 1
ATOM 3140 O O . THR A 1 366 ? -61.271 -2.009 76.889 1.00 48.03 366 THR A O 1
ATOM 3143 N N . GLU A 1 367 ? -60.939 0.176 76.524 1.00 41.12 367 GLU A N 1
ATOM 3144 C CA . GLU A 1 367 ? -61.627 0.235 75.234 1.00 41.12 367 GLU A CA 1
ATOM 3145 C C . GLU A 1 367 ? -60.949 1.306 74.377 1.00 41.12 367 GLU A C 1
ATOM 3147 O O . GLU A 1 367 ? -60.915 2.488 74.715 1.00 41.12 367 GLU A O 1
ATOM 3152 N N . SER A 1 368 ? -60.322 0.857 73.289 1.00 41.66 368 SER A N 1
ATOM 3153 C CA . SER A 1 368 ? -59.716 1.716 72.277 1.00 41.66 368 SER A CA 1
ATOM 3154 C C . SER A 1 368 ? -60.805 2.427 71.474 1.00 41.66 368 SER A C 1
ATOM 3156 O O . SER A 1 368 ? -61.671 1.746 70.917 1.00 41.66 368 SER A O 1
ATOM 3158 N N . PRO A 1 369 ? -60.751 3.758 71.299 1.00 39.59 369 PRO A N 1
ATOM 3159 C CA . PRO A 1 369 ? -61.615 4.408 70.338 1.00 39.59 369 PRO A CA 1
ATOM 3160 C C . PRO A 1 369 ? -61.044 4.206 68.928 1.00 39.59 369 PRO A C 1
ATOM 3162 O O . PRO A 1 369 ? -59.946 4.646 68.611 1.00 39.59 369 PRO A O 1
ATOM 3165 N N . ILE A 1 370 ? -61.853 3.559 68.088 1.00 34.34 370 ILE A N 1
ATOM 3166 C CA . ILE A 1 370 ? -62.043 3.886 66.669 1.00 34.34 370 ILE A CA 1
ATOM 3167 C C . ILE A 1 370 ? -60.821 3.677 65.752 1.00 34.34 370 ILE A C 1
ATOM 3169 O O . ILE A 1 370 ? -59.918 4.499 65.619 1.00 34.34 370 ILE A O 1
ATOM 3173 N N . LYS A 1 371 ? -60.894 2.587 64.978 1.00 48.03 371 LYS A N 1
ATOM 3174 C CA . LYS A 1 371 ? -60.198 2.431 63.695 1.00 48.03 371 LYS A CA 1
ATOM 3175 C C . LYS A 1 371 ? -60.657 3.536 62.731 1.00 48.03 371 LYS A C 1
ATOM 3177 O O . LYS A 1 371 ? -61.704 3.400 62.104 1.00 48.03 371 LYS A O 1
ATOM 3182 N N . GLN A 1 372 ? -59.871 4.599 62.577 1.00 37.22 372 GLN A N 1
ATOM 3183 C CA . GLN A 1 372 ? -59.945 5.474 61.406 1.00 37.22 372 GLN A CA 1
ATOM 3184 C C . GLN A 1 372 ? -58.974 4.963 60.341 1.00 37.22 372 GLN A C 1
ATOM 3186 O O . GLN A 1 372 ? -57.772 4.829 60.563 1.00 37.22 372 GLN A O 1
ATOM 3191 N N . GLN A 1 373 ? -59.529 4.627 59.179 1.00 39.19 373 GLN A N 1
ATOM 3192 C CA . GLN A 1 373 ? -58.779 4.303 57.976 1.00 39.19 373 GLN A CA 1
ATOM 3193 C C . GLN A 1 373 ? -58.062 5.572 57.503 1.00 39.19 373 GLN A C 1
ATOM 3195 O O . GLN A 1 373 ? -58.710 6.535 57.098 1.00 39.19 373 GLN A O 1
ATOM 3200 N N . PHE A 1 374 ? -56.730 5.578 57.527 1.00 33.94 374 PHE A N 1
ATOM 3201 C CA . PHE A 1 374 ? -55.966 6.561 56.767 1.00 33.94 374 PHE A CA 1
ATOM 3202 C C . PHE A 1 374 ? -56.148 6.257 55.277 1.00 33.94 374 PHE A C 1
ATOM 3204 O O . PHE A 1 374 ? -55.527 5.349 54.721 1.00 33.94 374 PHE A O 1
ATOM 3211 N N . ALA A 1 375 ? -57.049 7.002 54.641 1.00 36.12 375 ALA A N 1
ATOM 3212 C CA . ALA A 1 375 ? -57.166 7.071 53.198 1.00 36.12 375 ALA A CA 1
ATOM 3213 C C . ALA A 1 375 ? -55.867 7.657 52.622 1.00 36.12 375 ALA A C 1
ATOM 3215 O O . ALA A 1 375 ? -55.481 8.783 52.935 1.00 36.12 375 ALA A O 1
ATOM 3216 N N . LYS A 1 376 ? -55.187 6.885 51.769 1.00 39.19 376 LYS A N 1
ATOM 3217 C CA . LYS A 1 376 ? -54.114 7.385 50.905 1.00 39.19 376 LYS A CA 1
ATOM 3218 C C . LYS A 1 376 ? -54.703 8.422 49.947 1.00 39.19 376 LYS A C 1
ATOM 3220 O O . LYS A 1 376 ? -55.472 8.063 49.062 1.00 39.19 376 LYS A O 1
ATOM 3225 N N . VAL A 1 377 ? -54.303 9.682 50.086 1.00 36.91 377 VAL A N 1
ATOM 3226 C CA . VAL A 1 377 ? -54.516 10.721 49.073 1.00 36.91 377 VAL A CA 1
ATOM 3227 C C . VAL A 1 377 ? -53.183 10.985 48.386 1.00 36.91 377 VAL A C 1
ATOM 3229 O O . VAL A 1 377 ? -52.391 11.772 48.875 1.00 36.91 377 VAL A O 1
ATOM 3232 N N . TYR A 1 378 ? -52.955 10.317 47.256 1.00 34.75 378 TYR A N 1
ATOM 3233 C CA . TYR A 1 378 ? -52.204 10.858 46.119 1.00 34.75 378 TYR A CA 1
ATOM 3234 C C . TYR A 1 378 ? -52.729 10.174 44.861 1.00 34.75 378 TYR A C 1
ATOM 3236 O O . TYR A 1 378 ? -52.256 9.115 44.464 1.00 34.75 378 TYR A O 1
ATOM 3244 N N . LEU A 1 379 ? -53.739 10.779 44.246 1.00 32.56 379 LEU A N 1
ATOM 3245 C CA . LEU A 1 379 ? -54.055 10.562 42.842 1.00 32.56 379 LEU A CA 1
ATOM 3246 C C . LEU A 1 379 ? -54.617 11.870 42.304 1.00 32.56 379 LEU A C 1
ATOM 3248 O O . LEU A 1 379 ? -55.781 12.206 42.497 1.00 32.56 379 LEU A O 1
ATOM 3252 N N . ASN A 1 380 ? -53.731 12.638 41.680 1.00 31.20 380 ASN A N 1
ATOM 3253 C CA . ASN A 1 380 ? -54.111 13.637 40.701 1.00 31.20 380 ASN A CA 1
ATOM 3254 C C . ASN A 1 380 ? -53.005 13.753 39.647 1.00 31.20 380 ASN A C 1
ATOM 3256 O O . ASN A 1 380 ? -51.825 13.643 39.981 1.00 31.20 380 ASN A O 1
ATOM 3260 N N . LYS A 1 381 ? -53.439 14.037 38.410 1.00 31.84 381 LYS A N 1
ATOM 3261 C CA . LYS A 1 381 ? -52.790 13.874 37.088 1.00 31.84 381 LYS A CA 1
ATOM 3262 C C . LYS A 1 381 ? -53.072 12.479 36.506 1.00 31.84 381 LYS A C 1
ATOM 3264 O O . LYS A 1 381 ? -52.503 11.503 36.964 1.00 31.84 381 LYS A O 1
ATOM 3269 N N . GLY A 1 382 ? -53.999 12.276 35.573 1.00 30.69 382 GLY A N 1
ATOM 3270 C CA . GLY A 1 382 ? -54.483 13.160 34.514 1.00 30.69 382 GLY A CA 1
ATOM 3271 C C . GLY A 1 382 ? -53.725 12.863 33.219 1.00 30.69 382 GLY A C 1
ATOM 3272 O O . GLY A 1 382 ? -52.506 12.999 33.197 1.00 30.69 382 GLY A O 1
ATOM 3273 N N . TYR A 1 383 ? -54.502 12.538 32.184 1.00 32.81 383 TYR A N 1
ATOM 3274 C CA . TYR A 1 383 ? -54.177 12.407 30.757 1.00 32.81 383 TYR A CA 1
ATOM 3275 C C . TYR A 1 383 ? -53.778 11.023 30.224 1.00 32.81 383 TYR A C 1
ATOM 3277 O O . TYR A 1 383 ? -52.630 10.593 30.249 1.00 32.81 383 TYR A O 1
ATOM 3285 N N . GLU A 1 384 ? -54.821 10.372 29.701 1.00 37.34 384 GLU A N 1
ATOM 3286 C CA . GLU A 1 384 ? -54.876 9.639 28.435 1.00 37.34 384 GLU A CA 1
ATOM 3287 C C . GLU A 1 384 ? -53.616 9.748 27.563 1.00 37.34 384 GLU A C 1
ATOM 3289 O O . GLU A 1 384 ? -53.261 10.818 27.075 1.00 37.34 384 GLU A O 1
ATOM 3294 N N . THR A 1 385 ? -53.002 8.605 27.270 1.00 31.95 385 THR A N 1
ATOM 3295 C CA . THR 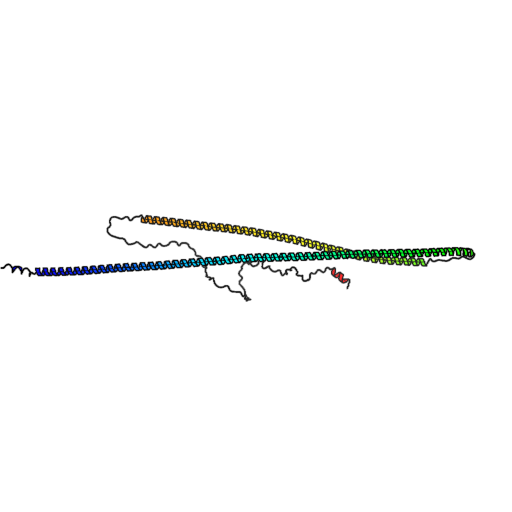A 1 385 ? -52.438 8.341 25.944 1.00 31.95 385 THR A CA 1
ATOM 3296 C C . THR A 1 385 ? -52.688 6.887 25.585 1.00 31.95 385 THR A C 1
ATOM 3298 O O . THR A 1 385 ? -52.553 5.978 26.403 1.00 31.95 385 THR A O 1
ATOM 3301 N N . ALA A 1 386 ? -53.158 6.736 24.357 1.00 32.03 386 ALA A N 1
ATOM 3302 C CA . ALA A 1 386 ? -53.692 5.540 23.756 1.00 32.03 386 ALA A CA 1
ATOM 3303 C C . ALA A 1 386 ? -52.648 4.430 23.556 1.00 32.03 386 ALA A C 1
ATOM 3305 O O . ALA A 1 386 ? -51.468 4.682 23.322 1.00 32.03 386 ALA A O 1
ATOM 3306 N N . GLU A 1 387 ? -53.155 3.202 23.633 1.00 40.03 387 GLU A N 1
ATOM 3307 C CA . GLU A 1 387 ? -52.828 2.040 22.800 1.00 40.03 387 GLU A CA 1
ATOM 3308 C C . GLU A 1 387 ? -51.502 2.078 22.015 1.00 40.03 387 GLU A C 1
ATOM 3310 O O . GLU A 1 387 ? -51.399 2.658 20.939 1.00 40.03 387 GLU A O 1
ATOM 3315 N N . SER A 1 388 ? -50.504 1.336 22.498 1.00 34.47 388 SER A N 1
ATOM 3316 C CA . SER A 1 388 ? -49.709 0.435 21.648 1.00 34.47 388 SER A CA 1
ATOM 3317 C C . SER A 1 388 ? -48.809 -0.451 22.512 1.00 34.47 388 SER A C 1
ATOM 3319 O O . SER A 1 388 ? -47.742 -0.062 22.975 1.00 34.47 388 SER A O 1
ATOM 3321 N N . SER A 1 389 ? -49.231 -1.693 22.727 1.00 29.67 389 SER A N 1
ATOM 3322 C CA . SER A 1 389 ? -48.284 -2.777 22.984 1.00 29.67 389 SER A CA 1
ATOM 3323 C C . SER A 1 389 ? -48.919 -4.087 22.544 1.00 29.67 389 SER A C 1
ATOM 3325 O O . SER A 1 389 ? -49.380 -4.899 23.346 1.00 29.67 389 SER A O 1
ATOM 3327 N N . GLU A 1 390 ? -48.975 -4.274 21.225 1.00 36.16 390 GLU A N 1
ATOM 3328 C CA . GLU A 1 390 ? -49.041 -5.623 20.687 1.00 36.16 390 GLU A CA 1
ATOM 3329 C C . GLU A 1 390 ? -47.705 -6.309 20.960 1.00 36.16 390 GLU A C 1
ATOM 3331 O O . GLU A 1 390 ? -46.626 -5.891 20.539 1.00 36.16 390 GLU A O 1
ATOM 3336 N N . ARG A 1 391 ? -47.829 -7.377 21.737 1.00 35.44 391 ARG A N 1
ATOM 3337 C CA . ARG A 1 391 ? -46.823 -8.391 21.988 1.00 35.44 391 ARG A CA 1
ATOM 3338 C C . ARG A 1 391 ? -46.318 -8.946 20.657 1.00 35.44 391 ARG A C 1
ATOM 3340 O O . ARG A 1 391 ? -47.088 -9.560 19.928 1.00 35.44 391 ARG A O 1
ATOM 3347 N N . ILE A 1 392 ? -45.014 -8.869 20.418 1.00 32.62 392 ILE A N 1
ATOM 3348 C CA . ILE A 1 392 ? -44.338 -9.844 19.560 1.00 32.62 392 ILE A CA 1
ATOM 3349 C C . ILE A 1 392 ? -43.242 -10.497 20.390 1.00 32.62 392 ILE A C 1
ATOM 3351 O O . ILE A 1 392 ? -42.255 -9.883 20.789 1.00 32.62 392 ILE A O 1
ATOM 3355 N N . SER A 1 393 ? -43.489 -11.766 20.689 1.00 30.16 393 SER A N 1
ATOM 3356 C CA . SER A 1 393 ? -42.559 -12.706 21.286 1.00 30.16 393 SER A CA 1
ATOM 3357 C C . SER A 1 393 ? -41.309 -12.842 20.423 1.00 30.16 393 SER A C 1
ATOM 3359 O O . SER A 1 393 ? -41.367 -13.294 19.280 1.00 30.16 393 SER A O 1
ATOM 3361 N N . VAL A 1 394 ? -40.169 -12.504 21.012 1.00 31.17 394 VAL A N 1
ATOM 3362 C CA . VAL A 1 394 ? -38.849 -12.925 20.555 1.00 31.17 394 VAL A CA 1
ATOM 3363 C C . VAL A 1 394 ? -38.650 -14.372 21.005 1.00 31.17 394 VAL A C 1
ATOM 3365 O O . VAL A 1 394 ? -38.700 -14.636 22.204 1.00 31.17 394 VAL A O 1
ATOM 3368 N N . ASN A 1 395 ? -38.489 -15.290 20.046 1.00 33.12 395 ASN A N 1
ATOM 3369 C CA . ASN A 1 395 ? -37.562 -16.436 20.049 1.00 33.12 395 ASN A CA 1
ATOM 3370 C C . ASN A 1 395 ? -38.056 -17.522 19.080 1.00 33.12 395 ASN A C 1
ATOM 3372 O O . ASN A 1 395 ? -39.021 -18.210 19.394 1.00 33.12 395 ASN A O 1
ATOM 3376 N N . GLN A 1 396 ? -37.346 -17.743 17.967 1.00 32.28 396 GLN A N 1
ATOM 3377 C CA . GLN A 1 396 ? -36.623 -19.005 17.746 1.00 32.28 396 GLN A CA 1
ATOM 3378 C C . GLN A 1 396 ? -35.850 -19.043 16.413 1.00 32.28 396 GLN A C 1
ATOM 3380 O O . GLN A 1 396 ? -36.361 -18.706 15.351 1.00 32.28 396 GLN A O 1
ATOM 3385 N N . SER A 1 397 ? -34.609 -19.521 16.559 1.00 31.05 397 SER A N 1
ATOM 3386 C CA . SER A 1 397 ? -33.750 -20.250 15.614 1.00 31.05 397 SER A CA 1
ATOM 3387 C C . SER A 1 397 ? -33.303 -19.589 14.306 1.00 31.05 397 SER A C 1
ATOM 3389 O O . SER A 1 397 ? -34.000 -19.560 13.297 1.00 31.05 397 SER A O 1
ATOM 3391 N N . TYR A 1 398 ? -32.020 -19.224 14.321 1.00 34.59 398 TYR A N 1
ATOM 3392 C CA . TYR A 1 398 ? -31.105 -19.399 13.200 1.00 34.59 398 TYR A CA 1
ATOM 3393 C C . TYR A 1 398 ? -31.111 -20.860 12.729 1.00 34.59 398 TYR A C 1
ATOM 3395 O O . TYR A 1 398 ? -30.865 -21.738 13.548 1.00 34.59 398 TYR A O 1
ATOM 3403 N N . GLU A 1 399 ? -31.292 -21.103 11.428 1.00 32.56 399 GLU A N 1
ATOM 3404 C CA . GLU A 1 399 ? -30.560 -22.148 10.700 1.00 32.56 399 GLU A CA 1
ATOM 3405 C C . GLU A 1 399 ? -30.664 -21.971 9.170 1.00 32.56 399 GLU A C 1
ATOM 3407 O O . GLU A 1 399 ? -31.738 -21.974 8.583 1.00 32.56 399 GLU A O 1
ATOM 3412 N N . ASN A 1 400 ? -29.484 -21.827 8.563 1.00 34.59 400 ASN A N 1
ATOM 3413 C CA . ASN A 1 400 ? -29.028 -22.338 7.267 1.00 34.59 400 ASN A CA 1
ATOM 3414 C C . ASN A 1 400 ? -29.771 -22.018 5.953 1.00 34.59 400 ASN A C 1
ATOM 3416 O O . ASN A 1 400 ? -30.941 -22.299 5.718 1.00 34.59 400 ASN A O 1
ATOM 3420 N N . GLY A 1 401 ? -28.977 -21.480 5.022 1.00 36.66 401 GLY A N 1
ATOM 3421 C CA . GLY A 1 401 ? -29.398 -20.999 3.716 1.00 36.66 401 GLY A CA 1
ATOM 3422 C C . GLY A 1 401 ? -30.001 -22.039 2.772 1.00 36.66 401 GLY A C 1
ATOM 3423 O O . GLY A 1 401 ? -29.542 -23.169 2.660 1.00 36.66 401 GLY A O 1
ATOM 3424 N N . ARG A 1 402 ? -30.933 -21.559 1.947 1.00 31.38 402 ARG A N 1
ATOM 3425 C CA . ARG A 1 402 ? -31.020 -21.878 0.516 1.00 31.38 402 ARG A CA 1
ATOM 3426 C C . ARG A 1 402 ? -31.874 -20.818 -0.171 1.00 31.38 402 ARG A C 1
ATOM 3428 O O . ARG A 1 402 ? -33.023 -20.595 0.191 1.00 31.38 402 ARG A O 1
ATOM 3435 N N . ARG A 1 403 ? -31.298 -20.165 -1.182 1.00 36.56 403 ARG A N 1
ATOM 3436 C CA . ARG A 1 403 ? -32.029 -19.302 -2.113 1.00 36.56 403 ARG A CA 1
ATOM 3437 C C . ARG A 1 403 ? -33.049 -20.154 -2.867 1.00 36.56 403 ARG A C 1
ATOM 3439 O O . ARG A 1 403 ? -32.651 -21.049 -3.609 1.00 36.56 403 ARG A O 1
ATOM 3446 N N . VAL A 1 404 ? -34.330 -19.831 -2.734 1.00 30.75 404 VAL A N 1
ATOM 3447 C CA . VAL A 1 404 ? -35.364 -20.257 -3.680 1.00 30.75 404 VAL A CA 1
ATOM 3448 C C . VAL A 1 404 ? -35.859 -19.015 -4.407 1.00 30.75 404 VAL A C 1
ATOM 3450 O O . VAL A 1 404 ? -36.554 -18.168 -3.859 1.00 30.75 404 VAL A O 1
ATOM 3453 N N . SER A 1 405 ? -35.429 -18.911 -5.660 1.00 37.00 405 SER A N 1
ATOM 3454 C CA . SER A 1 405 ? -36.071 -18.109 -6.695 1.00 37.00 405 SER A CA 1
ATOM 3455 C C . SER A 1 405 ? -37.475 -18.661 -6.951 1.00 37.00 405 SER A C 1
ATOM 3457 O O . SER A 1 405 ? -37.600 -19.859 -7.210 1.00 37.00 405 SER A O 1
ATOM 3459 N N . ARG A 1 406 ? -38.499 -17.799 -6.886 1.00 31.52 406 ARG A N 1
ATOM 3460 C CA . ARG A 1 406 ? -39.722 -17.816 -7.717 1.00 31.52 406 ARG A CA 1
ATOM 3461 C C . ARG A 1 406 ? -40.705 -16.743 -7.241 1.00 31.52 406 ARG A C 1
ATOM 3463 O O . ARG A 1 406 ? -41.284 -16.867 -6.170 1.00 31.52 406 ARG A O 1
ATOM 3470 N N . SER A 1 407 ? -40.961 -15.743 -8.076 1.00 26.75 407 SER A N 1
ATOM 3471 C CA . SER A 1 407 ? -42.282 -15.561 -8.703 1.00 26.75 407 SER A CA 1
ATOM 3472 C C . SER A 1 407 ? -42.311 -14.282 -9.544 1.00 26.75 407 SER A C 1
ATOM 3474 O O . SER A 1 407 ? -42.031 -13.182 -9.083 1.00 26.75 407 SER A O 1
ATOM 3476 N N . VAL A 1 408 ? -42.617 -14.490 -10.821 1.00 37.03 408 VAL A N 1
ATOM 3477 C CA . VAL A 1 408 ? -43.099 -13.501 -11.784 1.00 37.03 408 VAL A CA 1
ATOM 3478 C C . VAL A 1 408 ? -44.632 -13.510 -11.697 1.00 37.03 408 VAL A C 1
ATOM 3480 O O . VAL A 1 408 ? -45.209 -14.587 -11.551 1.00 37.03 408 VAL A O 1
ATOM 3483 N N . GLY A 1 409 ? -45.259 -12.337 -11.833 1.00 29.52 409 GLY A N 1
ATOM 3484 C CA . GLY A 1 409 ? -46.712 -12.102 -11.942 1.00 29.52 409 GLY A CA 1
ATOM 3485 C C . GLY A 1 409 ? -47.100 -10.912 -11.058 1.00 29.52 409 GLY A C 1
ATOM 3486 O O . GLY A 1 409 ? -46.976 -11.013 -9.847 1.00 29.52 409 GLY A O 1
ATOM 3487 N N . GLY A 1 410 ? -47.354 -9.705 -11.584 1.00 29.25 410 GLY A N 1
ATOM 3488 C CA . GLY A 1 410 ? -48.575 -9.335 -12.323 1.00 29.25 410 GLY A CA 1
ATOM 3489 C C . GLY A 1 410 ? -49.714 -9.236 -11.300 1.00 29.25 410 GLY A C 1
ATOM 3490 O O . GLY A 1 410 ? -50.119 -10.262 -10.779 1.00 29.25 410 GLY A O 1
ATOM 3491 N N . ASP A 1 411 ? -50.178 -8.074 -10.839 1.00 33.59 411 ASP A N 1
ATOM 3492 C CA . ASP A 1 411 ? -50.829 -7.000 -11.601 1.00 33.59 411 ASP A CA 1
ATOM 3493 C C . ASP A 1 411 ? -50.998 -5.722 -10.713 1.00 33.59 411 ASP A C 1
ATOM 3495 O O . ASP A 1 411 ? -50.498 -5.711 -9.584 1.00 33.59 411 ASP A O 1
ATOM 3499 N N . PRO A 1 412 ? -51.610 -4.606 -11.176 1.00 49.62 412 PRO A N 1
ATOM 3500 C CA . PRO A 1 412 ? -51.178 -3.249 -10.853 1.00 49.62 412 PRO A CA 1
ATOM 3501 C C . PRO A 1 412 ? -52.165 -2.476 -9.951 1.00 49.62 412 PRO A C 1
ATOM 3503 O O . PRO A 1 412 ? -53.218 -2.961 -9.560 1.00 49.62 412 PRO A O 1
ATOM 3506 N N . VAL A 1 413 ? -51.845 -1.193 -9.737 1.00 36.81 413 VAL A N 1
ATOM 3507 C CA . VAL A 1 413 ? -52.722 -0.117 -9.230 1.00 36.81 413 VAL A CA 1
ATOM 3508 C C . VAL A 1 413 ? -52.781 0.035 -7.706 1.00 36.81 413 VAL A C 1
ATOM 3510 O O . VAL A 1 413 ? -53.693 -0.429 -7.037 1.00 36.81 413 VAL A O 1
ATOM 3513 N N . ASN A 1 414 ? -51.906 0.899 -7.182 1.00 30.75 414 ASN A N 1
ATOM 3514 C CA . ASN A 1 414 ? -52.410 2.017 -6.384 1.00 30.75 414 ASN A CA 1
ATOM 3515 C C . ASN A 1 414 ? -51.461 3.221 -6.470 1.00 30.75 414 ASN A C 1
ATOM 3517 O O . ASN A 1 414 ? -50.433 3.292 -5.799 1.00 30.75 414 ASN A O 1
ATOM 3521 N N . ARG A 1 415 ? -51.797 4.173 -7.348 1.00 39.22 415 ARG A N 1
ATOM 3522 C CA . ARG A 1 415 ? -51.156 5.490 -7.389 1.00 39.22 415 ARG A CA 1
ATOM 3523 C C . ARG A 1 415 ? -51.675 6.307 -6.207 1.00 39.22 415 ARG A C 1
ATOM 3525 O O . ARG A 1 415 ? -52.777 6.843 -6.265 1.00 39.22 415 ARG A O 1
ATOM 3532 N N . ARG A 1 416 ? -50.851 6.471 -5.175 1.00 33.44 416 ARG A N 1
ATOM 3533 C CA . ARG A 1 416 ? -50.917 7.632 -4.281 1.00 33.44 416 ARG A CA 1
ATOM 3534 C C . ARG A 1 416 ? -49.568 8.328 -4.310 1.00 33.44 416 ARG A C 1
ATOM 3536 O O . ARG A 1 416 ? -48.538 7.702 -4.089 1.00 33.44 416 ARG A O 1
ATOM 3543 N N . ASN A 1 417 ? -49.617 9.610 -4.651 1.00 39.62 417 ASN A N 1
ATOM 3544 C CA . ASN A 1 417 ? -48.496 10.535 -4.705 1.00 39.62 417 ASN A CA 1
ATOM 3545 C C . ASN A 1 417 ? -47.600 10.391 -3.472 1.00 39.62 417 ASN A C 1
ATOM 3547 O O . ASN A 1 417 ? -47.994 10.774 -2.373 1.00 39.62 417 ASN A O 1
ATOM 3551 N N . VAL A 1 418 ? -46.383 9.901 -3.682 1.00 32.03 418 VAL A N 1
ATOM 3552 C CA . VAL A 1 418 ? -45.270 10.095 -2.759 1.00 32.03 418 VAL A CA 1
ATOM 3553 C C . VAL A 1 418 ? -44.149 10.675 -3.602 1.00 32.03 418 VAL A C 1
ATOM 3555 O O . VAL A 1 418 ? -43.729 10.080 -4.593 1.00 32.03 418 VAL A O 1
ATOM 3558 N N . PHE A 1 419 ? -43.741 11.892 -3.250 1.00 32.34 419 PHE A N 1
ATOM 3559 C CA . PHE A 1 419 ? -42.521 12.515 -3.738 1.00 32.34 419 PHE A CA 1
ATOM 3560 C C . PHE A 1 419 ? -41.394 11.480 -3.731 1.00 32.34 419 PHE A C 1
ATOM 3562 O O . PHE A 1 419 ? -41.094 10.901 -2.688 1.00 32.34 419 PHE A O 1
ATOM 3569 N N . TYR A 1 420 ? -40.781 11.247 -4.889 1.00 32.09 420 TYR A N 1
ATOM 3570 C CA . TYR A 1 420 ? -39.598 10.405 -4.996 1.00 32.09 420 TYR A CA 1
ATOM 3571 C C . TYR A 1 420 ? -38.442 11.153 -4.324 1.00 32.09 420 TYR A C 1
ATOM 3573 O O . TYR A 1 420 ? -37.767 11.967 -4.949 1.00 32.09 420 TYR A O 1
ATOM 3581 N N . TRP A 1 421 ? -38.251 10.937 -3.025 1.00 33.44 421 TRP A N 1
ATOM 3582 C CA . TRP A 1 421 ? -36.964 11.192 -2.396 1.00 33.44 421 TRP A CA 1
ATOM 3583 C C . TRP A 1 421 ? -36.065 10.012 -2.768 1.00 33.44 421 TRP A C 1
ATOM 3585 O O . TRP A 1 421 ? -36.387 8.882 -2.394 1.00 33.44 421 TRP A O 1
ATOM 3595 N N . PRO A 1 422 ? -34.992 10.218 -3.552 1.00 36.31 422 PRO A N 1
ATOM 3596 C CA . PRO A 1 422 ? -34.055 9.146 -3.832 1.00 36.31 422 PRO A CA 1
ATOM 3597 C C . PRO A 1 422 ? -33.407 8.732 -2.511 1.00 36.31 422 PRO A C 1
ATOM 3599 O O . PRO A 1 422 ? -32.822 9.559 -1.816 1.00 36.31 422 PRO A O 1
ATOM 3602 N N . ASP A 1 423 ? -33.553 7.457 -2.158 1.00 38.69 423 ASP A N 1
ATOM 3603 C CA . ASP A 1 423 ? -32.878 6.841 -1.021 1.00 38.69 423 ASP A CA 1
ATOM 3604 C C . ASP A 1 423 ? -31.351 7.010 -1.193 1.00 38.69 423 ASP A C 1
ATOM 3606 O O . ASP A 1 423 ? -30.780 6.452 -2.139 1.00 38.69 423 ASP A O 1
ATOM 3610 N N . PRO A 1 424 ? -30.665 7.777 -0.323 1.00 48.66 424 PRO A N 1
ATOM 3611 C CA . PRO A 1 424 ? -29.231 8.032 -0.448 1.00 48.66 424 PRO A CA 1
ATOM 3612 C C . PRO A 1 424 ? -28.378 6.774 -0.220 1.00 48.66 424 PRO A C 1
ATOM 3614 O O . PRO A 1 424 ? -27.179 6.798 -0.490 1.00 48.66 424 PRO A O 1
ATOM 3617 N N . ASN A 1 425 ? -28.975 5.661 0.222 1.00 46.19 425 ASN A N 1
ATOM 3618 C CA . ASN A 1 425 ? -28.257 4.418 0.490 1.00 46.19 425 ASN A CA 1
ATOM 3619 C C . ASN A 1 425 ? -28.302 3.397 -0.660 1.00 46.19 425 ASN A C 1
ATOM 3621 O O . ASN A 1 425 ? -27.581 2.400 -0.598 1.00 46.19 425 ASN A O 1
ATOM 3625 N N . GLN A 1 426 ? -29.083 3.623 -1.725 1.00 49.69 426 GLN A N 1
ATOM 3626 C CA . GLN A 1 426 ? -29.126 2.691 -2.868 1.00 49.69 426 GLN A CA 1
ATOM 3627 C C . GLN A 1 426 ? -28.109 2.997 -3.976 1.00 49.69 426 GLN A C 1
ATOM 3629 O O . GLN A 1 426 ? -27.812 2.128 -4.801 1.00 49.69 426 GLN A O 1
ATOM 3634 N N . HIS A 1 427 ? -27.513 4.189 -3.982 1.00 44.91 427 HIS A N 1
ATOM 3635 C CA . HIS A 1 427 ? -26.503 4.574 -4.967 1.00 44.91 427 HIS A CA 1
ATOM 3636 C C . HIS A 1 427 ? -25.238 5.089 -4.295 1.00 44.91 427 HIS A C 1
ATOM 3638 O O . HIS A 1 427 ? -24.962 6.283 -4.250 1.00 44.91 427 HIS A O 1
ATOM 3644 N N . ASN A 1 428 ? -24.430 4.145 -3.817 1.00 46.06 428 ASN A N 1
ATOM 3645 C CA . ASN A 1 428 ? -23.040 4.421 -3.499 1.00 46.06 428 ASN A CA 1
ATOM 3646 C C . ASN A 1 428 ? -22.223 4.341 -4.808 1.00 46.06 428 ASN A C 1
ATOM 3648 O O . ASN A 1 428 ? -22.112 3.248 -5.375 1.00 46.06 428 ASN A O 1
ATOM 3652 N N . PRO A 1 429 ? -21.602 5.436 -5.292 1.00 49.38 429 PRO A N 1
ATOM 3653 C CA . PRO A 1 429 ? -20.780 5.426 -6.511 1.00 49.38 429 PRO A CA 1
ATOM 3654 C C . PRO A 1 429 ? -19.525 4.544 -6.383 1.00 49.38 429 PRO A C 1
ATOM 3656 O O . PRO A 1 429 ? -18.831 4.295 -7.366 1.00 49.38 429 PRO A O 1
ATOM 3659 N N . ILE A 1 430 ? -19.250 4.055 -5.171 1.00 46.19 430 ILE A N 1
ATOM 3660 C CA . ILE A 1 430 ? -18.176 3.116 -4.850 1.00 46.19 430 ILE A CA 1
ATOM 3661 C C . ILE A 1 430 ? -18.624 1.656 -5.051 1.00 46.19 430 ILE A C 1
ATOM 3663 O O . ILE A 1 430 ? -17.809 0.833 -5.459 1.00 46.19 430 ILE A O 1
ATOM 3667 N N . THR A 1 431 ? -19.896 1.318 -4.791 1.00 45.06 431 THR A N 1
ATOM 3668 C CA . THR A 1 431 ? -20.374 -0.081 -4.785 1.00 45.06 431 THR A CA 1
ATOM 3669 C C . THR A 1 431 ? -21.232 -0.465 -5.989 1.00 45.06 431 THR A C 1
ATOM 3671 O O . THR A 1 431 ? -21.265 -1.644 -6.323 1.00 45.06 431 THR A O 1
ATOM 3674 N N . ASN A 1 432 ? -21.876 0.488 -6.675 1.00 42.47 432 ASN A N 1
ATOM 3675 C CA . ASN A 1 432 ? -22.593 0.259 -7.937 1.00 42.47 432 ASN A CA 1
ATOM 3676 C C . ASN A 1 432 ? -22.509 1.508 -8.838 1.00 42.47 432 ASN A C 1
ATOM 3678 O O . ASN A 1 432 ? -23.381 2.377 -8.766 1.00 42.47 432 ASN A O 1
ATOM 3682 N N . PRO A 1 433 ? -21.479 1.643 -9.693 1.00 50.09 433 PRO A N 1
ATOM 3683 C CA . PRO A 1 433 ? -21.470 2.692 -10.703 1.00 50.09 433 PRO A CA 1
ATOM 3684 C C . PRO A 1 433 ? -22.558 2.414 -11.751 1.00 50.09 433 PRO A C 1
ATOM 3686 O O . PRO A 1 433 ? -22.621 1.326 -12.325 1.00 50.09 433 PRO A O 1
ATOM 3689 N N . ILE A 1 434 ? -23.411 3.410 -12.011 1.00 39.41 434 ILE A N 1
ATOM 3690 C CA . ILE A 1 434 ? -24.368 3.399 -13.125 1.00 39.41 434 ILE A CA 1
ATOM 3691 C C . ILE A 1 434 ? -23.574 3.162 -14.416 1.00 39.41 434 ILE A C 1
ATOM 3693 O O . ILE A 1 434 ? -22.580 3.839 -14.680 1.00 39.41 434 ILE A O 1
ATOM 3697 N N . GLY A 1 435 ? -23.978 2.143 -15.174 1.00 34.31 435 GLY A N 1
ATOM 3698 C CA . GLY A 1 435 ? -23.217 1.609 -16.294 1.00 34.31 435 GLY A CA 1
ATOM 3699 C C . GLY A 1 435 ? -22.774 2.663 -17.310 1.00 34.31 435 GLY A C 1
ATOM 3700 O O . GLY A 1 435 ? -23.581 3.415 -17.849 1.00 34.31 435 GLY A O 1
ATOM 3701 N N . SER A 1 436 ? -21.489 2.619 -17.656 1.00 37.31 436 SER A N 1
ATOM 3702 C CA . SER A 1 436 ? -21.065 2.850 -19.032 1.00 37.31 436 SER A CA 1
ATOM 3703 C C . SER A 1 436 ? -20.587 1.506 -19.570 1.00 37.31 436 SER A C 1
ATOM 3705 O O . SER A 1 436 ? -19.704 0.869 -19.000 1.00 37.31 436 SER A O 1
ATOM 3707 N N . ASN A 1 437 ? -21.216 1.039 -20.646 1.00 38.28 437 ASN A N 1
ATOM 3708 C CA . ASN A 1 437 ? -20.792 -0.126 -21.421 1.00 38.28 437 ASN A CA 1
ATOM 3709 C C . ASN A 1 437 ? -19.469 0.168 -22.159 1.00 38.28 437 ASN A C 1
ATOM 3711 O O . ASN A 1 437 ? -19.406 0.104 -23.383 1.00 38.28 437 ASN A O 1
ATOM 3715 N N . ALA A 1 438 ? -18.412 0.516 -21.429 1.00 38.50 438 ALA A N 1
ATOM 3716 C CA . ALA A 1 438 ? -17.064 0.674 -21.950 1.00 38.50 438 ALA A CA 1
ATOM 3717 C C . ALA A 1 438 ? -16.157 -0.348 -21.245 1.00 38.50 438 ALA A C 1
ATOM 3719 O O . ALA A 1 438 ? -15.985 -0.272 -20.024 1.00 38.50 438 ALA A O 1
ATOM 3720 N N . PRO A 1 439 ? -15.589 -1.335 -21.961 1.00 43.22 439 PRO A N 1
ATOM 3721 C CA . PRO A 1 439 ? -14.685 -2.293 -21.344 1.00 43.22 439 PRO A CA 1
ATOM 3722 C C . PRO A 1 439 ? -13.432 -1.564 -20.841 1.00 43.22 439 PRO A C 1
ATOM 3724 O O . PRO A 1 439 ? -12.734 -0.900 -21.607 1.00 43.22 439 PRO A O 1
ATOM 3727 N N . ARG A 1 440 ? -13.138 -1.690 -19.540 1.00 46.81 440 ARG A N 1
ATOM 3728 C CA . ARG A 1 440 ? -11.867 -1.243 -18.954 1.00 46.81 440 ARG A CA 1
ATOM 3729 C C . ARG A 1 440 ? -10.726 -2.062 -19.561 1.00 46.81 440 ARG A C 1
ATOM 3731 O O . ARG A 1 440 ? -10.678 -3.275 -19.378 1.00 46.81 440 ARG A O 1
ATOM 3738 N N . ILE A 1 441 ? -9.812 -1.394 -20.261 1.00 42.56 441 ILE A N 1
ATOM 3739 C CA . ILE A 1 441 ? -8.592 -2.002 -20.803 1.00 42.56 441 ILE A CA 1
ATOM 3740 C C . ILE A 1 441 ? -7.659 -2.304 -19.627 1.00 42.56 441 ILE A C 1
ATOM 3742 O O . ILE A 1 441 ? -7.238 -1.390 -18.918 1.00 42.56 441 ILE A O 1
ATOM 3746 N N . MET A 1 442 ? -7.344 -3.581 -19.405 1.00 45.75 442 MET A N 1
ATOM 3747 C CA . MET A 1 442 ? -6.326 -3.974 -18.428 1.00 45.75 442 MET A CA 1
ATOM 3748 C C . MET A 1 442 ? -4.914 -3.881 -19.034 1.00 45.75 442 MET A C 1
ATOM 3750 O O . MET A 1 442 ? -4.753 -4.064 -20.247 1.00 45.75 442 MET A O 1
ATOM 3754 N N . PRO A 1 443 ? -3.867 -3.639 -18.223 1.00 35.12 443 PRO A N 1
ATOM 3755 C CA . PRO A 1 443 ? -2.489 -3.630 -18.704 1.00 35.12 443 PRO A CA 1
ATOM 3756 C C . PRO A 1 443 ? -2.145 -4.992 -19.329 1.00 35.12 443 PRO A C 1
ATOM 3758 O O . PRO A 1 443 ? -2.223 -6.018 -18.660 1.00 35.12 443 PRO A O 1
ATOM 3761 N N . GLY A 1 444 ? -1.803 -5.009 -20.622 1.00 48.78 444 GLY A N 1
ATOM 3762 C CA . GLY A 1 444 ? -1.471 -6.231 -21.374 1.00 48.78 444 GLY A CA 1
ATOM 3763 C C . GLY A 1 444 ? -2.536 -6.715 -22.368 1.00 48.78 444 GLY A C 1
ATOM 3764 O O . GLY A 1 444 ? -2.262 -7.621 -23.155 1.00 48.78 444 GLY A O 1
ATOM 3765 N N . GLN A 1 445 ? -3.721 -6.098 -22.412 1.00 41.12 445 GLN A N 1
ATOM 3766 C CA . GLN A 1 445 ? -4.746 -6.430 -23.405 1.00 41.12 445 GLN A CA 1
ATOM 3767 C C . GLN A 1 445 ? -4.456 -5.722 -24.743 1.00 41.12 445 GLN A C 1
ATOM 3769 O O . GLN A 1 445 ? -4.548 -4.500 -24.854 1.00 41.12 445 GLN A O 1
ATOM 3774 N N . ARG A 1 446 ? -4.093 -6.481 -25.787 1.00 46.34 446 ARG A N 1
ATOM 3775 C CA . ARG A 1 446 ? -4.003 -5.949 -27.158 1.00 46.34 446 ARG A CA 1
ATOM 3776 C C . ARG A 1 446 ? -5.414 -5.643 -27.669 1.00 46.34 446 ARG A C 1
ATOM 3778 O O . ARG A 1 446 ? -6.235 -6.549 -27.771 1.00 46.34 446 ARG A O 1
ATOM 3785 N N . LEU A 1 447 ? -5.677 -4.381 -28.009 1.00 46.72 447 LEU A N 1
ATOM 3786 C CA . LEU A 1 447 ? -6.915 -3.954 -28.670 1.00 46.72 447 LEU A CA 1
ATOM 3787 C C . LEU A 1 447 ? -7.135 -4.744 -29.977 1.00 46.72 447 LEU A C 1
ATOM 3789 O O . LEU A 1 447 ? -6.177 -4.908 -30.745 1.00 46.72 447 LEU A O 1
ATOM 3793 N N . PRO A 1 448 ? -8.367 -5.186 -30.293 1.00 41.31 448 PRO A N 1
ATOM 3794 C CA . PRO A 1 448 ? -8.678 -5.630 -31.642 1.00 41.31 448 PRO A CA 1
ATOM 3795 C C . PRO A 1 448 ? -8.544 -4.423 -32.579 1.00 41.31 448 PRO A C 1
ATOM 3797 O O . PRO A 1 448 ? -9.179 -3.388 -32.383 1.00 41.31 448 PRO A O 1
ATOM 3800 N N . LYS A 1 449 ? -7.681 -4.540 -33.595 1.00 47.50 449 LYS A N 1
ATOM 3801 C CA . LYS A 1 449 ? -7.609 -3.571 -34.694 1.00 47.50 449 LYS A CA 1
ATOM 3802 C C . LYS A 1 449 ? -8.958 -3.568 -35.410 1.00 47.50 449 LYS A C 1
ATOM 3804 O O . LYS A 1 449 ? -9.228 -4.454 -36.212 1.00 47.50 449 LYS A O 1
ATOM 3809 N N . GLY A 1 450 ? -9.782 -2.571 -35.123 1.00 38.53 450 GLY A N 1
ATOM 3810 C CA . GLY A 1 450 ? -11.050 -2.352 -35.799 1.00 38.53 450 GLY A CA 1
ATOM 3811 C C . GLY A 1 450 ? -11.266 -0.873 -36.068 1.00 38.53 450 GLY A C 1
ATOM 3812 O O . GLY A 1 450 ? -11.425 -0.098 -35.136 1.00 38.53 450 GLY A O 1
ATOM 3813 N N . ASN A 1 451 ? -11.266 -0.528 -37.356 1.00 43.69 451 ASN A N 1
ATOM 3814 C CA . ASN A 1 451 ? -12.008 0.575 -37.963 1.00 43.69 451 ASN A CA 1
ATOM 3815 C C . ASN A 1 451 ? -12.015 1.924 -37.237 1.00 43.69 451 ASN A C 1
ATOM 3817 O O . ASN A 1 451 ? -12.996 2.281 -36.602 1.00 43.69 451 ASN A O 1
ATOM 3821 N N . ASN A 1 452 ? -11.001 2.745 -37.511 1.00 37.31 452 ASN A N 1
ATOM 3822 C CA . ASN A 1 452 ? -11.212 4.184 -37.622 1.00 37.31 452 ASN A CA 1
ATOM 3823 C C . ASN A 1 452 ? -10.731 4.632 -39.002 1.00 37.31 452 ASN A C 1
ATOM 3825 O O . ASN A 1 452 ? -9.565 4.469 -39.370 1.00 37.31 452 ASN A O 1
ATOM 3829 N N . GLY A 1 453 ? -11.683 5.123 -39.793 1.00 44.25 453 GLY A N 1
ATOM 3830 C CA . GLY A 1 453 ? -11.463 5.664 -41.120 1.00 44.25 453 GLY A CA 1
ATOM 3831 C C . GLY A 1 453 ? -10.572 6.897 -41.060 1.00 44.25 453 GLY A C 1
ATOM 3832 O O . GLY A 1 453 ? -11.015 7.978 -40.705 1.00 44.25 453 GLY A O 1
ATOM 3833 N N . SER A 1 454 ? -9.312 6.726 -41.436 1.00 39.66 454 SER A N 1
ATOM 3834 C CA . SER A 1 454 ? -8.462 7.789 -41.968 1.00 39.66 454 SER A CA 1
ATOM 3835 C C . SER A 1 454 ? -7.310 7.130 -42.719 1.00 39.66 454 SER A C 1
ATOM 3837 O O . SER A 1 454 ? -6.170 7.053 -42.264 1.00 39.66 454 SER A O 1
ATOM 3839 N N . ARG A 1 455 ? -7.626 6.560 -43.886 1.00 38.28 455 ARG A N 1
ATOM 3840 C CA . ARG A 1 455 ? -6.597 6.309 -44.895 1.00 38.28 455 ARG A CA 1
ATOM 3841 C C . ARG A 1 455 ? -6.188 7.677 -45.428 1.00 38.28 455 ARG A C 1
ATOM 3843 O O . ARG A 1 455 ? -6.977 8.323 -46.115 1.00 38.28 455 ARG A O 1
ATOM 3850 N N . SER A 1 456 ? -4.976 8.125 -45.104 1.00 44.69 456 SER A N 1
ATOM 3851 C CA . SER A 1 456 ? -4.402 9.289 -45.775 1.00 44.69 456 SER A CA 1
ATOM 3852 C C . SER A 1 456 ? -4.358 8.992 -47.279 1.00 44.69 456 SER A C 1
ATOM 3854 O O . SER A 1 456 ? -3.957 7.904 -47.706 1.00 44.69 456 SER A O 1
ATOM 3856 N N . LYS A 1 457 ? -4.804 9.947 -48.101 1.00 49.16 457 LYS A N 1
ATOM 3857 C CA . LYS A 1 457 ? -4.869 9.816 -49.569 1.00 49.16 457 LYS A CA 1
ATOM 3858 C C . LYS A 1 457 ? -3.495 9.601 -50.234 1.00 49.16 457 LYS A C 1
ATOM 3860 O O . LYS A 1 457 ? -3.438 9.361 -51.432 1.00 49.16 457 LYS A O 1
ATOM 3865 N N . LEU A 1 458 ? -2.402 9.622 -49.469 1.00 44.56 458 LEU A N 1
ATOM 3866 C CA . LEU A 1 458 ? -1.040 9.361 -49.942 1.00 44.56 458 LEU A CA 1
ATOM 3867 C C . LEU A 1 458 ? -0.690 7.866 -50.006 1.00 44.56 458 LEU A C 1
ATOM 3869 O O . LEU A 1 458 ? 0.068 7.464 -50.881 1.00 44.56 458 LEU A O 1
ATOM 3873 N N . ALA A 1 459 ? -1.283 7.019 -49.157 1.00 44.59 459 ALA A N 1
ATOM 3874 C CA . ALA A 1 459 ? -0.997 5.578 -49.173 1.00 44.59 459 ALA A CA 1
ATOM 3875 C C . ALA A 1 459 ? -1.687 4.826 -50.332 1.00 44.59 459 ALA A C 1
ATOM 3877 O O . ALA A 1 459 ? -1.295 3.712 -50.664 1.00 44.59 459 ALA A O 1
ATOM 3878 N N . VAL A 1 460 ? -2.700 5.430 -50.964 1.00 43.25 460 VAL A N 1
ATOM 3879 C CA . VAL A 1 460 ? -3.383 4.863 -52.144 1.00 43.25 460 VAL A CA 1
ATOM 3880 C C . VAL A 1 460 ? -2.625 5.180 -53.442 1.00 43.25 460 VAL A C 1
ATOM 3882 O O . VAL A 1 460 ? -2.681 4.392 -54.378 1.00 43.25 460 VAL A O 1
ATOM 3885 N N . ALA A 1 461 ? -1.840 6.263 -53.488 1.00 45.84 461 ALA A N 1
ATOM 3886 C CA . ALA A 1 461 ? -1.060 6.627 -54.674 1.00 45.84 461 ALA A CA 1
ATOM 3887 C C . ALA A 1 461 ? 0.142 5.689 -54.918 1.00 45.84 461 ALA A C 1
ATOM 3889 O O . ALA A 1 461 ? 0.468 5.393 -56.066 1.00 45.84 461 ALA A O 1
ATOM 3890 N N . ALA A 1 462 ? 0.758 5.147 -53.860 1.00 46.28 462 ALA A N 1
ATOM 3891 C CA . ALA A 1 462 ? 1.927 4.268 -53.986 1.00 46.28 462 ALA A CA 1
ATOM 3892 C C . ALA A 1 462 ? 1.609 2.880 -54.585 1.00 46.28 462 ALA A C 1
ATOM 3894 O O . ALA A 1 462 ? 2.475 2.274 -55.207 1.00 46.28 462 ALA A O 1
ATOM 3895 N N . ASN A 1 463 ? 0.361 2.408 -54.477 1.00 43.56 463 ASN A N 1
ATOM 3896 C CA . ASN A 1 463 ? -0.071 1.138 -55.077 1.00 43.56 463 ASN A CA 1
ATOM 3897 C C . ASN A 1 463 ? -0.590 1.280 -56.519 1.00 43.56 463 ASN A C 1
ATOM 3899 O O . ASN A 1 463 ? -1.013 0.290 -57.104 1.00 43.56 463 ASN A O 1
ATOM 3903 N N . SER A 1 464 ? -0.552 2.483 -57.101 1.00 50.19 464 SER A N 1
ATOM 3904 C CA . SER A 1 464 ? -0.925 2.728 -58.507 1.00 50.19 464 SER A CA 1
ATOM 3905 C C . SER A 1 464 ? 0.273 2.830 -59.462 1.00 50.19 464 SER A C 1
ATOM 3907 O O . SER A 1 464 ? 0.090 3.080 -60.646 1.00 50.19 464 SER A O 1
ATOM 3909 N N . ILE A 1 465 ? 1.498 2.633 -58.958 1.00 49.88 465 ILE A N 1
ATOM 3910 C CA . ILE A 1 465 ? 2.741 2.685 -59.754 1.00 49.88 465 ILE A CA 1
ATOM 3911 C C . ILE A 1 465 ? 3.285 1.271 -60.060 1.00 49.88 465 ILE A C 1
ATOM 3913 O O . ILE A 1 465 ? 4.170 1.117 -60.894 1.00 49.88 465 ILE A O 1
ATOM 3917 N N . PHE A 1 466 ? 2.724 0.223 -59.446 1.00 47.75 466 PHE A N 1
ATOM 3918 C CA . PHE A 1 466 ? 3.109 -1.178 -59.682 1.00 47.75 466 PHE A CA 1
ATOM 3919 C C . PHE A 1 466 ? 1.904 -2.102 -59.950 1.00 47.75 466 PHE A C 1
ATOM 3921 O O . PHE A 1 466 ? 1.926 -3.269 -59.565 1.00 47.75 466 PHE A O 1
ATOM 3928 N N . GLY A 1 467 ? 0.851 -1.571 -60.581 1.00 37.62 467 GLY A N 1
ATOM 3929 C CA . GLY A 1 467 ? -0.278 -2.342 -61.112 1.00 37.62 467 GLY A CA 1
ATOM 3930 C C . GLY A 1 467 ? -0.245 -2.371 -62.628 1.00 37.62 467 GLY A C 1
ATOM 3931 O O . GLY A 1 467 ? -0.120 -1.263 -63.197 1.00 37.62 467 GLY A O 1
#

Sequence (467 aa):
MENRRYLQHKNDGEWAAVINAQAATTKFLQEEEKQLQALSKKLYKEELDRQIREKVSNKMQTVEELNKERQFLSAQQIAMQNFEARRRNEDKSFQDVFSKEYSNEISEKQRKINQEREAAIAKEQERIRKAQFDLEFEQQRMLENKMRSVSLEREALMKQQEEKRRLQELKEAEKYKDKIEIERNMKEMEAKERAFRDFYNKRLEEQERKFRNYRAIPNEKGVYETEMRNKEWERIVLERAALKEQFERNMKDKAMSDMKTELNRQIEARKREKELEYLESIREQERARNNARQVEFQSAVENERRLREKRELQEALEKQLTEKQRNFRTQEEMDEIEKRYNMNILKSIEKQNKIAFPGVPGIHSTESPIKQQFAKVYLNKGYETAESSERISVNQSYENGRRVSRSVGGDPVNRRNVFYWPDPNQHNPITNPIGSNAPRIMPGQRLPKGNNGSRSKLAVAANSIFG